Protein AF-A0A365ZDY6-F1 (afdb_monomer_lite)

Radius of gyration: 22.85 Å; chains: 1; bounding box: 59×58×74 Å

pLDDT: mean 79.87, std 20.82, range [24.5, 98.69]

Foldseek 3Di:
DDDDDDDDDDPDDDPPPLVPLVVVVVCLLVQLVVCLVVVVVVSLLVSCLQQPLNCLQVPLVSLLVSLVSDDPVVCVVRVSSVVSNLSSVLNVCVVVVHACLVSVVVLLVLLVVLLVVDDLVPDQDLSCLLVNLLSVLVNCLLQVVLVVNLVSLVSSVVSQCVNDPDNPDDPRRLWLSSLLSNLLSCLLLVVLVSSLVSLVRSLVRLVVDSNSNLSNLLSLLQQLLSVLLLVVVVSNVVSLVSNVVHDDDDPRSCLVRNLSNLLSQLSVCVVVVNLVSNVVSCVVNPCLLGPDSCSLSSVLSNLSSCVSPHDNVVSVVSVVSSCCSSPCVNSVGHDPVSSVVSSVCSNCSVLPDPPVDDPPSVPVCPPDPPPPDPDPDDDD

Structure (mmCIF, N/CA/C/O backbone):
data_AF-A0A365ZDY6-F1
#
_entry.id   AF-A0A365ZDY6-F1
#
loop_
_atom_site.group_PDB
_atom_site.id
_atom_site.type_symbol
_atom_site.label_at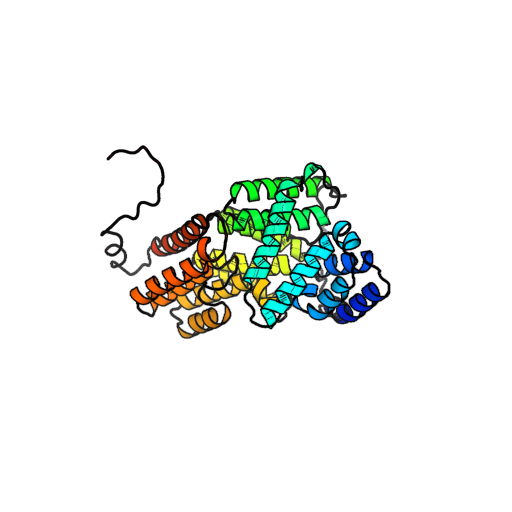om_id
_atom_site.label_alt_id
_atom_site.label_comp_id
_atom_site.label_asym_id
_atom_site.label_entity_id
_atom_site.label_seq_id
_atom_site.pdbx_PDB_ins_code
_atom_site.Cartn_x
_atom_site.Cartn_y
_atom_site.Cartn_z
_atom_site.occupancy
_atom_site.B_iso_or_equiv
_atom_site.auth_seq_id
_atom_site.auth_comp_id
_atom_site.auth_asym_id
_atom_site.auth_atom_id
_atom_site.pdbx_PDB_model_num
ATOM 1 N N . MET A 1 1 ? -33.102 38.491 -34.997 1.00 35.25 1 MET A N 1
ATOM 2 C CA . MET A 1 1 ? -33.186 37.491 -36.083 1.00 35.25 1 MET A CA 1
ATOM 3 C C . MET A 1 1 ? -31.856 36.760 -36.158 1.00 35.25 1 MET A C 1
ATOM 5 O O . MET A 1 1 ? -30.837 37.428 -36.110 1.00 35.25 1 MET A O 1
ATOM 9 N N . ALA A 1 2 ? -31.931 35.430 -36.258 1.00 33.62 2 ALA A N 1
ATOM 10 C CA . ALA A 1 2 ? -30.866 34.439 -36.465 1.00 33.62 2 ALA A CA 1
ATOM 11 C C . ALA A 1 2 ? -29.863 34.194 -35.314 1.00 33.62 2 ALA A C 1
ATOM 13 O O . ALA A 1 2 ? -28.888 34.909 -35.119 1.00 33.62 2 ALA A O 1
ATOM 14 N N . SER A 1 3 ? -30.158 33.108 -34.594 1.00 28.98 3 SER A N 1
ATOM 15 C CA . SER A 1 3 ? -29.319 32.344 -33.669 1.00 28.98 3 SER A CA 1
ATOM 16 C C . SER A 1 3 ? -28.293 31.507 -34.448 1.00 28.98 3 SER A C 1
ATOM 18 O O . SER A 1 3 ? -28.656 30.925 -35.470 1.00 28.98 3 SER A O 1
ATOM 20 N N . ALA A 1 4 ? -27.052 31.413 -33.965 1.00 32.75 4 ALA A N 1
ATOM 21 C CA . ALA A 1 4 ? -26.054 30.457 -34.449 1.00 32.75 4 ALA A CA 1
ATOM 22 C C . ALA A 1 4 ? -25.724 29.477 -33.317 1.00 32.75 4 ALA A C 1
ATOM 24 O O . ALA A 1 4 ? -25.318 29.879 -32.226 1.00 32.75 4 ALA A O 1
ATOM 25 N N . GLY A 1 5 ? -26.009 28.202 -33.580 1.00 27.75 5 GLY A N 1
ATOM 26 C CA . GLY A 1 5 ? -25.990 27.108 -32.621 1.00 27.75 5 GLY A CA 1
ATOM 27 C C . GLY A 1 5 ? -24.589 26.672 -32.203 1.00 27.75 5 GLY A C 1
ATOM 28 O O . GLY A 1 5 ? -23.643 26.678 -32.985 1.00 27.75 5 GLY A O 1
ATOM 29 N N . ILE A 1 6 ? -24.509 26.268 -30.940 1.00 31.08 6 ILE A N 1
ATOM 30 C CA . ILE A 1 6 ? -23.377 25.594 -30.313 1.00 31.08 6 ILE A CA 1
ATOM 31 C C . ILE A 1 6 ? -23.493 24.107 -30.656 1.00 31.08 6 ILE A C 1
ATOM 33 O O . ILE A 1 6 ? -24.451 23.448 -30.247 1.00 31.08 6 ILE A O 1
ATOM 37 N N . GLU A 1 7 ? -22.532 23.583 -31.411 1.00 27.55 7 GLU A N 1
ATOM 38 C CA . GLU A 1 7 ? -22.412 22.152 -31.687 1.00 27.55 7 GLU A CA 1
ATOM 39 C C . GLU A 1 7 ? -21.914 21.428 -30.426 1.00 27.55 7 GLU A C 1
ATOM 41 O O . GLU A 1 7 ? -20.790 21.620 -29.958 1.00 27.55 7 GLU A O 1
ATOM 46 N N . GLN A 1 8 ? -22.793 20.613 -29.843 1.00 27.64 8 GLN A N 1
ATOM 47 C CA . GLN A 1 8 ? -22.473 19.679 -28.771 1.00 27.64 8 GLN A CA 1
ATOM 48 C C . GLN A 1 8 ? -21.569 18.568 -29.316 1.00 27.64 8 GLN A C 1
ATOM 50 O O . GLN A 1 8 ? -22.021 17.700 -30.062 1.00 27.64 8 GLN A O 1
ATOM 55 N N . VAL A 1 9 ? -20.304 18.542 -28.895 1.00 28.34 9 VAL A N 1
ATOM 56 C CA . VAL A 1 9 ? -19.441 17.372 -29.093 1.00 28.34 9 VAL A CA 1
ATOM 57 C C . VAL A 1 9 ? -19.863 16.293 -28.096 1.00 28.34 9 VAL A C 1
ATOM 59 O O . VAL A 1 9 ? -19.659 16.401 -26.888 1.00 28.34 9 VAL A O 1
ATOM 62 N N . SER A 1 10 ? -20.509 15.265 -28.638 1.00 24.50 10 SER A N 1
ATOM 63 C CA . SER A 1 10 ? -20.957 14.059 -27.950 1.00 24.50 10 SER A CA 1
ATOM 64 C C . SER A 1 10 ? -19.777 13.303 -27.327 1.00 24.50 10 SER A C 1
ATOM 66 O O . SER A 1 10 ? -18.900 12.794 -28.024 1.00 24.50 10 SER A O 1
ATOM 68 N N . ILE A 1 11 ? -19.782 13.200 -25.997 1.00 30.19 11 ILE A N 1
ATOM 69 C CA . ILE A 1 11 ? -18.964 12.256 -25.230 1.00 30.19 11 ILE A CA 1
ATOM 70 C C . ILE A 1 11 ? -19.607 10.876 -25.415 1.00 30.19 11 ILE A C 1
ATOM 72 O O . ILE A 1 11 ? -20.481 10.479 -24.648 1.00 30.19 11 ILE A O 1
ATOM 76 N N . SER A 1 12 ? -19.213 10.155 -26.467 1.00 26.22 12 SER A N 1
ATOM 77 C CA . SER A 1 12 ? -19.643 8.774 -26.684 1.00 26.22 12 SER A CA 1
ATOM 78 C C . SER A 1 12 ? -18.520 7.790 -26.361 1.00 26.22 12 SER A C 1
ATOM 80 O O . SER A 1 12 ? -17.511 7.704 -27.054 1.00 26.22 12 SER A O 1
ATOM 82 N N . SER A 1 13 ? -18.742 7.072 -25.259 1.00 30.06 13 SER A N 1
ATOM 83 C CA . SER A 1 13 ? -18.389 5.674 -24.992 1.00 30.06 13 SER A CA 1
ATOM 84 C C . SER A 1 13 ? -17.142 5.083 -25.676 1.00 30.06 13 SER A C 1
ATOM 86 O O . SER A 1 13 ? -17.188 4.538 -26.775 1.00 30.06 13 SER A O 1
ATOM 88 N N . ARG A 1 14 ? -16.033 5.018 -24.930 1.00 29.69 14 ARG A N 1
ATOM 89 C CA . ARG A 1 14 ? -15.087 3.899 -25.052 1.00 29.69 14 ARG A CA 1
ATOM 90 C C . ARG A 1 14 ? -15.337 2.941 -23.898 1.00 29.69 14 ARG A C 1
ATOM 92 O O . ARG A 1 14 ? -14.746 3.062 -22.833 1.00 29.69 14 ARG A O 1
ATOM 99 N N . VAL A 1 15 ? -16.235 1.987 -24.124 1.00 31.36 15 VAL A N 1
ATOM 100 C CA . VAL A 1 15 ? -16.182 0.710 -23.411 1.00 31.36 15 VAL A CA 1
ATOM 101 C C . VAL A 1 15 ? -14.951 0.001 -23.969 1.00 31.36 15 VAL A C 1
ATOM 103 O O . VAL A 1 15 ? -15.012 -0.626 -25.025 1.00 31.36 15 VAL A O 1
ATOM 106 N N . ALA A 1 16 ? -13.801 0.194 -23.321 1.00 32.91 16 ALA A N 1
ATOM 107 C CA . ALA A 1 16 ? -12.650 -0.662 -23.547 1.00 32.91 16 ALA A CA 1
ATOM 108 C C . ALA A 1 16 ? -13.105 -2.102 -23.284 1.00 32.91 16 ALA A C 1
ATOM 110 O O . ALA A 1 16 ? -13.739 -2.399 -22.269 1.00 32.91 16 ALA A O 1
ATOM 111 N N . VAL A 1 17 ? -12.862 -2.980 -24.252 1.00 34.91 17 VAL A N 1
ATOM 112 C CA . VAL A 1 17 ? -13.192 -4.400 -24.170 1.00 34.91 17 VAL A CA 1
ATOM 113 C C . VAL A 1 17 ? -12.423 -4.972 -22.981 1.00 34.91 17 VAL A C 1
ATOM 115 O O . VAL A 1 17 ? -11.234 -5.259 -23.097 1.00 34.91 17 VAL A O 1
ATOM 118 N N . ALA A 1 18 ? -13.101 -5.151 -21.846 1.00 37.97 18 ALA A N 1
ATOM 119 C CA . ALA A 1 18 ? -12.533 -5.622 -20.578 1.00 37.97 18 ALA A CA 1
ATOM 120 C C . ALA A 1 18 ? -11.827 -7.002 -20.658 1.00 37.97 18 ALA A C 1
ATOM 122 O O . ALA A 1 18 ? -11.281 -7.472 -19.665 1.00 37.97 18 ALA A O 1
ATOM 123 N N . GLY A 1 19 ? -11.813 -7.656 -21.828 1.00 34.72 19 GLY A N 1
ATOM 124 C CA . GLY A 1 19 ? -11.143 -8.934 -22.079 1.00 34.72 19 GLY A CA 1
ATOM 125 C C . GLY A 1 19 ? -9.745 -8.857 -22.715 1.00 34.72 19 GLY A C 1
ATOM 126 O O . GLY A 1 19 ? -8.936 -9.747 -22.472 1.00 34.72 19 GLY A O 1
ATOM 127 N N . ALA A 1 20 ? -9.411 -7.824 -23.498 1.00 38.62 20 ALA A N 1
ATOM 128 C CA . ALA A 1 20 ? -8.124 -7.776 -24.217 1.00 38.62 20 ALA A CA 1
ATOM 129 C C . ALA A 1 20 ? -6.885 -7.570 -23.308 1.00 38.62 20 ALA A C 1
ATOM 131 O O . ALA A 1 20 ? -5.880 -8.255 -23.513 1.00 38.62 20 ALA A O 1
ATOM 132 N N . PRO A 1 21 ? -6.926 -6.702 -22.276 1.00 54.78 21 PRO A N 1
ATOM 133 C CA . PRO A 1 21 ? -5.787 -6.507 -21.379 1.00 54.78 21 PRO A CA 1
ATOM 134 C C . PRO A 1 21 ? -5.533 -7.725 -20.474 1.00 54.78 21 PRO A C 1
ATOM 136 O O . PRO A 1 21 ? -4.386 -8.075 -20.208 1.00 54.78 21 PRO A O 1
ATOM 139 N N . MET A 1 22 ? -6.600 -8.421 -20.064 1.00 60.75 22 MET A N 1
ATOM 140 C CA . MET A 1 22 ? -6.519 -9.667 -19.292 1.00 60.75 22 MET A CA 1
ATOM 141 C C . MET A 1 22 ? -5.976 -10.836 -20.123 1.00 60.75 22 MET A C 1
ATOM 143 O O . MET A 1 22 ? -5.184 -11.621 -19.610 1.00 60.75 22 MET A O 1
ATOM 147 N N . ALA A 1 23 ? -6.335 -10.928 -21.409 1.00 60.66 23 ALA A N 1
ATOM 148 C CA . ALA A 1 23 ? -5.770 -11.929 -22.316 1.00 60.66 23 ALA A CA 1
ATOM 149 C C . ALA A 1 23 ? -4.257 -11.732 -22.524 1.00 60.66 23 ALA A C 1
ATOM 151 O O . ALA A 1 23 ? -3.501 -12.697 -22.492 1.00 60.66 23 ALA A O 1
ATOM 152 N N . ALA A 1 24 ? -3.791 -10.484 -22.658 1.00 66.62 24 ALA A N 1
ATOM 153 C CA . ALA A 1 24 ? -2.359 -10.186 -22.744 1.00 66.62 24 ALA A CA 1
ATOM 154 C C . ALA A 1 24 ? -1.601 -10.499 -21.438 1.00 66.62 24 ALA A C 1
ATOM 156 O O . ALA A 1 24 ? -0.438 -10.897 -21.486 1.00 66.62 24 ALA A O 1
ATOM 157 N N . PHE A 1 25 ? -2.251 -10.343 -20.279 1.00 81.12 25 PHE A N 1
ATOM 158 C CA . PHE A 1 25 ? -1.681 -10.746 -18.993 1.00 81.12 25 PHE A CA 1
ATOM 159 C C . PHE A 1 25 ? -1.616 -12.272 -18.832 1.00 81.12 25 PHE A C 1
ATOM 161 O O . PHE A 1 25 ? -0.653 -12.776 -18.261 1.00 81.12 25 PHE A O 1
ATOM 168 N N . ALA A 1 26 ? -2.577 -13.017 -19.387 1.00 83.12 26 ALA A N 1
ATOM 169 C CA . ALA A 1 26 ? -2.578 -14.481 -19.337 1.00 83.12 26 ALA A CA 1
ATOM 170 C C . ALA A 1 26 ? -1.352 -15.111 -20.029 1.00 83.12 26 ALA A C 1
ATOM 172 O O . ALA A 1 26 ? -0.879 -16.163 -19.604 1.00 83.12 26 ALA A O 1
ATOM 173 N N . GLU A 1 27 ? -0.792 -14.444 -21.043 1.00 88.25 27 GLU A N 1
ATOM 174 C CA . GLU A 1 27 ? 0.435 -14.868 -21.734 1.00 88.25 27 GLU A CA 1
ATOM 175 C C . GLU A 1 27 ? 1.728 -14.481 -20.985 1.00 88.25 27 GLU A C 1
ATOM 177 O O . GLU A 1 27 ? 2.825 -14.892 -21.379 1.00 88.25 27 GLU A O 1
ATOM 182 N N . ALA A 1 28 ? 1.644 -13.708 -19.893 1.00 88.69 28 ALA A N 1
ATOM 183 C CA . ALA A 1 28 ? 2.817 -13.213 -19.168 1.00 88.69 28 ALA A CA 1
ATOM 184 C C . ALA A 1 28 ? 3.793 -14.321 -18.713 1.00 88.69 28 ALA A C 1
ATOM 186 O O . ALA A 1 28 ? 4.998 -14.117 -18.875 1.00 88.69 28 ALA A O 1
ATOM 187 N N . PRO A 1 29 ? 3.352 -15.507 -18.239 1.00 90.88 29 PRO A N 1
ATOM 188 C CA . PRO A 1 29 ? 4.258 -16.608 -17.896 1.00 90.88 29 PRO A CA 1
ATOM 189 C C . PRO A 1 29 ? 5.088 -17.119 -19.080 1.00 90.88 29 PRO A C 1
ATOM 191 O O . PRO A 1 29 ? 6.261 -17.461 -18.924 1.00 90.88 29 PRO A O 1
ATOM 194 N N . VAL A 1 30 ? 4.495 -17.179 -20.277 1.00 92.69 30 VAL A N 1
ATOM 195 C CA . VAL A 1 30 ? 5.186 -17.618 -21.501 1.00 92.69 30 VAL A CA 1
ATOM 196 C C . VAL A 1 30 ? 6.233 -16.583 -21.900 1.00 92.69 30 VAL A C 1
ATOM 198 O O . VAL A 1 30 ? 7.378 -16.937 -22.184 1.00 92.69 30 VAL A O 1
ATOM 201 N N . VAL A 1 31 ? 5.861 -15.303 -21.859 1.00 93.06 31 VAL A N 1
ATOM 202 C CA . VAL A 1 31 ? 6.759 -14.189 -22.184 1.00 93.06 31 VAL A CA 1
ATOM 203 C C . VAL A 1 31 ? 7.917 -14.088 -21.182 1.00 93.06 31 VAL A C 1
ATOM 205 O O . VAL A 1 31 ? 9.057 -13.918 -21.609 1.00 93.06 31 VAL A O 1
ATOM 208 N N . LEU A 1 32 ? 7.657 -14.265 -19.880 1.00 92.25 32 LEU A N 1
ATOM 209 C CA . LEU A 1 32 ? 8.684 -14.306 -18.830 1.00 92.25 32 LEU A CA 1
ATOM 210 C C . LEU A 1 32 ? 9.736 -15.381 -19.108 1.00 92.25 32 LEU A C 1
ATOM 212 O O . LEU A 1 32 ? 10.930 -15.085 -19.123 1.00 92.25 32 LEU A O 1
ATOM 216 N N . ARG A 1 33 ? 9.293 -16.619 -19.367 1.00 91.06 33 ARG A N 1
ATOM 217 C CA . ARG A 1 33 ? 10.197 -17.740 -19.663 1.00 91.06 33 ARG A CA 1
ATOM 218 C C . ARG A 1 33 ? 11.026 -17.491 -20.917 1.00 91.06 33 ARG A C 1
ATOM 220 O O . ARG A 1 33 ? 12.214 -17.797 -20.922 1.00 91.06 33 ARG A O 1
ATOM 227 N N . ARG A 1 34 ? 10.418 -16.918 -21.959 1.00 94.00 34 ARG A N 1
ATOM 228 C CA . ARG A 1 34 ? 11.129 -16.563 -23.191 1.00 94.00 34 ARG A CA 1
ATOM 229 C C . ARG A 1 34 ? 12.229 -15.534 -22.921 1.00 94.00 34 ARG A C 1
ATOM 231 O O . ARG A 1 34 ? 13.374 -15.789 -23.273 1.00 94.00 34 ARG A O 1
ATOM 238 N N . PHE A 1 35 ? 11.905 -14.419 -22.262 1.00 94.62 35 PHE A N 1
ATOM 239 C CA . PHE A 1 35 ? 12.896 -13.382 -21.954 1.00 94.62 35 PHE A CA 1
ATOM 240 C C . PHE A 1 35 ? 14.028 -13.898 -21.062 1.00 94.62 35 PHE A C 1
ATOM 242 O O . PHE A 1 35 ? 15.182 -13.559 -21.305 1.00 94.62 35 PHE A O 1
ATOM 249 N N . ALA A 1 36 ? 13.732 -14.757 -20.081 1.00 91.38 36 ALA A N 1
ATOM 250 C CA . ALA A 1 36 ? 14.765 -15.395 -19.265 1.00 91.38 36 ALA A CA 1
ATOM 251 C C . ALA A 1 36 ? 15.700 -16.286 -20.105 1.00 91.38 36 ALA A C 1
ATOM 253 O O . ALA A 1 36 ? 16.918 -16.108 -20.065 1.00 91.38 36 ALA A O 1
ATOM 254 N N . ALA A 1 37 ? 15.137 -17.169 -20.939 1.00 92.19 37 ALA A N 1
ATOM 255 C CA . ALA A 1 37 ? 15.906 -18.074 -21.796 1.00 92.19 37 ALA A CA 1
ATOM 256 C C . ALA A 1 37 ? 16.784 -17.328 -22.818 1.00 92.19 37 ALA A C 1
ATOM 258 O O . ALA A 1 37 ? 17.921 -17.723 -23.079 1.00 92.19 37 ALA A O 1
ATOM 259 N N . GLU A 1 38 ? 16.273 -16.229 -23.373 1.00 94.69 38 GLU A N 1
ATOM 260 C CA . GLU A 1 38 ? 16.986 -15.361 -24.319 1.00 94.69 38 GLU A CA 1
ATOM 261 C C . GLU A 1 38 ? 17.950 -14.383 -23.626 1.00 94.69 38 GLU A C 1
ATOM 263 O O . GLU A 1 38 ? 18.716 -13.695 -24.301 1.00 94.69 38 GLU A O 1
ATOM 268 N N . ARG A 1 39 ? 17.946 -14.328 -22.284 1.00 93.69 39 ARG A N 1
ATOM 269 C CA . ARG A 1 39 ? 18.661 -13.331 -21.469 1.00 93.69 39 ARG A CA 1
ATOM 270 C C . ARG A 1 39 ? 18.304 -11.886 -21.839 1.00 93.69 39 ARG A C 1
ATOM 272 O O . ARG A 1 39 ? 19.126 -10.976 -21.706 1.00 93.69 39 ARG A O 1
ATOM 279 N N . ASP A 1 40 ? 17.067 -11.664 -22.277 1.00 94.44 40 ASP A N 1
ATOM 280 C CA . ASP A 1 40 ? 16.512 -10.340 -22.550 1.00 94.44 40 ASP A CA 1
ATOM 281 C C . ASP A 1 40 ? 16.043 -9.673 -21.248 1.00 94.44 40 ASP A C 1
ATOM 283 O O . ASP A 1 40 ? 14.858 -9.600 -20.910 1.00 94.44 40 ASP A O 1
ATOM 287 N N . TRP A 1 41 ? 17.012 -9.171 -20.483 1.00 93.38 41 TRP A N 1
ATOM 288 C CA . TRP A 1 41 ? 16.752 -8.495 -19.211 1.00 93.38 41 TRP A CA 1
ATOM 289 C C . TRP A 1 41 ? 15.997 -7.174 -19.380 1.00 93.38 41 TRP A C 1
ATOM 291 O O . TRP A 1 41 ? 15.279 -6.764 -18.471 1.00 93.38 41 TRP A O 1
ATOM 301 N N . ALA A 1 42 ? 16.137 -6.517 -20.535 1.00 91.94 42 ALA A N 1
ATOM 302 C CA . ALA A 1 42 ? 15.397 -5.299 -20.845 1.00 91.94 42 ALA A CA 1
ATOM 303 C C . ALA A 1 42 ? 13.913 -5.599 -21.074 1.00 91.94 42 ALA A C 1
ATOM 305 O O . ALA A 1 42 ? 13.060 -4.912 -20.511 1.00 91.94 42 ALA A O 1
ATOM 306 N N . GLY A 1 43 ? 13.608 -6.649 -21.840 1.00 92.38 43 GLY A N 1
ATOM 307 C CA . GLY A 1 43 ? 12.249 -7.138 -22.038 1.00 92.38 43 GLY A CA 1
ATOM 308 C C . GLY A 1 43 ? 11.590 -7.560 -20.727 1.00 92.38 43 GLY A C 1
ATOM 309 O O . GLY A 1 43 ? 10.441 -7.198 -20.473 1.00 92.38 43 GLY A O 1
ATOM 310 N N . LEU A 1 44 ? 12.326 -8.255 -19.852 1.00 92.38 44 LEU A N 1
ATOM 311 C CA . LEU A 1 44 ? 11.825 -8.656 -18.534 1.00 92.38 44 LEU A CA 1
ATOM 312 C C . LEU A 1 44 ? 11.528 -7.443 -17.640 1.00 92.38 44 LEU A C 1
ATOM 314 O O . LEU A 1 44 ? 10.468 -7.389 -17.016 1.00 92.38 44 LEU A O 1
ATOM 318 N N . GLU A 1 45 ? 12.418 -6.449 -17.612 1.00 90.88 45 GLU A N 1
ATOM 319 C CA . GLU A 1 45 ? 12.213 -5.212 -16.850 1.00 90.88 45 GLU A CA 1
ATOM 320 C C . GLU A 1 45 ? 11.000 -4.430 -17.359 1.00 90.88 45 GLU A C 1
ATOM 322 O O . GLU A 1 45 ? 10.140 -4.066 -16.563 1.00 90.88 45 GLU A O 1
ATOM 327 N N . ALA A 1 46 ? 10.852 -4.276 -18.678 1.00 89.69 46 ALA A N 1
ATOM 328 C CA . ALA A 1 46 ? 9.689 -3.627 -19.279 1.00 89.69 46 ALA A CA 1
ATOM 329 C C . ALA A 1 46 ? 8.377 -4.386 -19.001 1.00 89.69 46 ALA A C 1
ATOM 331 O O . ALA A 1 46 ? 7.331 -3.774 -18.768 1.00 89.69 46 ALA A O 1
ATOM 332 N N . LEU A 1 47 ? 8.416 -5.723 -18.998 1.00 90.00 47 LEU A N 1
ATOM 333 C CA . LEU A 1 47 ? 7.265 -6.555 -18.652 1.00 90.00 47 LEU A CA 1
ATOM 334 C C . LEU A 1 47 ? 6.862 -6.362 -17.185 1.00 90.00 47 LEU A C 1
ATOM 336 O O . LEU A 1 47 ? 5.675 -6.209 -16.884 1.00 90.00 47 LEU A O 1
ATOM 340 N N . TYR A 1 48 ? 7.844 -6.341 -16.283 1.00 88.94 48 TYR A N 1
ATOM 341 C CA . TYR A 1 48 ? 7.610 -6.055 -14.874 1.00 88.94 48 TYR A CA 1
ATOM 342 C C . TYR A 1 48 ? 7.114 -4.626 -14.657 1.00 88.94 48 TYR A C 1
ATOM 344 O O . TYR A 1 48 ? 6.197 -4.429 -13.873 1.00 88.94 48 TYR A O 1
ATOM 352 N N . ASP A 1 49 ? 7.641 -3.629 -15.362 1.00 86.69 49 ASP A N 1
ATOM 353 C CA . ASP A 1 49 ? 7.178 -2.246 -15.229 1.00 86.69 49 ASP A CA 1
ATOM 354 C C . ASP A 1 49 ? 5.716 -2.096 -15.675 1.00 86.69 49 ASP A C 1
ATOM 356 O O . ASP A 1 49 ? 4.943 -1.400 -15.012 1.00 86.69 49 ASP A O 1
ATOM 360 N N . ARG A 1 50 ? 5.310 -2.829 -16.721 1.00 85.38 50 ARG A N 1
ATOM 361 C CA . ARG A 1 50 ? 3.934 -2.844 -17.235 1.00 85.38 50 ARG A CA 1
ATOM 362 C C . ARG A 1 50 ? 2.930 -3.513 -16.296 1.00 85.38 50 ARG A C 1
ATOM 364 O O . ARG A 1 50 ? 1.820 -3.011 -16.142 1.00 85.38 50 ARG A O 1
ATOM 371 N N . TYR A 1 51 ? 3.275 -4.668 -15.727 1.00 85.62 51 TYR A N 1
ATOM 372 C CA . TYR A 1 51 ? 2.329 -5.485 -14.950 1.00 85.62 51 TYR A CA 1
ATOM 373 C C . TYR A 1 51 ? 2.548 -5.409 -13.430 1.00 85.62 51 TYR A C 1
ATOM 375 O O . TYR A 1 51 ? 1.648 -5.751 -12.666 1.00 85.62 51 TYR A O 1
ATOM 383 N N . TRP A 1 52 ? 3.715 -4.943 -12.984 1.00 83.88 52 TRP A N 1
ATOM 384 C CA . TRP A 1 52 ? 4.113 -4.616 -11.609 1.00 83.88 52 TRP A CA 1
ATOM 385 C C . TRP A 1 52 ? 3.518 -5.563 -10.551 1.00 83.88 52 TRP A C 1
ATOM 387 O O . TRP A 1 52 ? 3.936 -6.717 -10.437 1.00 83.88 52 TRP A O 1
ATOM 397 N N . ILE A 1 53 ? 2.522 -5.090 -9.791 1.00 84.06 53 ILE A N 1
ATOM 398 C CA . ILE A 1 53 ? 1.859 -5.812 -8.698 1.00 84.06 53 ILE A CA 1
ATOM 399 C C . ILE A 1 53 ? 1.223 -7.099 -9.209 1.00 84.06 53 ILE A C 1
ATOM 401 O O . ILE A 1 53 ? 1.328 -8.114 -8.529 1.00 84.06 53 ILE A O 1
ATOM 405 N N . ALA A 1 54 ? 0.592 -7.077 -10.385 1.00 86.94 54 ALA A N 1
ATOM 406 C CA . ALA A 1 54 ? -0.069 -8.251 -10.939 1.00 86.94 54 ALA A CA 1
ATOM 407 C C . ALA A 1 54 ? 0.933 -9.372 -11.193 1.00 86.94 54 ALA A C 1
ATOM 409 O O . ALA A 1 54 ? 0.700 -10.507 -10.790 1.00 86.94 54 ALA A O 1
ATOM 410 N N . LEU A 1 55 ? 2.067 -9.046 -11.823 1.00 89.12 55 LEU A N 1
ATOM 411 C CA . LEU A 1 55 ? 3.052 -10.047 -12.223 1.00 89.12 55 LEU A CA 1
ATOM 412 C C . LEU A 1 55 ? 3.615 -10.782 -11.006 1.00 89.12 55 LEU A C 1
ATOM 414 O O . LEU A 1 55 ? 3.618 -12.007 -10.974 1.00 89.12 55 LEU A O 1
ATOM 418 N N . ALA A 1 56 ? 4.021 -10.030 -9.980 1.00 88.44 56 ALA A N 1
ATOM 419 C CA . ALA A 1 56 ? 4.553 -10.613 -8.755 1.00 88.44 56 ALA A CA 1
ATOM 420 C C . ALA A 1 56 ? 3.489 -11.327 -7.911 1.00 88.44 56 ALA A C 1
ATOM 422 O O . ALA A 1 56 ? 3.809 -12.289 -7.227 1.00 88.44 56 ALA A O 1
ATOM 423 N N . ALA A 1 57 ? 2.239 -10.869 -7.919 1.00 85.75 57 ALA A N 1
ATOM 424 C CA . ALA A 1 57 ? 1.193 -11.449 -7.084 1.00 85.75 57 ALA A CA 1
ATOM 425 C C . ALA A 1 57 ? 0.561 -12.713 -7.688 1.00 85.75 57 ALA A C 1
ATOM 427 O O . ALA A 1 57 ? 0.254 -13.663 -6.961 1.00 85.75 57 ALA A O 1
ATOM 428 N N . GLU A 1 58 ? 0.350 -12.726 -9.005 1.00 8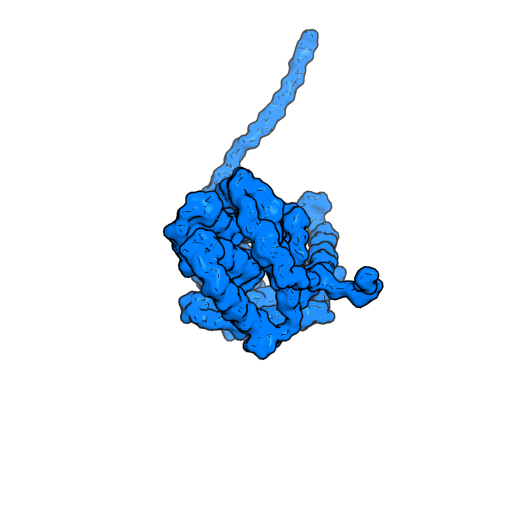7.56 58 GLU A N 1
ATOM 429 C CA . GLU A 1 58 ? -0.354 -13.807 -9.701 1.00 87.56 58 GLU A CA 1
ATOM 430 C C . GLU A 1 58 ? 0.618 -14.866 -10.250 1.00 87.56 58 GLU A C 1
ATOM 432 O O . GLU A 1 58 ? 0.304 -16.053 -10.159 1.00 87.56 58 GLU A O 1
ATOM 437 N N . TYR A 1 59 ? 1.827 -14.472 -10.682 1.00 90.75 59 TYR A N 1
ATOM 438 C CA . TYR A 1 59 ? 2.869 -15.370 -11.219 1.00 90.75 59 TYR A CA 1
ATOM 439 C C . TYR A 1 59 ? 4.219 -15.280 -10.466 1.00 90.75 59 TYR A C 1
ATOM 441 O O . TYR A 1 59 ? 5.270 -15.052 -11.081 1.00 90.75 59 TYR A O 1
ATOM 449 N N . PRO A 1 60 ? 4.232 -15.398 -9.122 1.00 91.75 60 PRO A N 1
ATOM 450 C CA . PRO A 1 60 ? 5.456 -15.264 -8.346 1.00 91.75 60 PRO A CA 1
ATOM 451 C C . PRO A 1 60 ? 6.473 -16.371 -8.616 1.00 91.75 60 PRO A C 1
ATOM 453 O O . PRO A 1 60 ? 7.669 -16.099 -8.551 1.00 91.75 60 PRO A O 1
ATOM 456 N N . GLU A 1 61 ? 6.038 -17.598 -8.910 1.00 92.31 61 GLU A N 1
ATOM 457 C CA . GLU A 1 61 ? 6.928 -18.720 -9.202 1.00 92.31 61 GLU A CA 1
ATOM 458 C C . GLU A 1 61 ? 7.707 -18.471 -10.500 1.00 92.31 61 GLU A C 1
ATOM 460 O O . GLU A 1 61 ? 8.934 -18.579 -10.519 1.00 92.31 61 GLU A O 1
ATOM 465 N N . GLU A 1 62 ? 7.018 -18.075 -11.573 1.00 92.94 62 GLU A N 1
ATOM 466 C CA . GLU A 1 62 ? 7.648 -17.783 -12.860 1.00 92.94 62 GLU A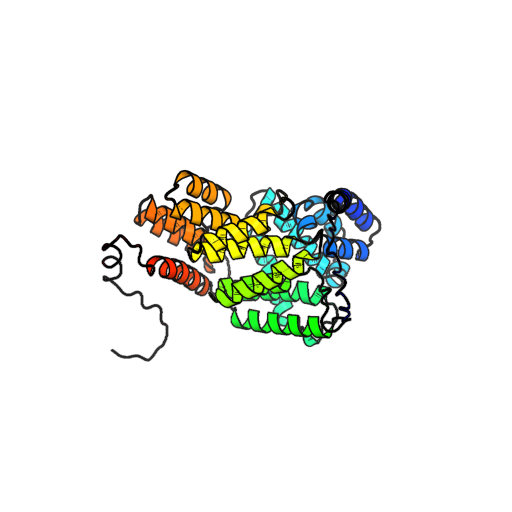 CA 1
ATOM 467 C C . GLU A 1 62 ? 8.542 -16.550 -12.800 1.00 92.94 62 GLU A C 1
ATOM 469 O O . GLU A 1 62 ? 9.634 -16.563 -13.371 1.00 92.94 62 GLU A O 1
ATOM 474 N N . LEU A 1 63 ? 8.117 -15.498 -12.094 1.00 92.50 63 LEU A N 1
ATOM 475 C CA . LEU A 1 63 ? 8.946 -14.311 -11.910 1.00 92.50 63 LEU A CA 1
ATOM 476 C C . LEU A 1 63 ? 10.192 -14.628 -11.070 1.00 92.50 63 LEU A C 1
ATOM 478 O O . LEU A 1 63 ? 11.290 -14.200 -11.423 1.00 92.50 63 LEU A O 1
ATOM 482 N N . ALA A 1 64 ? 10.055 -15.407 -9.991 1.00 91.38 64 ALA A N 1
ATOM 483 C CA . ALA A 1 64 ? 11.191 -15.830 -9.175 1.00 91.38 64 ALA A CA 1
ATOM 484 C C . ALA A 1 64 ? 12.169 -16.701 -9.974 1.00 91.38 64 ALA A C 1
ATOM 486 O O . ALA A 1 64 ? 13.375 -16.470 -9.900 1.00 91.38 64 ALA A O 1
ATOM 487 N N . ALA A 1 65 ? 11.666 -17.648 -10.773 1.00 91.12 65 ALA A N 1
ATOM 488 C CA . ALA A 1 65 ? 12.491 -18.472 -11.651 1.00 91.12 65 ALA A CA 1
ATOM 489 C C . ALA A 1 65 ? 13.261 -17.608 -12.663 1.00 91.12 65 ALA A C 1
ATOM 491 O O . ALA A 1 65 ? 14.487 -17.691 -12.725 1.00 91.12 65 ALA A O 1
ATOM 492 N N . ALA A 1 66 ? 12.569 -16.706 -13.366 1.00 90.56 66 ALA A N 1
ATOM 493 C CA . ALA A 1 66 ? 13.170 -15.830 -14.370 1.00 90.56 66 ALA A CA 1
ATOM 494 C C . ALA A 1 66 ? 14.259 -14.905 -13.792 1.00 90.56 66 ALA A C 1
ATOM 496 O O . ALA A 1 66 ? 15.262 -14.637 -14.451 1.00 90.56 66 ALA A O 1
ATOM 497 N N . VAL A 1 67 ? 14.091 -14.433 -12.552 1.00 88.00 67 VAL A N 1
ATOM 498 C CA . VAL A 1 67 ? 15.087 -13.579 -11.886 1.00 88.00 67 VAL A CA 1
ATOM 499 C C . VAL A 1 67 ? 16.221 -14.392 -11.242 1.00 88.00 67 VAL A C 1
ATOM 501 O O . VAL A 1 67 ? 17.338 -13.891 -11.124 1.00 88.00 67 VAL A O 1
ATOM 504 N N . SER A 1 68 ? 15.988 -15.653 -10.861 1.00 85.69 68 SER A N 1
ATOM 505 C CA . SER A 1 68 ? 17.014 -16.510 -10.239 1.00 85.69 68 SER A CA 1
ATOM 506 C C . SER A 1 68 ? 18.182 -16.856 -11.169 1.00 85.69 68 SER A C 1
ATOM 508 O O . SER A 1 68 ? 19.283 -17.131 -10.697 1.00 85.69 68 SER A O 1
ATOM 510 N N . GLU A 1 69 ? 17.963 -16.788 -12.483 1.00 81.62 69 GLU A N 1
ATOM 511 C CA . GLU A 1 69 ? 18.980 -17.046 -13.507 1.00 81.62 69 GLU A CA 1
ATOM 512 C C . GLU A 1 69 ? 19.877 -15.825 -13.790 1.00 81.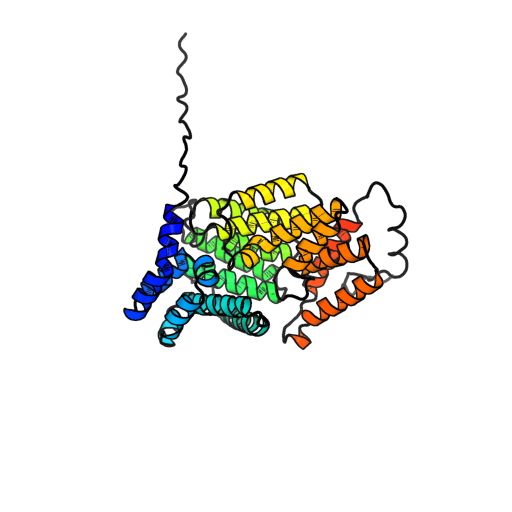62 69 GLU A C 1
ATOM 514 O O . GLU A 1 69 ? 20.842 -15.920 -14.555 1.00 81.62 69 GLU A O 1
ATOM 519 N N . MET A 1 70 ? 19.587 -14.667 -13.181 1.00 87.88 70 MET A N 1
ATOM 520 C CA . MET A 1 70 ? 20.307 -13.425 -13.456 1.00 87.88 70 MET A CA 1
ATOM 521 C C . MET A 1 70 ? 21.672 -13.374 -12.757 1.00 87.88 70 MET A C 1
ATOM 523 O O . MET A 1 70 ? 21.765 -13.577 -11.542 1.00 87.88 70 MET A O 1
ATOM 527 N N . PRO A 1 71 ? 22.744 -12.993 -13.476 1.00 89.06 71 PRO A N 1
ATOM 528 C CA . PRO A 1 71 ? 24.005 -12.631 -12.845 1.00 89.06 71 PRO A CA 1
ATOM 529 C C . PRO A 1 71 ? 23.826 -11.456 -11.875 1.00 89.06 71 PRO A C 1
ATOM 531 O O . PRO A 1 71 ? 23.104 -10.501 -12.163 1.00 89.06 71 PRO A O 1
ATOM 534 N N . VAL A 1 72 ? 24.557 -11.468 -10.758 1.00 86.06 72 VAL A N 1
ATOM 535 C CA . VAL A 1 72 ? 24.517 -10.388 -9.752 1.00 86.06 72 VAL A CA 1
ATOM 536 C C . VAL A 1 72 ? 24.849 -9.020 -10.363 1.00 86.06 72 VAL A C 1
ATOM 538 O O . VAL A 1 72 ? 24.237 -8.023 -9.990 1.00 86.06 72 VAL A O 1
ATOM 541 N N . SER A 1 73 ? 25.751 -8.963 -11.350 1.00 88.62 73 SER A N 1
ATOM 542 C CA . SER A 1 73 ? 26.067 -7.726 -12.081 1.00 88.62 73 SER A CA 1
ATOM 543 C C . SER A 1 73 ? 24.847 -7.126 -12.788 1.00 88.62 73 SER A C 1
ATOM 545 O O . SER A 1 73 ? 24.651 -5.917 -12.735 1.00 88.62 73 SER A O 1
ATOM 547 N N . VAL A 1 74 ? 23.974 -7.961 -13.362 1.00 89.62 74 VAL A N 1
ATOM 548 C CA . VAL A 1 74 ? 22.734 -7.506 -14.010 1.00 89.62 74 VAL A CA 1
ATOM 549 C C . VAL A 1 74 ? 21.776 -6.919 -12.980 1.00 89.62 74 VAL A C 1
ATOM 551 O O . VAL A 1 74 ? 21.178 -5.881 -13.235 1.00 89.62 74 VAL A O 1
ATOM 554 N N . LEU A 1 75 ? 21.657 -7.527 -11.795 1.00 84.19 75 LEU A N 1
ATOM 555 C CA . LEU A 1 75 ? 20.823 -6.985 -10.715 1.00 84.19 75 LEU A CA 1
ATOM 556 C C . LEU A 1 75 ? 21.341 -5.637 -10.191 1.00 84.19 75 LEU A C 1
ATOM 558 O O . LEU A 1 75 ? 20.537 -4.798 -9.788 1.00 84.19 75 LEU A O 1
ATOM 562 N N . HIS A 1 76 ? 22.660 -5.414 -10.213 1.00 82.62 76 HIS A N 1
ATOM 563 C CA . HIS A 1 76 ? 23.252 -4.115 -9.883 1.00 82.62 76 HIS A CA 1
ATOM 564 C C . HIS A 1 76 ? 22.943 -3.047 -10.938 1.00 82.62 76 HIS A C 1
ATOM 566 O O . HIS A 1 76 ? 22.632 -1.916 -10.579 1.00 82.62 76 HIS A O 1
ATOM 572 N N . GLU A 1 77 ? 23.000 -3.403 -12.221 1.00 86.62 77 GLU A N 1
ATOM 573 C CA . GLU A 1 77 ? 22.701 -2.491 -13.334 1.00 86.62 77 GLU A CA 1
ATOM 574 C C . GLU A 1 77 ? 21.192 -2.250 -13.519 1.00 86.62 77 GLU A C 1
ATOM 576 O O . GLU A 1 77 ? 20.789 -1.215 -14.048 1.00 86.62 77 GLU A O 1
ATOM 581 N N . ARG A 1 78 ? 20.351 -3.192 -13.071 1.00 88.62 78 ARG A N 1
ATOM 582 C CA . ARG A 1 78 ? 18.885 -3.179 -13.213 1.00 88.62 78 ARG A CA 1
ATOM 583 C C . ARG A 1 78 ? 18.182 -3.333 -11.864 1.00 88.62 78 ARG A C 1
ATOM 585 O O . ARG A 1 78 ? 17.509 -4.336 -11.602 1.00 88.62 78 ARG A O 1
ATOM 592 N N . PRO A 1 79 ? 18.283 -2.330 -10.983 1.00 84.00 79 PRO A N 1
ATOM 593 C CA . PRO A 1 79 ? 17.691 -2.377 -9.648 1.00 84.00 79 PRO A CA 1
ATOM 594 C C . PRO A 1 79 ? 16.162 -2.562 -9.641 1.00 84.00 79 PRO A C 1
ATOM 596 O O . PRO A 1 79 ? 15.626 -3.035 -8.640 1.00 84.00 79 PRO A O 1
ATOM 599 N N . ARG A 1 80 ? 15.421 -2.264 -10.723 1.00 88.00 80 ARG A N 1
ATOM 600 C CA . ARG A 1 80 ? 13.973 -2.560 -10.773 1.00 88.00 80 ARG A CA 1
ATOM 601 C C . ARG A 1 80 ? 13.693 -4.065 -10.810 1.00 88.00 80 ARG A C 1
ATOM 603 O O . ARG A 1 80 ? 12.725 -4.512 -10.195 1.00 88.00 80 ARG A O 1
ATOM 610 N N . LEU A 1 81 ? 14.583 -4.856 -11.412 1.00 90.06 81 LEU A N 1
ATOM 611 C CA . LEU A 1 81 ? 14.517 -6.320 -11.379 1.00 90.06 81 LEU A CA 1
ATOM 612 C C . LEU A 1 81 ? 14.816 -6.889 -9.991 1.00 90.06 81 LEU A C 1
ATOM 614 O O . LEU A 1 81 ? 14.211 -7.883 -9.594 1.00 90.06 81 LEU A O 1
ATOM 618 N N . LEU A 1 82 ? 15.662 -6.219 -9.200 1.00 87.75 82 LEU A N 1
ATOM 619 C CA . LEU A 1 82 ? 15.834 -6.558 -7.786 1.00 87.75 82 LEU A CA 1
ATOM 620 C C . LEU A 1 82 ? 14.512 -6.394 -7.016 1.00 87.75 82 LEU A C 1
ATOM 622 O O . LEU A 1 82 ? 14.140 -7.275 -6.241 1.00 87.75 82 LEU A O 1
ATOM 626 N N . PHE A 1 83 ? 13.766 -5.309 -7.255 1.00 87.69 83 PHE A N 1
ATOM 627 C CA . PHE A 1 83 ? 12.434 -5.130 -6.663 1.00 87.69 83 PHE A CA 1
ATOM 628 C C . PHE A 1 83 ? 11.426 -6.183 -7.135 1.00 87.69 83 PHE A C 1
ATOM 630 O O . PHE A 1 83 ? 10.638 -6.660 -6.317 1.00 87.69 83 PHE A O 1
ATOM 637 N N . ALA A 1 84 ? 11.486 -6.594 -8.404 1.00 89.12 84 ALA A N 1
ATOM 638 C CA . ALA A 1 84 ? 10.672 -7.689 -8.926 1.00 89.12 84 ALA A CA 1
ATOM 639 C C . ALA A 1 84 ? 10.949 -9.011 -8.189 1.00 89.12 84 ALA A C 1
ATOM 641 O O . ALA A 1 84 ? 10.015 -9.676 -7.737 1.00 89.12 84 ALA A O 1
ATOM 642 N N . ALA A 1 85 ? 12.228 -9.345 -7.976 1.00 87.38 85 ALA A N 1
ATOM 643 C CA . ALA A 1 85 ? 12.653 -10.530 -7.226 1.00 87.38 85 ALA A CA 1
ATOM 644 C C . ALA A 1 85 ? 12.096 -10.536 -5.795 1.00 87.38 85 ALA A C 1
ATOM 646 O O . ALA A 1 85 ? 11.596 -11.546 -5.294 1.00 87.38 85 ALA A O 1
ATOM 647 N N . LEU A 1 86 ? 12.178 -9.383 -5.125 1.00 86.94 86 LEU A N 1
ATOM 648 C CA . LEU A 1 86 ? 11.671 -9.207 -3.769 1.00 86.94 86 LEU A CA 1
ATOM 649 C C . LEU A 1 86 ? 10.159 -9.399 -3.711 1.00 86.94 86 LEU A C 1
ATOM 651 O O . LEU A 1 86 ? 9.683 -10.132 -2.845 1.00 86.94 86 LEU A O 1
ATOM 655 N N . ALA A 1 87 ? 9.424 -8.766 -4.626 1.00 87.06 87 ALA A N 1
ATOM 656 C CA . ALA A 1 87 ? 7.972 -8.860 -4.689 1.00 87.06 87 ALA A CA 1
ATOM 657 C C . ALA A 1 87 ? 7.509 -10.302 -4.959 1.00 87.06 87 ALA A C 1
ATOM 659 O O . ALA A 1 87 ? 6.616 -10.789 -4.267 1.00 87.06 87 ALA A O 1
ATOM 660 N N . ALA A 1 88 ? 8.161 -11.013 -5.886 1.00 88.81 88 ALA A N 1
ATOM 661 C CA . ALA A 1 88 ? 7.883 -12.424 -6.157 1.00 88.81 88 ALA A CA 1
ATOM 662 C C . ALA A 1 88 ? 8.078 -13.281 -4.899 1.00 88.81 88 ALA A C 1
ATOM 664 O O . ALA A 1 88 ? 7.189 -14.025 -4.486 1.00 88.81 88 ALA A O 1
ATOM 665 N N . ARG A 1 89 ? 9.214 -13.113 -4.214 1.00 85.12 89 ARG A N 1
ATOM 666 C CA . ARG A 1 89 ? 9.509 -13.863 -2.990 1.00 85.12 89 ARG A CA 1
ATOM 667 C C . ARG A 1 89 ? 8.554 -13.520 -1.840 1.00 85.12 89 ARG A C 1
ATOM 669 O O . ARG A 1 89 ? 8.214 -14.405 -1.062 1.00 85.12 89 ARG A O 1
ATOM 676 N N . GLN A 1 90 ? 8.098 -12.267 -1.730 1.00 83.94 90 GLN A N 1
ATOM 677 C CA . GLN A 1 90 ? 7.040 -11.891 -0.784 1.00 83.94 90 GLN A CA 1
ATOM 678 C C . GLN A 1 90 ? 5.760 -12.676 -1.055 1.00 83.94 90 GLN A C 1
ATOM 680 O O . GLN A 1 90 ? 5.162 -13.215 -0.128 1.00 83.94 90 GLN A O 1
ATOM 685 N N . ALA A 1 91 ? 5.329 -12.710 -2.314 1.00 84.19 91 ALA A N 1
ATOM 686 C CA . ALA A 1 91 ? 4.100 -13.378 -2.701 1.00 84.19 91 ALA A CA 1
ATOM 687 C C . ALA A 1 91 ? 4.172 -14.894 -2.451 1.00 84.19 91 ALA A C 1
ATOM 689 O O . ALA A 1 91 ? 3.208 -15.449 -1.926 1.00 84.19 91 ALA A O 1
ATOM 690 N N . LEU A 1 92 ? 5.318 -15.541 -2.705 1.00 85.56 92 LEU A N 1
ATOM 691 C CA . LEU A 1 92 ? 5.540 -16.948 -2.330 1.00 85.56 92 LEU A CA 1
ATOM 692 C C . LEU A 1 92 ? 5.421 -17.163 -0.815 1.00 85.56 92 LEU A C 1
ATOM 694 O O . LEU A 1 92 ? 4.682 -18.043 -0.380 1.00 85.56 92 LEU A O 1
ATOM 698 N N . ALA A 1 93 ? 6.070 -16.318 -0.009 1.00 81.38 93 ALA A N 1
ATOM 699 C CA . ALA A 1 93 ? 5.982 -16.404 1.449 1.00 81.38 93 ALA A CA 1
ATOM 700 C C . ALA A 1 93 ? 4.531 -16.246 1.944 1.00 81.38 93 ALA A C 1
ATOM 702 O O . ALA A 1 93 ? 4.072 -17.027 2.776 1.00 81.38 93 ALA A O 1
ATOM 703 N N . CYS A 1 94 ? 3.773 -15.288 1.389 1.00 76.31 94 CYS A N 1
ATOM 704 C CA . CYS A 1 94 ? 2.344 -15.131 1.681 1.00 76.31 94 CYS A CA 1
ATOM 705 C C . CYS A 1 94 ? 1.544 -16.404 1.359 1.00 76.31 94 CYS A C 1
ATOM 707 O O . CYS A 1 94 ? 0.742 -16.838 2.185 1.00 76.31 94 CYS A O 1
ATOM 709 N N . ARG A 1 95 ? 1.745 -16.995 0.170 1.00 79.44 95 ARG A N 1
ATOM 710 C CA . ARG A 1 95 ? 1.028 -18.207 -0.275 1.00 79.44 95 ARG A CA 1
ATOM 711 C C . ARG A 1 95 ? 1.309 -19.404 0.630 1.00 79.44 95 ARG A C 1
ATOM 713 O O . ARG A 1 95 ? 0.395 -20.163 0.934 1.00 79.44 95 ARG A O 1
ATOM 720 N N . ASN A 1 96 ? 2.544 -19.526 1.103 1.00 77.31 96 ASN A N 1
ATOM 721 C CA . ASN A 1 96 ? 2.975 -20.614 1.978 1.00 77.31 96 ASN A CA 1
ATOM 722 C C . ASN A 1 96 ? 2.595 -20.402 3.454 1.00 77.31 96 ASN A C 1
ATOM 724 O O . ASN A 1 96 ? 2.918 -21.240 4.294 1.00 77.31 96 ASN A O 1
ATOM 728 N N . GLY A 1 97 ? 1.944 -19.282 3.798 1.00 68.25 97 GLY A N 1
ATOM 729 C CA . GLY A 1 97 ? 1.654 -18.924 5.190 1.00 68.25 97 GLY A CA 1
ATOM 730 C C . GLY A 1 97 ? 2.915 -18.644 6.016 1.00 68.25 97 GLY A C 1
ATOM 731 O O . GLY A 1 97 ? 2.886 -18.726 7.245 1.00 68.25 97 GLY A O 1
ATOM 732 N N . GLU A 1 98 ? 4.032 -18.335 5.358 1.00 72.81 98 GLU A N 1
ATOM 733 C CA . GLU A 1 98 ? 5.295 -18.025 6.014 1.00 72.81 98 GLU A CA 1
ATOM 734 C C . GLU A 1 98 ? 5.243 -16.652 6.695 1.00 72.81 98 GLU A C 1
ATOM 736 O O . GLU A 1 98 ? 4.479 -15.748 6.341 1.00 72.81 98 GLU A O 1
ATOM 741 N N . GLN A 1 99 ? 6.112 -16.463 7.688 1.00 68.81 99 GLN A N 1
ATOM 742 C CA . GLN A 1 99 ? 6.235 -15.169 8.346 1.00 68.81 99 GLN A CA 1
ATOM 743 C C . GLN A 1 99 ? 6.782 -14.123 7.367 1.00 68.81 99 GLN A C 1
ATOM 745 O O . GLN A 1 99 ? 7.870 -14.272 6.822 1.00 68.81 99 GLN A O 1
ATOM 750 N N . LEU A 1 100 ? 6.091 -12.989 7.232 1.00 70.69 100 LEU A N 1
ATOM 751 C CA . LEU A 1 100 ? 6.521 -11.878 6.366 1.00 70.69 100 LEU A CA 1
ATOM 752 C C . LEU A 1 100 ? 7.713 -11.081 6.913 1.00 70.69 100 LEU A C 1
ATOM 754 O O . LEU A 1 100 ? 8.224 -10.173 6.254 1.00 70.69 100 LEU A O 1
ATOM 758 N N . TYR A 1 101 ? 8.161 -11.393 8.128 1.00 68.81 101 TYR A N 1
ATOM 759 C CA . TYR A 1 101 ? 9.207 -10.645 8.809 1.00 68.81 101 TYR A CA 1
ATOM 760 C C . TYR A 1 101 ? 10.550 -10.604 8.047 1.00 68.81 101 TYR A C 1
ATOM 762 O O . TYR A 1 101 ? 11.054 -9.496 7.832 1.00 68.81 101 TYR A O 1
ATOM 770 N N . PRO A 1 102 ? 11.123 -11.736 7.582 1.00 71.00 102 PRO A N 1
ATOM 771 C CA . PRO A 1 102 ? 12.391 -11.726 6.849 1.00 71.00 102 PRO A CA 1
ATOM 772 C C . PRO A 1 102 ? 12.313 -10.914 5.551 1.00 71.00 102 PRO A C 1
ATOM 774 O O . PRO A 1 102 ? 13.251 -10.197 5.206 1.00 71.00 102 PRO A O 1
ATOM 777 N N . TYR A 1 103 ? 11.167 -10.964 4.865 1.00 74.88 103 TYR A N 1
ATOM 778 C CA . TYR A 1 103 ? 10.923 -10.165 3.669 1.00 74.88 103 TYR A CA 1
ATOM 779 C C . TYR A 1 103 ? 10.934 -8.662 3.973 1.00 74.88 103 TYR A C 1
ATOM 781 O O . TYR A 1 103 ? 11.668 -7.904 3.337 1.00 74.88 103 TYR A O 1
ATOM 789 N N . LEU A 1 104 ? 10.154 -8.234 4.971 1.00 75.00 104 LEU A N 1
ATOM 790 C CA . LEU A 1 104 ? 10.075 -6.826 5.352 1.00 75.00 104 LEU A CA 1
ATOM 791 C C . LEU A 1 104 ? 11.435 -6.282 5.788 1.00 75.00 104 LEU A C 1
ATOM 793 O O . LEU A 1 104 ? 11.735 -5.130 5.491 1.00 75.00 104 LEU A O 1
ATOM 797 N N . ARG A 1 105 ? 12.263 -7.096 6.456 1.00 78.12 105 ARG A N 1
ATOM 798 C CA . ARG A 1 105 ? 13.639 -6.718 6.799 1.00 78.12 105 ARG A CA 1
ATOM 799 C C . ARG A 1 105 ? 14.462 -6.437 5.538 1.00 78.12 105 ARG A C 1
ATOM 801 O O . ARG A 1 105 ? 15.038 -5.365 5.432 1.00 78.12 105 ARG A O 1
ATOM 808 N N . GLN A 1 106 ? 14.447 -7.331 4.550 1.00 80.62 106 GLN A N 1
ATOM 809 C CA . GLN A 1 106 ? 15.218 -7.115 3.320 1.00 80.62 106 GLN A CA 1
ATOM 810 C C . GLN A 1 106 ? 14.736 -5.896 2.518 1.00 80.62 106 GLN A C 1
ATOM 812 O O . GLN A 1 106 ? 15.553 -5.142 1.992 1.00 80.62 106 GLN A O 1
ATOM 817 N N . TYR A 1 107 ? 13.422 -5.666 2.454 1.00 80.88 107 TYR A N 1
ATOM 818 C CA . TYR A 1 107 ? 12.878 -4.454 1.839 1.00 80.88 107 TYR A CA 1
ATOM 819 C C . TYR A 1 107 ? 13.325 -3.190 2.597 1.00 80.88 107 TYR A C 1
ATOM 821 O O . TYR A 1 107 ? 13.670 -2.179 1.985 1.00 80.88 107 TYR A O 1
ATOM 829 N N . GLN A 1 108 ? 13.373 -3.248 3.933 1.00 82.56 108 GLN A N 1
ATOM 830 C CA . GLN A 1 108 ? 13.881 -2.158 4.768 1.00 82.56 108 GLN A CA 1
ATOM 831 C C . GLN A 1 108 ? 15.375 -1.901 4.562 1.00 82.56 108 GLN A C 1
ATOM 833 O O . GLN A 1 108 ? 15.759 -0.738 4.489 1.00 82.56 108 GLN A O 1
ATOM 838 N N . ASP A 1 109 ? 16.199 -2.941 4.437 1.00 85.75 109 ASP A N 1
ATOM 839 C CA . ASP A 1 109 ? 17.640 -2.800 4.202 1.00 85.75 109 ASP A CA 1
ATOM 840 C C . ASP A 1 109 ? 17.917 -2.098 2.868 1.00 85.75 109 ASP A C 1
ATOM 842 O O . ASP A 1 109 ? 18.766 -1.210 2.785 1.00 85.75 109 ASP A O 1
ATOM 846 N N . ILE A 1 110 ? 17.156 -2.443 1.828 1.00 86.19 110 ILE A N 1
ATOM 847 C CA . ILE A 1 110 ? 17.257 -1.796 0.515 1.00 86.19 110 ILE A CA 1
ATOM 848 C C . ILE A 1 110 ? 16.769 -0.352 0.583 1.00 86.19 110 ILE A C 1
ATOM 850 O O . ILE A 1 110 ? 17.456 0.544 0.101 1.00 86.19 110 ILE A O 1
ATOM 854 N N . GLY A 1 111 ? 15.630 -0.104 1.234 1.00 87.75 111 GLY A N 1
ATOM 855 C CA . GLY A 1 111 ? 15.136 1.253 1.452 1.00 87.75 111 GLY A CA 1
ATOM 856 C C . GLY A 1 111 ? 16.118 2.126 2.241 1.00 87.75 111 GLY A C 1
ATOM 857 O O . GLY A 1 111 ? 16.269 3.298 1.918 1.00 87.75 111 GLY A O 1
ATOM 858 N N . ALA A 1 112 ? 16.830 1.560 3.221 1.00 89.44 112 ALA A N 1
ATOM 859 C CA . ALA A 1 112 ? 17.861 2.259 3.987 1.00 89.44 112 ALA A CA 1
ATOM 860 C C . ALA A 1 112 ? 19.085 2.616 3.135 1.00 89.44 112 ALA A C 1
ATOM 862 O O . ALA A 1 112 ? 19.587 3.733 3.236 1.00 89.44 112 ALA A O 1
ATOM 863 N N . ARG A 1 113 ? 19.559 1.690 2.289 1.00 88.94 113 ARG A N 1
ATOM 864 C CA . ARG A 1 113 ? 20.662 1.955 1.348 1.00 88.94 113 ARG A CA 1
ATOM 865 C C . ARG A 1 113 ? 20.275 3.041 0.351 1.00 88.94 113 ARG A C 1
ATOM 867 O O . ARG A 1 113 ? 20.964 4.050 0.255 1.00 88.94 113 ARG A O 1
ATOM 874 N N . LEU A 1 114 ? 19.111 2.891 -0.284 1.00 90.44 114 LEU A N 1
ATOM 875 C CA . LEU A 1 114 ? 18.583 3.891 -1.207 1.00 90.44 114 LEU A CA 1
ATOM 876 C C . LEU A 1 114 ? 18.388 5.245 -0.529 1.00 90.44 114 LEU A C 1
ATOM 878 O O . LEU A 1 114 ? 18.674 6.256 -1.143 1.00 90.44 114 LEU A O 1
ATOM 882 N N . ALA A 1 115 ? 17.974 5.306 0.737 1.00 89.38 115 ALA A N 1
ATOM 883 C CA . ALA A 1 115 ? 17.835 6.583 1.437 1.00 89.38 115 ALA A CA 1
ATOM 884 C C . ALA A 1 115 ? 19.152 7.377 1.548 1.00 89.38 115 ALA A C 1
ATOM 886 O O . ALA A 1 115 ? 19.098 8.595 1.702 1.00 89.38 115 ALA A O 1
ATOM 887 N N . ASN A 1 116 ? 20.308 6.706 1.488 1.00 89.44 116 ASN A N 1
ATOM 888 C CA . ASN A 1 116 ? 21.624 7.346 1.530 1.00 89.44 116 ASN A CA 1
ATOM 889 C C . ASN A 1 116 ? 22.161 7.705 0.135 1.00 89.44 116 ASN A C 1
ATOM 891 O O . ASN A 1 116 ? 22.961 8.628 0.019 1.00 89.44 116 ASN A O 1
ATOM 895 N N . GLU A 1 117 ? 21.755 6.967 -0.898 1.00 90.00 117 GLU A N 1
ATOM 896 C CA . GLU A 1 117 ? 22.329 7.052 -2.250 1.00 90.00 117 GLU A CA 1
ATOM 897 C C . GLU A 1 117 ? 21.411 7.768 -3.251 1.00 90.00 117 GLU A C 1
ATOM 899 O O . GLU A 1 117 ? 21.883 8.382 -4.204 1.00 90.00 117 GLU A O 1
ATOM 904 N N . PHE A 1 118 ? 20.095 7.695 -3.051 1.00 92.75 118 PHE A N 1
ATOM 905 C CA . PHE A 1 118 ? 19.100 8.224 -3.975 1.00 92.75 118 PHE A CA 1
ATOM 906 C C . PHE A 1 118 ? 18.921 9.732 -3.793 1.00 92.75 118 PHE A C 1
ATOM 908 O O . PHE A 1 118 ? 18.349 10.196 -2.802 1.00 92.75 118 PHE A O 1
ATOM 915 N N . ASP A 1 119 ? 19.333 10.491 -4.806 1.00 94.81 119 ASP A N 1
ATOM 916 C CA . ASP A 1 119 ? 19.001 11.904 -4.939 1.00 94.81 119 ASP A CA 1
ATOM 917 C C . ASP A 1 119 ? 18.020 12.123 -6.103 1.00 94.81 119 ASP A C 1
ATOM 919 O O . ASP A 1 119 ? 18.431 12.043 -7.264 1.00 94.81 119 ASP A O 1
ATOM 923 N N . PRO A 1 120 ? 16.744 12.467 -5.823 1.00 94.38 120 PRO A N 1
ATOM 924 C CA . PRO A 1 120 ? 15.757 12.744 -6.862 1.00 94.38 120 PRO A CA 1
ATOM 925 C C . PRO A 1 120 ? 16.221 13.762 -7.908 1.00 94.38 120 PRO A C 1
ATOM 927 O O . PRO A 1 120 ? 15.853 13.634 -9.067 1.00 94.38 120 PRO A O 1
ATOM 930 N N . ALA A 1 121 ? 17.030 14.760 -7.535 1.00 94.38 121 ALA A N 1
ATOM 931 C CA . ALA A 1 121 ? 17.435 15.818 -8.463 1.00 94.38 121 ALA A CA 1
ATOM 932 C C . ALA A 1 121 ? 18.385 15.324 -9.571 1.00 94.38 121 ALA A C 1
ATOM 934 O O . ALA A 1 121 ? 18.383 15.875 -10.672 1.00 94.38 121 ALA A O 1
ATOM 935 N N . SER A 1 122 ? 19.176 14.283 -9.293 1.00 92.81 122 SER A N 1
ATOM 936 C CA . SER A 1 122 ? 20.131 13.699 -10.246 1.00 92.81 122 SER A CA 1
ATOM 937 C C . SER A 1 122 ? 19.555 12.543 -11.066 1.00 92.81 122 SER A C 1
ATOM 939 O O . SER A 1 122 ? 20.111 12.192 -12.106 1.00 92.81 122 SER A O 1
ATOM 941 N N . GLU A 1 123 ? 18.426 11.972 -10.643 1.00 93.38 123 GLU A N 1
ATOM 942 C CA . GLU A 1 123 ? 17.768 10.896 -11.377 1.00 93.38 123 GLU A CA 1
ATOM 943 C C . GLU A 1 123 ? 17.113 11.430 -12.666 1.00 93.38 123 GLU A C 1
ATOM 945 O O . GLU A 1 123 ? 16.515 12.515 -12.714 1.00 93.38 123 GLU A O 1
ATOM 950 N N . SER A 1 124 ? 17.266 10.653 -13.737 1.00 90.19 124 SER A N 1
ATOM 951 C CA . SER A 1 124 ? 16.815 10.974 -15.096 1.00 90.19 124 SER A CA 1
ATOM 952 C C . SER A 1 124 ? 15.737 10.015 -15.603 1.00 90.19 124 SER A C 1
ATOM 954 O O . SER A 1 124 ? 15.013 10.343 -16.540 1.00 90.19 124 SER A O 1
ATOM 956 N N . SER A 1 125 ? 15.595 8.849 -14.970 1.00 89.19 125 SER A N 1
ATOM 957 C CA . SER A 1 125 ? 14.557 7.871 -15.265 1.00 89.19 125 SER A CA 1
ATOM 958 C C . SER A 1 125 ? 13.326 8.094 -14.385 1.00 89.19 125 SER A C 1
ATOM 960 O O . SER A 1 125 ? 13.381 7.981 -13.157 1.00 89.19 125 SER A O 1
ATOM 962 N N . ALA A 1 126 ? 12.183 8.357 -15.024 1.00 89.12 126 ALA A N 1
ATOM 963 C CA . ALA A 1 126 ? 10.897 8.481 -14.341 1.00 89.12 126 ALA A CA 1
ATOM 964 C C . ALA A 1 126 ? 10.497 7.181 -13.613 1.00 89.12 126 ALA A C 1
ATOM 966 O O . ALA A 1 126 ? 9.986 7.234 -12.494 1.00 89.12 126 ALA A O 1
ATOM 967 N N . ASP A 1 127 ? 10.795 6.012 -14.190 1.00 87.62 127 ASP A N 1
ATOM 968 C CA . ASP A 1 127 ? 10.549 4.711 -13.556 1.00 87.62 127 ASP A CA 1
ATOM 969 C C . ASP A 1 127 ? 11.352 4.554 -12.265 1.00 87.62 127 ASP A C 1
ATOM 971 O O . ASP A 1 127 ? 10.818 4.140 -11.233 1.00 87.62 127 ASP A O 1
ATOM 975 N N . ASN A 1 128 ? 12.634 4.926 -12.297 1.00 90.25 128 ASN A N 1
ATOM 976 C CA . ASN A 1 128 ? 13.498 4.866 -11.121 1.00 90.25 128 ASN A CA 1
ATOM 977 C C . ASN A 1 128 ? 13.038 5.840 -10.034 1.00 90.25 128 ASN A C 1
ATOM 979 O O . ASN A 1 128 ? 12.981 5.454 -8.867 1.00 90.25 128 ASN A O 1
ATOM 983 N N . LEU A 1 129 ? 12.640 7.064 -10.402 1.00 92.56 129 LEU A N 1
ATOM 984 C CA . LEU A 1 129 ? 12.066 8.031 -9.462 1.00 92.56 129 LEU A CA 1
ATOM 985 C C . LEU A 1 129 ? 10.868 7.445 -8.714 1.00 92.56 129 LEU A C 1
ATOM 987 O O . LEU A 1 129 ? 10.799 7.529 -7.486 1.00 92.56 129 LEU A O 1
ATOM 991 N N . VAL A 1 130 ? 9.941 6.817 -9.442 1.00 91.50 130 VAL A N 1
ATOM 992 C CA . VAL A 1 130 ? 8.747 6.208 -8.850 1.00 91.50 130 VAL A CA 1
ATOM 993 C C . VAL A 1 130 ? 9.121 5.004 -7.984 1.00 91.50 130 VAL A C 1
ATOM 995 O O . VAL A 1 130 ? 8.650 4.911 -6.849 1.00 91.50 130 VAL A O 1
ATOM 998 N N . VAL A 1 131 ? 9.973 4.095 -8.466 1.00 90.19 131 VAL A N 1
ATOM 999 C CA . VAL A 1 131 ? 10.375 2.877 -7.736 1.00 90.19 131 VAL A CA 1
ATOM 1000 C C . VAL A 1 131 ? 11.166 3.218 -6.476 1.00 90.19 131 VAL A C 1
ATOM 1002 O O . VAL A 1 131 ? 10.765 2.834 -5.375 1.00 90.19 131 VAL A O 1
ATOM 1005 N N . PHE A 1 132 ? 12.280 3.937 -6.619 1.00 92.62 132 PHE A N 1
ATOM 1006 C CA . PHE A 1 132 ? 13.190 4.234 -5.514 1.00 92.62 132 PHE A CA 1
ATOM 1007 C C . PHE A 1 132 ? 12.553 5.213 -4.543 1.00 92.62 132 PHE A C 1
ATOM 1009 O O . PHE A 1 132 ? 12.576 4.969 -3.337 1.00 92.62 132 PHE A O 1
ATOM 1016 N N . GLY A 1 133 ? 11.885 6.253 -5.054 1.00 94.38 133 GLY A N 1
ATOM 1017 C CA . GLY A 1 133 ? 11.114 7.178 -4.232 1.00 94.38 133 GLY A CA 1
ATOM 1018 C C . GLY A 1 133 ? 10.088 6.442 -3.372 1.00 94.38 133 GLY A C 1
ATOM 1019 O O . GLY A 1 133 ? 10.028 6.664 -2.165 1.00 94.38 133 GLY A O 1
ATOM 1020 N N . SER A 1 134 ? 9.346 5.489 -3.945 1.00 92.88 134 SER A N 1
ATOM 1021 C CA . SER A 1 134 ? 8.380 4.667 -3.199 1.00 92.88 134 SER A CA 1
ATOM 1022 C C . SER A 1 134 ? 9.032 3.753 -2.159 1.00 92.88 134 SER A C 1
ATOM 1024 O O . SER A 1 134 ? 8.496 3.598 -1.055 1.00 92.88 134 SER A O 1
ATOM 1026 N N . ALA A 1 135 ? 10.179 3.151 -2.480 1.00 91.81 135 ALA A N 1
ATOM 1027 C CA . ALA A 1 135 ? 10.920 2.298 -1.555 1.00 91.81 135 ALA A CA 1
ATOM 1028 C C . ALA A 1 135 ? 11.441 3.090 -0.348 1.00 91.81 135 ALA A C 1
ATOM 1030 O O . ALA A 1 135 ? 11.211 2.696 0.799 1.00 91.81 135 ALA A O 1
ATOM 1031 N N . VAL A 1 136 ? 12.055 4.250 -0.595 1.00 94.75 136 VAL A N 1
ATOM 1032 C CA . VAL A 1 136 ? 12.559 5.142 0.456 1.00 94.75 136 VAL A CA 1
ATOM 1033 C C . VAL A 1 136 ? 11.404 5.739 1.268 1.00 94.75 136 VAL A C 1
ATOM 1035 O O . VAL A 1 136 ? 11.477 5.753 2.496 1.00 94.75 136 VAL A O 1
ATOM 1038 N N . LEU A 1 137 ? 10.298 6.147 0.631 1.00 94.44 137 LEU A N 1
ATOM 1039 C CA . LEU A 1 137 ? 9.073 6.588 1.318 1.00 94.44 137 LEU A CA 1
ATOM 1040 C C . LEU A 1 137 ? 8.551 5.527 2.288 1.00 94.44 137 LEU A C 1
ATOM 1042 O O . LEU A 1 137 ? 8.256 5.828 3.445 1.00 94.44 137 LEU A O 1
ATOM 1046 N N . THR A 1 138 ? 8.456 4.284 1.820 1.00 90.94 138 THR A N 1
ATOM 1047 C CA . THR A 1 138 ? 8.005 3.153 2.636 1.00 90.94 138 THR A CA 1
ATOM 1048 C C . THR A 1 138 ? 8.957 2.929 3.808 1.00 90.94 138 THR A C 1
ATOM 1050 O O . THR A 1 138 ? 8.513 2.795 4.947 1.00 90.94 138 THR A O 1
ATOM 1053 N N . TRP A 1 139 ? 10.270 2.958 3.575 1.00 91.25 139 TRP A N 1
ATOM 1054 C CA . TRP A 1 139 ? 11.252 2.836 4.650 1.00 91.25 139 TRP A CA 1
ATOM 1055 C C . TRP A 1 139 ? 11.119 3.961 5.688 1.00 91.25 139 TRP A C 1
ATOM 1057 O O . TRP A 1 139 ? 10.966 3.668 6.874 1.00 91.25 139 TRP A O 1
ATOM 1067 N N . LEU A 1 140 ? 11.078 5.230 5.264 1.00 91.69 140 LEU A N 1
ATOM 1068 C CA . LEU A 1 140 ? 10.886 6.388 6.148 1.00 91.69 140 LEU A CA 1
ATOM 1069 C C . LEU A 1 140 ? 9.592 6.266 6.964 1.00 91.69 140 LEU A C 1
ATOM 1071 O O . LEU A 1 140 ? 9.592 6.515 8.174 1.00 91.69 140 LEU A O 1
ATOM 1075 N N . ARG A 1 141 ? 8.500 5.826 6.328 1.00 90.31 141 ARG A N 1
ATOM 1076 C CA . ARG A 1 141 ? 7.208 5.566 6.975 1.00 90.31 141 ARG A CA 1
ATOM 1077 C C . ARG A 1 141 ? 7.322 4.488 8.051 1.00 90.31 141 ARG A C 1
ATOM 1079 O O . ARG A 1 141 ? 6.842 4.698 9.164 1.00 90.31 141 ARG A O 1
ATOM 1086 N N . LEU A 1 142 ? 8.016 3.385 7.773 1.00 84.12 142 LEU A N 1
ATOM 1087 C CA . LEU A 1 142 ? 8.243 2.308 8.744 1.00 84.12 142 LEU A CA 1
ATOM 1088 C C . LEU A 1 142 ? 9.126 2.740 9.931 1.00 84.12 142 LEU A C 1
ATOM 1090 O O . LEU A 1 142 ? 8.982 2.170 11.012 1.00 84.12 142 LEU A O 1
ATOM 1094 N N . GLN A 1 143 ? 9.977 3.759 9.759 1.00 84.69 143 GLN A N 1
ATOM 1095 C CA . GLN A 1 143 ? 10.751 4.400 10.838 1.00 84.69 143 GLN A CA 1
ATOM 1096 C C . GLN A 1 143 ? 9.983 5.530 11.559 1.00 84.69 143 GLN A C 1
ATOM 1098 O O . GLN A 1 143 ? 10.510 6.171 12.469 1.00 84.69 143 GLN A O 1
ATOM 1103 N N . GLY A 1 144 ? 8.751 5.845 11.141 1.00 84.88 144 GLY A N 1
ATOM 1104 C CA . GLY A 1 144 ? 7.973 6.967 11.680 1.00 84.88 144 GLY A CA 1
ATOM 1105 C C . GLY A 1 144 ? 8.490 8.360 11.283 1.00 84.88 144 GLY A C 1
ATOM 1106 O O . GLY A 1 144 ? 8.059 9.369 11.861 1.00 84.88 144 GLY A O 1
ATOM 1107 N N . ARG A 1 145 ? 9.394 8.443 10.298 1.00 91.12 145 ARG A N 1
ATOM 1108 C CA . ARG A 1 145 ? 9.994 9.675 9.748 1.00 91.12 145 ARG A CA 1
ATOM 1109 C C . ARG A 1 145 ? 9.081 10.305 8.688 1.00 91.12 145 ARG A C 1
ATOM 1111 O O . ARG A 1 145 ? 9.482 10.574 7.562 1.00 91.12 145 ARG A O 1
ATOM 1118 N N . PHE A 1 146 ? 7.816 10.530 9.046 1.00 92.12 146 PHE A N 1
ATOM 1119 C CA . PHE A 1 146 ? 6.774 10.918 8.086 1.00 92.12 146 PHE A CA 1
ATOM 1120 C C . PHE A 1 146 ? 7.008 12.275 7.413 1.00 92.12 146 PHE A C 1
ATOM 1122 O O . PHE A 1 146 ? 6.726 12.409 6.230 1.00 92.12 146 PHE A O 1
ATOM 1129 N N . ALA A 1 147 ? 7.529 13.268 8.143 1.00 93.81 147 ALA A N 1
ATOM 1130 C CA . ALA A 1 147 ? 7.803 14.596 7.584 1.00 93.81 147 ALA A CA 1
ATOM 1131 C C . ALA A 1 147 ? 8.905 14.549 6.513 1.00 93.81 147 ALA A C 1
ATOM 1133 O O . ALA A 1 147 ? 8.795 15.185 5.470 1.00 93.81 147 ALA A O 1
ATOM 1134 N N . GLU A 1 148 ? 9.942 13.746 6.752 1.00 95.62 148 GLU A N 1
ATOM 1135 C CA . GLU A 1 148 ? 11.012 13.510 5.782 1.00 95.62 148 GLU A CA 1
ATOM 1136 C C . GLU A 1 148 ? 10.495 12.722 4.580 1.00 95.62 148 GLU A C 1
ATOM 1138 O O . GLU A 1 148 ? 10.830 13.048 3.446 1.00 95.62 148 GLU A O 1
ATOM 1143 N N . GLY A 1 149 ? 9.615 11.743 4.825 1.00 95.50 149 GLY A N 1
ATOM 1144 C CA . GLY A 1 149 ? 8.892 11.044 3.770 1.00 95.50 149 GLY A CA 1
ATOM 1145 C C . GLY A 1 149 ? 8.112 12.014 2.886 1.00 95.50 149 GLY A C 1
ATOM 1146 O O . GLY A 1 149 ? 8.284 12.012 1.676 1.00 95.50 149 GLY A O 1
ATOM 1147 N N . GLU A 1 150 ? 7.302 12.896 3.466 1.00 95.44 150 GLU A N 1
ATOM 1148 C CA . GLU A 1 150 ? 6.532 13.862 2.678 1.00 95.44 150 GLU A CA 1
ATOM 1149 C C . GLU A 1 150 ? 7.429 14.816 1.873 1.00 95.44 150 GLU A C 1
ATOM 1151 O O . GLU A 1 150 ? 7.167 15.043 0.693 1.00 95.44 150 GLU A O 1
ATOM 1156 N N . SER A 1 151 ? 8.513 15.315 2.475 1.00 96.69 151 SER A N 1
ATOM 1157 C CA . SER A 1 151 ? 9.499 16.153 1.780 1.00 96.69 151 SER A CA 1
ATOM 1158 C C . SER A 1 151 ? 10.119 15.430 0.578 1.00 96.69 151 SER A C 1
ATOM 1160 O O . SER A 1 151 ? 10.151 15.974 -0.528 1.00 96.69 151 SER A O 1
ATOM 1162 N N . LEU A 1 152 ? 10.532 14.169 0.753 1.00 97.31 152 LEU A N 1
ATOM 1163 C CA . LEU A 1 152 ? 11.026 13.335 -0.343 1.00 97.31 152 LEU A CA 1
ATOM 1164 C C . LEU A 1 152 ? 9.960 13.141 -1.428 1.00 97.31 152 LEU A C 1
ATOM 1166 O O . LEU A 1 152 ? 10.249 13.322 -2.606 1.00 97.31 152 LEU A O 1
ATOM 1170 N N . GLY A 1 153 ? 8.731 12.796 -1.040 1.00 96.25 153 GLY A N 1
ATOM 1171 C CA . GLY A 1 153 ? 7.624 12.588 -1.972 1.00 96.25 153 GLY A CA 1
ATOM 1172 C C . GLY A 1 153 ? 7.315 13.831 -2.809 1.00 96.25 153 GLY A C 1
ATOM 1173 O O . GLY A 1 153 ? 7.034 13.699 -4.000 1.00 96.25 153 GLY A O 1
ATOM 1174 N N . SER A 1 154 ? 7.416 15.026 -2.216 1.00 95.75 154 SER A N 1
ATOM 1175 C CA . SER A 1 154 ? 7.312 16.293 -2.947 1.00 95.75 154 SER A CA 1
ATOM 1176 C C . SER A 1 154 ? 8.438 16.437 -3.964 1.00 95.75 154 SER A C 1
ATOM 1178 O O . SER A 1 154 ? 8.146 16.567 -5.144 1.00 95.75 154 SER A O 1
ATOM 1180 N N . ARG A 1 155 ? 9.703 16.289 -3.546 1.00 96.88 155 ARG A N 1
ATOM 1181 C CA . ARG A 1 155 ? 10.868 16.401 -4.444 1.00 96.88 155 ARG A CA 1
ATOM 1182 C C . ARG A 1 155 ? 10.811 15.426 -5.622 1.00 96.88 155 ARG A C 1
ATOM 1184 O O . ARG A 1 155 ? 11.163 15.794 -6.735 1.00 96.88 155 ARG A O 1
ATOM 1191 N N . VAL A 1 156 ? 10.363 14.189 -5.388 1.00 95.75 156 VAL A N 1
ATOM 1192 C CA . VAL A 1 156 ? 10.166 13.196 -6.459 1.00 95.75 156 VAL A CA 1
ATOM 1193 C C . VAL A 1 156 ? 9.046 13.634 -7.407 1.00 95.75 156 VAL A C 1
ATOM 1195 O O . VAL A 1 156 ? 9.192 13.491 -8.615 1.00 95.75 156 VAL A O 1
ATOM 1198 N N . SER A 1 157 ? 7.950 14.190 -6.882 1.00 92.94 157 SER A N 1
ATOM 1199 C CA . SER A 1 157 ? 6.842 14.691 -7.712 1.00 92.94 157 SER A CA 1
ATOM 1200 C C . SER A 1 157 ? 7.271 15.894 -8.556 1.00 92.94 157 SER A C 1
ATOM 1202 O O . SER A 1 157 ? 6.992 15.927 -9.750 1.00 92.94 157 SER A O 1
ATOM 1204 N N . ASP A 1 158 ? 8.002 16.837 -7.958 1.00 92.31 158 ASP A N 1
ATOM 1205 C CA . ASP A 1 158 ? 8.537 18.014 -8.646 1.00 92.31 158 ASP A CA 1
ATOM 1206 C C . ASP A 1 158 ? 9.481 17.583 -9.776 1.00 92.31 158 ASP A C 1
ATOM 1208 O O . ASP A 1 158 ? 9.342 18.024 -10.916 1.00 92.31 158 ASP A O 1
ATOM 1212 N N . ARG A 1 159 ? 10.371 16.620 -9.500 1.00 93.31 159 ARG A N 1
ATOM 1213 C CA . ARG A 1 159 ? 11.270 16.069 -10.515 1.00 93.31 159 ARG A CA 1
ATOM 1214 C C . ARG A 1 159 ? 10.532 15.344 -11.642 1.00 93.31 159 ARG A C 1
ATOM 1216 O O . ARG A 1 159 ? 10.893 15.499 -12.805 1.00 93.31 159 ARG A O 1
ATOM 1223 N N . LEU A 1 160 ? 9.511 14.548 -11.328 1.00 90.75 160 LEU A N 1
ATOM 1224 C CA . LEU A 1 160 ? 8.698 13.884 -12.353 1.00 90.75 160 LEU A CA 1
ATOM 1225 C C . LEU A 1 160 ? 8.006 14.903 -13.265 1.00 90.75 160 LEU A C 1
ATOM 1227 O O . LEU A 1 160 ? 7.960 14.700 -14.477 1.00 90.75 160 LEU A O 1
ATOM 1231 N N . ALA A 1 161 ? 7.529 16.015 -12.703 1.00 87.75 161 ALA A N 1
ATOM 1232 C CA . ALA A 1 161 ? 6.946 17.100 -13.480 1.00 87.75 161 ALA A CA 1
ATOM 1233 C C . ALA A 1 161 ? 7.978 17.783 -14.398 1.00 87.75 161 ALA A C 1
ATOM 1235 O O . ALA A 1 161 ? 7.634 18.144 -15.523 1.00 87.75 161 ALA A O 1
ATOM 1236 N N . GLU A 1 162 ? 9.234 17.925 -13.959 1.00 88.88 162 GLU A N 1
ATOM 1237 C CA . GLU A 1 162 ? 10.338 18.438 -14.790 1.00 88.88 162 GLU A CA 1
ATOM 1238 C C . GLU A 1 162 ? 10.713 17.497 -15.942 1.00 88.88 162 GLU A C 1
ATOM 1240 O O . GLU A 1 162 ? 11.043 17.966 -17.030 1.00 88.88 162 GLU A O 1
ATOM 1245 N N . LEU A 1 163 ? 10.682 16.181 -15.708 1.00 87.31 163 LEU A N 1
ATOM 1246 C CA . LEU A 1 163 ? 11.007 15.172 -16.721 1.00 87.31 163 LEU A CA 1
ATOM 1247 C C . LEU A 1 163 ? 9.861 14.910 -17.705 1.00 87.31 163 LEU A C 1
ATOM 1249 O O . LEU A 1 163 ? 10.083 14.260 -18.729 1.00 87.31 163 LEU A O 1
ATOM 1253 N N . SER A 1 164 ? 8.644 15.378 -17.413 1.00 80.62 164 SER A N 1
ATOM 1254 C CA . SER A 1 164 ? 7.510 15.120 -18.292 1.00 80.62 164 SER A CA 1
ATOM 1255 C C . SER A 1 164 ? 7.709 15.791 -19.661 1.00 80.62 164 SER A C 1
ATOM 1257 O O . SER A 1 164 ? 7.933 17.004 -19.728 1.00 80.62 164 SER A O 1
ATOM 1259 N N . PRO A 1 165 ? 7.575 15.045 -20.777 1.00 68.44 165 PRO A N 1
ATOM 1260 C CA . PRO A 1 165 ? 7.800 15.574 -22.123 1.00 68.44 165 PRO A CA 1
ATOM 1261 C C . PRO A 1 165 ? 6.761 16.625 -22.540 1.00 68.44 165 PRO A C 1
ATOM 1263 O O . PRO A 1 165 ? 6.993 17.384 -23.480 1.00 68.44 165 PRO A O 1
ATOM 1266 N N . VAL A 1 166 ? 5.611 16.679 -21.861 1.00 68.69 166 VAL A N 1
ATOM 1267 C CA . VAL A 1 166 ? 4.545 17.644 -22.129 1.00 68.69 166 VAL A CA 1
ATOM 1268 C C . VAL A 1 166 ? 4.144 18.309 -20.819 1.00 68.69 166 VAL A C 1
ATOM 1270 O O . VAL A 1 166 ? 3.625 17.673 -19.902 1.00 68.69 166 VAL A O 1
ATOM 1273 N N . ARG A 1 167 ? 4.345 19.627 -20.741 1.00 57.94 167 ARG A N 1
ATOM 1274 C CA . ARG A 1 167 ? 3.967 20.423 -19.570 1.00 57.94 167 ARG A CA 1
ATOM 1275 C C . ARG A 1 167 ? 2.464 20.278 -19.310 1.00 57.94 167 ARG A C 1
ATOM 1277 O O . ARG A 1 167 ? 1.653 20.677 -20.140 1.00 57.94 167 ARG A O 1
ATOM 1284 N N . GLY A 1 168 ? 2.104 19.730 -18.152 1.00 54.25 168 GLY A N 1
ATOM 1285 C CA . GLY A 1 168 ? 0.708 19.524 -17.752 1.00 54.25 168 GLY A CA 1
ATOM 1286 C C . GLY A 1 168 ? 0.077 18.205 -18.212 1.00 54.25 168 GLY A C 1
ATOM 1287 O O . GLY A 1 168 ? -1.105 18.001 -17.952 1.00 54.25 168 GLY A O 1
ATOM 1288 N N . VAL A 1 169 ? 0.832 17.304 -18.851 1.00 59.03 169 VAL A N 1
ATOM 1289 C CA . VAL A 1 169 ? 0.397 15.925 -19.119 1.00 59.03 169 VAL A CA 1
ATOM 1290 C C . VAL A 1 169 ? 1.366 14.987 -18.413 1.00 59.03 169 VAL A C 1
ATOM 1292 O O . VAL A 1 169 ? 2.565 15.048 -18.646 1.00 59.03 169 VAL A O 1
ATOM 1295 N N . GLU A 1 170 ? 0.863 14.126 -17.540 1.00 53.09 170 GLU A N 1
ATOM 1296 C CA . GLU A 1 170 ? 1.667 13.135 -16.826 1.00 53.09 170 GLU A CA 1
ATOM 1297 C C . GLU A 1 170 ? 1.450 11.743 -17.436 1.00 53.09 170 GLU A C 1
ATOM 1299 O O . GLU A 1 170 ? 0.511 11.057 -17.038 1.00 53.09 170 GLU A O 1
ATOM 1304 N N . PRO A 1 171 ? 2.304 11.243 -18.345 1.00 57.97 171 PRO A N 1
ATOM 1305 C CA . PRO A 1 171 ? 2.524 9.812 -18.426 1.00 57.97 171 PRO A CA 1
ATOM 1306 C C . PRO A 1 171 ? 3.666 9.485 -17.460 1.00 57.97 171 PRO A C 1
ATOM 1308 O O . PRO A 1 171 ? 4.822 9.334 -17.849 1.00 57.97 171 PRO A O 1
ATOM 1311 N N . VAL A 1 172 ? 3.339 9.464 -16.168 1.00 66.62 172 VAL A N 1
ATOM 1312 C CA . VAL A 1 172 ? 4.252 8.998 -15.120 1.00 66.62 172 VAL A CA 1
ATOM 1313 C C . VAL A 1 172 ? 4.174 7.475 -15.108 1.00 66.62 172 VAL A C 1
ATOM 1315 O O . VAL A 1 172 ? 3.062 6.946 -15.037 1.00 66.62 172 VAL A O 1
ATOM 1318 N N . PRO A 1 173 ? 5.302 6.748 -15.153 1.00 76.06 173 PRO A N 1
ATOM 1319 C CA . PRO A 1 173 ? 5.263 5.302 -15.053 1.00 76.06 173 PRO A CA 1
ATOM 1320 C C . PRO A 1 173 ? 4.523 4.863 -13.793 1.00 76.06 173 PRO A C 1
ATOM 1322 O O . PRO A 1 173 ? 4.785 5.369 -12.699 1.00 76.06 173 PRO A O 1
ATOM 1325 N N . ARG A 1 174 ? 3.591 3.919 -13.953 1.00 82.44 174 ARG A N 1
ATOM 1326 C CA . ARG A 1 174 ? 2.678 3.451 -12.896 1.00 82.44 174 ARG A CA 1
ATOM 1327 C C . ARG A 1 174 ? 1.843 4.606 -12.319 1.00 82.44 174 ARG A C 1
ATOM 1329 O O . ARG A 1 174 ? 2.053 5.016 -11.167 1.00 82.44 174 ARG A O 1
ATOM 1336 N N . PRO A 1 175 ? 0.884 5.129 -13.100 1.00 86.62 175 PRO A N 1
ATOM 1337 C CA . PRO A 1 175 ? 0.078 6.273 -12.703 1.00 86.62 175 PRO A CA 1
ATOM 1338 C C . PRO A 1 175 ? -0.576 6.086 -11.332 1.00 86.62 175 PRO A C 1
ATOM 1340 O O . PRO A 1 175 ? -1.054 5.009 -10.974 1.00 86.62 175 PRO A O 1
ATOM 1343 N N . GLY A 1 176 ? -0.557 7.144 -10.522 1.00 89.75 176 GLY A N 1
ATOM 1344 C CA . GLY A 1 176 ? -1.127 7.132 -9.178 1.00 89.75 176 GLY A CA 1
ATOM 1345 C C . GLY A 1 176 ? -0.265 6.470 -8.106 1.00 89.75 176 GLY A C 1
ATOM 1346 O O . GLY A 1 176 ? -0.538 6.663 -6.920 1.00 89.75 176 GLY A O 1
ATOM 1347 N N . TRP A 1 177 ? 0.794 5.731 -8.456 1.00 92.25 177 TRP A N 1
ATOM 1348 C CA . TRP A 1 177 ? 1.571 4.982 -7.465 1.00 92.25 177 TRP A CA 1
ATOM 1349 C C . TRP A 1 177 ? 2.301 5.885 -6.465 1.00 92.25 177 TRP A C 1
ATOM 1351 O O . TRP A 1 177 ? 2.220 5.664 -5.255 1.00 92.25 177 TRP A O 1
ATOM 1361 N N . LEU A 1 178 ? 2.969 6.940 -6.938 1.00 94.06 178 LEU A N 1
ATOM 1362 C CA . LEU A 1 178 ? 3.643 7.884 -6.044 1.00 94.06 178 LEU A CA 1
ATOM 1363 C C . LEU A 1 178 ? 2.639 8.617 -5.140 1.00 94.06 178 LEU A C 1
ATOM 1365 O O . LEU A 1 178 ? 2.850 8.699 -3.928 1.00 94.06 178 LEU A O 1
ATOM 1369 N N . ALA A 1 179 ? 1.530 9.099 -5.708 1.00 95.06 179 ALA A N 1
ATOM 1370 C CA . ALA A 1 179 ? 0.460 9.752 -4.955 1.00 95.06 179 ALA A CA 1
ATOM 1371 C C . ALA A 1 179 ? -0.117 8.814 -3.880 1.00 95.06 179 ALA A C 1
ATOM 1373 O O . ALA A 1 179 ? -0.272 9.212 -2.725 1.00 95.06 179 ALA A O 1
ATOM 1374 N N . LEU A 1 180 ? -0.323 7.535 -4.204 1.00 96.06 180 LEU A N 1
ATOM 1375 C CA . LEU A 1 180 ? -0.746 6.511 -3.250 1.00 96.06 180 LEU A CA 1
ATOM 1376 C C . LEU A 1 180 ? 0.264 6.353 -2.100 1.00 96.06 180 LEU A C 1
ATOM 1378 O O . LEU A 1 180 ? -0.131 6.292 -0.934 1.00 96.06 180 LEU A O 1
ATOM 1382 N N . GLN A 1 181 ? 1.565 6.298 -2.397 1.00 95.94 181 GLN A N 1
ATOM 1383 C CA . GLN A 1 181 ? 2.600 6.166 -1.366 1.00 95.94 181 GLN A CA 1
ATOM 1384 C C . GLN A 1 181 ? 2.675 7.394 -0.455 1.00 95.94 181 GLN A C 1
ATOM 1386 O O . GLN A 1 181 ? 2.828 7.250 0.762 1.00 95.94 181 GLN A O 1
ATOM 1391 N N . ARG A 1 182 ? 2.505 8.599 -1.008 1.00 97.31 182 ARG A N 1
ATOM 1392 C CA . ARG A 1 182 ? 2.379 9.838 -0.224 1.00 97.31 182 ARG A CA 1
ATOM 1393 C C . ARG A 1 182 ? 1.122 9.815 0.649 1.00 97.31 182 ARG A C 1
ATOM 1395 O O . ARG A 1 182 ? 1.200 10.107 1.842 1.00 97.31 182 ARG A O 1
ATOM 1402 N N . ALA A 1 183 ? -0.013 9.378 0.104 1.00 97.69 183 ALA A N 1
ATOM 1403 C CA . ALA A 1 183 ? -1.270 9.244 0.838 1.00 97.69 183 ALA A CA 1
ATOM 1404 C C . ALA A 1 183 ? -1.162 8.278 2.029 1.00 97.69 183 ALA A C 1
ATOM 1406 O O . ALA A 1 183 ? -1.632 8.589 3.127 1.00 97.69 183 ALA A O 1
ATOM 1407 N N . LEU A 1 184 ? -0.487 7.138 1.856 1.00 95.62 184 LEU A N 1
ATOM 1408 C CA . LEU A 1 184 ? -0.181 6.199 2.940 1.00 95.62 184 LEU A CA 1
ATOM 1409 C C . LEU A 1 184 ? 0.705 6.845 4.014 1.00 95.62 184 LEU A C 1
ATOM 1411 O O . LEU A 1 184 ? 0.434 6.709 5.205 1.00 95.62 184 LEU A O 1
ATOM 1415 N N . THR A 1 185 ? 1.730 7.605 3.624 1.00 95.25 185 THR A N 1
ATOM 1416 C CA . THR A 1 185 ? 2.586 8.342 4.571 1.00 95.25 185 THR A CA 1
ATOM 1417 C C . THR A 1 185 ? 1.795 9.356 5.396 1.00 95.25 185 THR A C 1
ATOM 1419 O O . THR A 1 185 ? 1.966 9.409 6.615 1.00 95.25 185 THR A O 1
ATOM 1422 N N . ARG A 1 186 ? 0.868 10.093 4.775 1.00 95.19 186 ARG A N 1
ATOM 1423 C CA . ARG A 1 186 ? -0.028 11.034 5.471 1.00 95.19 186 ARG A CA 1
ATOM 1424 C C . ARG A 1 186 ? -1.064 10.331 6.345 1.00 95.19 186 ARG A C 1
ATOM 1426 O O . ARG A 1 186 ? -1.326 10.757 7.466 1.00 95.19 186 ARG A O 1
ATOM 1433 N N . THR A 1 187 ? -1.580 9.192 5.888 1.00 94.12 187 THR A N 1
ATOM 1434 C CA . THR A 1 187 ? -2.463 8.326 6.685 1.00 94.12 187 THR A CA 1
ATOM 1435 C C . THR A 1 187 ? -1.766 7.914 7.984 1.00 94.12 187 THR A C 1
ATOM 1437 O O . THR A 1 187 ? -2.329 8.059 9.068 1.00 94.12 187 THR A O 1
ATOM 1440 N N . MET A 1 188 ? -0.502 7.490 7.889 1.00 90.12 188 MET A N 1
ATOM 1441 C CA . MET A 1 188 ? 0.301 7.044 9.032 1.00 90.12 188 MET A CA 1
ATOM 1442 C C . MET A 1 188 ? 0.848 8.187 9.899 1.00 90.12 188 MET A C 1
ATOM 1444 O O . MET A 1 188 ? 1.219 7.953 11.048 1.00 90.12 188 MET A O 1
ATOM 1448 N N . SER A 1 189 ? 0.879 9.428 9.407 1.00 90.50 189 SER A N 1
ATOM 1449 C CA . SER A 1 189 ? 1.160 10.611 10.235 1.00 90.50 189 SER A CA 1
ATOM 1450 C C . SER A 1 189 ? -0.094 11.167 10.928 1.00 90.50 189 SER A C 1
ATOM 1452 O O . SER A 1 189 ? 0.006 12.007 11.829 1.00 90.50 189 SER A O 1
ATOM 1454 N N . GLY A 1 190 ? -1.275 10.675 10.539 1.00 89.38 190 GLY A N 1
ATOM 1455 C CA . GLY A 1 190 ? -2.575 11.155 10.997 1.00 89.38 190 GLY A CA 1
ATOM 1456 C C . GLY A 1 190 ? -3.051 12.435 10.302 1.00 89.38 190 GLY A C 1
ATOM 1457 O O . GLY A 1 190 ? -3.986 13.061 10.796 1.00 89.38 190 GLY A O 1
ATOM 1458 N N . ASP A 1 191 ? -2.432 12.835 9.190 1.00 93.12 191 ASP A N 1
ATOM 1459 C CA . ASP A 1 191 ? -2.937 13.883 8.296 1.00 93.12 191 ASP A CA 1
ATOM 1460 C C . ASP A 1 191 ? -3.994 13.293 7.348 1.00 93.12 191 ASP A C 1
ATOM 1462 O O . ASP A 1 191 ? -3.751 13.026 6.171 1.00 93.12 191 ASP A O 1
ATOM 1466 N N . PHE A 1 192 ? -5.186 13.021 7.885 1.00 93.56 192 PHE A N 1
ATOM 1467 C CA . PHE A 1 192 ? -6.273 12.418 7.108 1.00 93.56 192 PHE A CA 1
ATOM 1468 C C . PHE A 1 192 ? -6.798 13.306 5.966 1.00 93.56 192 PHE A C 1
ATOM 1470 O O . PHE A 1 192 ? -7.056 12.752 4.896 1.00 93.56 192 PHE A O 1
ATOM 1477 N N . PRO A 1 193 ? -6.935 14.643 6.113 1.00 95.38 193 PRO A N 1
ATOM 1478 C CA . PRO A 1 193 ? -7.309 15.505 4.992 1.00 95.38 193 PRO A CA 1
ATOM 1479 C C . PRO A 1 193 ? -6.287 15.455 3.852 1.00 95.38 193 PRO A C 1
ATOM 1481 O O . PRO A 1 193 ? -6.667 15.224 2.702 1.00 95.38 193 PRO A O 1
ATOM 1484 N N . GLY A 1 194 ? -4.992 15.590 4.163 1.00 96.56 194 GLY A N 1
ATOM 1485 C CA . GLY A 1 194 ? -3.933 15.520 3.159 1.00 96.56 194 GLY A CA 1
ATOM 1486 C C . GLY A 1 194 ? -3.775 14.126 2.549 1.00 96.56 194 GLY A C 1
ATOM 1487 O O . GLY A 1 194 ? -3.416 14.016 1.373 1.00 96.56 194 GLY A O 1
ATOM 1488 N N . ALA A 1 195 ? -4.059 13.064 3.308 1.00 97.31 195 ALA A N 1
ATOM 1489 C CA . ALA A 1 195 ? -4.109 11.696 2.797 1.00 97.31 195 ALA A CA 1
ATOM 1490 C C . ALA A 1 195 ? -5.266 11.495 1.813 1.00 97.31 195 ALA A C 1
ATOM 1492 O O . ALA A 1 195 ? -5.051 10.960 0.728 1.00 97.31 195 ALA A O 1
ATOM 1493 N N . ALA A 1 196 ? -6.474 11.948 2.165 1.00 98.25 196 ALA A N 1
ATOM 1494 C CA . ALA A 1 196 ? -7.646 11.841 1.300 1.00 98.25 196 ALA A CA 1
ATOM 1495 C C . ALA A 1 196 ? -7.418 12.544 -0.044 1.00 98.25 196 ALA A C 1
ATOM 1497 O O . ALA A 1 196 ? -7.788 12.006 -1.083 1.00 98.25 196 ALA A O 1
ATOM 1498 N N . GLU A 1 197 ? -6.758 13.703 -0.034 1.00 97.75 197 GLU A N 1
ATOM 1499 C CA . GLU A 1 197 ? -6.416 14.411 -1.265 1.00 97.75 197 GLU A CA 1
ATOM 1500 C C . GLU A 1 197 ? -5.485 13.598 -2.169 1.00 97.75 197 GLU A C 1
ATOM 1502 O O . GLU A 1 197 ? -5.766 13.404 -3.348 1.00 97.75 197 GLU A O 1
ATOM 1507 N N . GLN A 1 198 ? -4.412 13.035 -1.615 1.00 97.44 198 GLN A N 1
ATOM 1508 C CA . GLN A 1 198 ? -3.470 12.238 -2.405 1.00 97.44 198 GLN A CA 1
ATOM 1509 C C . GLN A 1 198 ? -4.058 10.908 -2.873 1.00 97.44 198 GLN A C 1
ATOM 1511 O O . GLN A 1 198 ? -3.725 10.457 -3.963 1.00 97.44 198 GLN A O 1
ATOM 1516 N N . TYR A 1 199 ? -4.964 10.292 -2.108 1.00 98.19 199 TYR A N 1
ATOM 1517 C CA . TYR A 1 199 ? -5.687 9.123 -2.605 1.00 98.19 199 TYR A CA 1
ATOM 1518 C C . TYR A 1 199 ? -6.611 9.475 -3.775 1.00 98.19 199 TYR A C 1
ATOM 1520 O O . TYR A 1 199 ? -6.717 8.681 -4.701 1.00 98.19 199 TYR A O 1
ATOM 1528 N N . ARG A 1 200 ? -7.254 10.652 -3.785 1.00 97.56 200 ARG A N 1
ATOM 1529 C CA . ARG A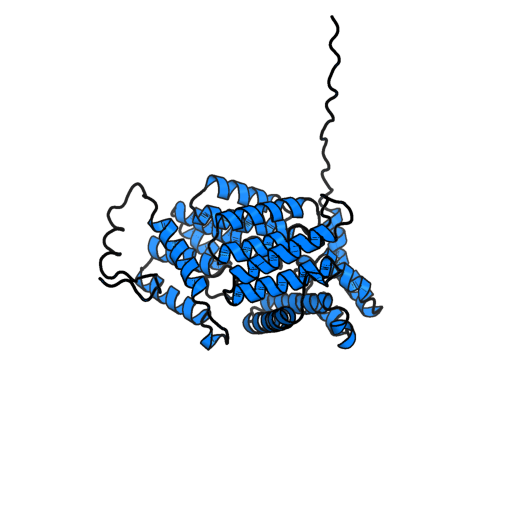 1 200 ? -8.033 11.082 -4.959 1.00 97.56 200 ARG A CA 1
ATOM 1530 C C . ARG A 1 200 ? -7.137 11.267 -6.175 1.00 97.56 200 ARG A C 1
ATOM 1532 O O . ARG A 1 200 ? -7.466 10.741 -7.227 1.00 97.56 200 ARG A O 1
ATOM 1539 N N . VAL A 1 201 ? -5.988 11.928 -6.013 1.00 94.56 201 VAL A N 1
ATOM 1540 C CA . VAL A 1 201 ? -4.989 12.059 -7.088 1.00 94.56 201 VAL A CA 1
ATOM 1541 C C . VAL A 1 201 ? -4.560 10.682 -7.599 1.00 94.56 201 VAL A C 1
ATOM 1543 O O . VAL A 1 201 ? -4.578 10.446 -8.802 1.00 94.56 201 VAL A O 1
ATOM 1546 N N . ALA A 1 202 ? -4.250 9.749 -6.695 1.00 94.62 202 ALA A N 1
ATOM 1547 C CA . ALA A 1 202 ? -3.873 8.387 -7.058 1.00 94.62 202 ALA A CA 1
ATOM 1548 C C . ALA A 1 202 ? -4.980 7.640 -7.813 1.00 94.62 202 ALA A C 1
ATOM 1550 O O . ALA A 1 202 ? -4.698 6.949 -8.788 1.00 94.62 202 ALA A O 1
ATOM 1551 N N . HIS A 1 203 ? -6.232 7.788 -7.367 1.00 94.69 203 HIS A N 1
ATOM 1552 C CA . HIS A 1 203 ? -7.403 7.230 -8.039 1.00 94.69 203 HIS A CA 1
ATOM 1553 C C . HIS A 1 203 ? -7.543 7.797 -9.445 1.00 94.69 203 HIS A C 1
ATOM 1555 O O . HIS A 1 203 ? -7.555 7.019 -10.387 1.00 94.69 203 HIS A O 1
ATOM 1561 N N . GLU A 1 204 ? -7.569 9.119 -9.604 1.00 91.81 204 GLU A N 1
ATOM 1562 C CA . GLU A 1 204 ? -7.745 9.757 -10.913 1.00 91.81 204 GLU A CA 1
ATOM 1563 C C . GLU A 1 204 ? -6.604 9.441 -11.887 1.00 91.81 204 GLU A C 1
ATOM 1565 O O . GLU A 1 204 ? -6.868 9.082 -13.033 1.00 91.81 204 GLU A O 1
ATOM 1570 N N . GLN A 1 205 ? -5.346 9.491 -11.436 1.00 88.56 205 GLN A N 1
ATOM 1571 C CA . GLN A 1 205 ? -4.192 9.158 -12.278 1.00 88.56 205 GLN A CA 1
ATOM 1572 C C . GLN A 1 205 ? -4.239 7.703 -12.764 1.00 88.56 205 GLN A C 1
ATOM 1574 O O . GLN A 1 205 ? -3.914 7.442 -13.915 1.00 88.56 205 GLN A O 1
ATOM 1579 N N . ALA A 1 206 ? -4.666 6.756 -11.924 1.00 88.31 206 ALA A N 1
ATOM 1580 C CA . ALA A 1 206 ? -4.699 5.335 -12.277 1.00 88.31 206 ALA A CA 1
ATOM 1581 C C . ALA A 1 206 ? -5.885 4.933 -13.176 1.00 88.31 206 ALA A C 1
ATOM 1583 O O . ALA A 1 206 ? -5.879 3.833 -13.725 1.00 88.31 206 ALA A O 1
ATOM 1584 N N . ARG A 1 207 ? -6.904 5.792 -13.347 1.00 81.81 207 ARG A N 1
ATOM 1585 C CA . ARG A 1 207 ? -8.074 5.510 -14.209 1.00 81.81 207 ARG A CA 1
ATOM 1586 C C . ARG A 1 207 ? -7.749 5.487 -15.698 1.00 81.81 207 ARG A C 1
ATOM 1588 O O . ARG A 1 207 ? -8.570 5.023 -16.484 1.00 81.81 207 ARG A O 1
ATOM 1595 N N . THR A 1 208 ? -6.608 6.038 -16.093 1.00 71.56 208 THR A N 1
ATOM 1596 C CA . THR A 1 208 ? -6.196 6.132 -17.495 1.00 71.56 208 THR A CA 1
ATOM 1597 C C . THR A 1 208 ? -5.584 4.833 -18.024 1.00 71.56 208 THR A C 1
ATOM 1599 O O . THR A 1 208 ? -5.345 4.740 -19.227 1.00 71.56 208 THR A O 1
ATOM 1602 N N . GLU A 1 209 ? -5.376 3.821 -17.169 1.00 68.69 209 GLU A N 1
ATOM 1603 C CA . GLU A 1 209 ? -4.740 2.557 -17.544 1.00 68.69 209 GLU A CA 1
ATOM 1604 C C . GLU A 1 209 ? -5.601 1.319 -17.273 1.00 68.69 209 GLU A C 1
ATOM 1606 O O . GLU A 1 209 ? -6.069 1.078 -16.161 1.00 68.69 209 GLU A O 1
ATOM 1611 N N . ASP A 1 210 ? -5.702 0.455 -18.286 1.00 65.44 210 ASP A N 1
ATOM 1612 C CA . ASP A 1 210 ? -6.472 -0.791 -18.214 1.00 65.44 210 ASP A CA 1
ATOM 1613 C C . ASP A 1 210 ? -5.791 -1.888 -17.368 1.00 65.44 210 ASP A C 1
ATOM 1615 O O . ASP A 1 210 ? -6.442 -2.847 -16.954 1.00 65.44 210 ASP A O 1
ATOM 1619 N N . VAL A 1 211 ? -4.477 -1.783 -17.122 1.00 67.94 211 VAL A N 1
ATOM 1620 C CA . VAL A 1 211 ? -3.648 -2.880 -16.575 1.00 67.94 211 VAL A CA 1
ATOM 1621 C C . VAL A 1 211 ? -2.974 -2.529 -15.242 1.00 67.94 211 VAL A C 1
ATOM 1623 O O . VAL A 1 211 ? -2.747 -3.414 -14.419 1.00 67.94 211 VAL A O 1
ATOM 1626 N N . ALA A 1 212 ? -2.710 -1.245 -14.977 1.00 69.00 212 ALA A N 1
ATOM 1627 C CA . ALA A 1 212 ? -2.070 -0.768 -13.744 1.00 69.00 212 ALA A CA 1
ATOM 1628 C C . ALA A 1 212 ? -3.056 -0.145 -12.736 1.00 69.00 212 ALA A C 1
ATOM 1630 O O . ALA A 1 212 ? -2.663 0.600 -11.835 1.00 69.00 212 ALA A O 1
ATOM 1631 N N . PHE A 1 213 ? -4.341 -0.490 -12.837 1.00 84.69 213 PHE A N 1
ATOM 1632 C CA . PHE A 1 213 ? -5.423 0.079 -12.026 1.00 84.69 213 PHE A CA 1
ATOM 1633 C C . PHE A 1 213 ? -5.277 -0.139 -10.504 1.00 84.69 213 PHE A C 1
ATOM 1635 O O . PHE A 1 213 ? -6.008 0.463 -9.716 1.00 84.69 213 PHE A O 1
ATOM 1642 N N . TYR A 1 214 ? -4.340 -0.984 -10.054 1.00 89.56 214 TYR A N 1
ATOM 1643 C CA . TYR A 1 214 ? -4.127 -1.325 -8.643 1.00 89.56 214 TYR A CA 1
ATOM 1644 C C . TYR A 1 214 ? -3.851 -0.120 -7.746 1.00 89.56 214 TYR A C 1
ATOM 1646 O O . TYR A 1 214 ? -4.266 -0.131 -6.586 1.00 89.56 214 TYR A O 1
ATOM 1654 N N . ALA A 1 215 ? -3.173 0.915 -8.254 1.00 92.06 215 ALA A N 1
ATOM 1655 C CA . ALA A 1 215 ? -2.960 2.135 -7.482 1.00 92.06 215 ALA A CA 1
ATOM 1656 C C . ALA A 1 215 ? -4.297 2.827 -7.171 1.00 92.06 215 ALA A C 1
ATOM 1658 O O . ALA A 1 215 ? -4.554 3.180 -6.019 1.00 92.06 215 ALA A O 1
ATOM 1659 N N . GLY A 1 216 ? -5.178 2.927 -8.170 1.00 94.06 216 GLY A N 1
ATOM 1660 C CA . GLY A 1 216 ? -6.502 3.521 -8.023 1.00 94.06 216 GLY A CA 1
ATOM 1661 C C . GLY A 1 216 ? -7.458 2.666 -7.198 1.00 94.06 216 GLY A C 1
ATOM 1662 O O . GLY A 1 216 ? -8.118 3.181 -6.297 1.00 94.06 216 GLY A O 1
ATOM 1663 N N . ALA A 1 217 ? -7.466 1.347 -7.408 1.00 94.62 217 ALA A N 1
ATOM 1664 C CA . ALA A 1 217 ? -8.240 0.423 -6.583 1.00 94.62 217 ALA A CA 1
ATOM 1665 C C . ALA A 1 217 ? -7.818 0.505 -5.106 1.00 94.62 217 ALA A C 1
ATOM 1667 O O . ALA A 1 217 ? -8.666 0.667 -4.225 1.00 94.62 217 ALA A O 1
ATOM 1668 N N . ARG A 1 218 ? -6.508 0.493 -4.820 1.00 95.81 218 ARG A N 1
ATOM 1669 C CA . ARG A 1 218 ? -5.994 0.627 -3.448 1.00 95.81 218 ARG A CA 1
ATOM 1670 C C . ARG A 1 218 ? -6.301 2.000 -2.852 1.00 95.81 218 ARG A C 1
ATOM 1672 O O . ARG A 1 218 ? -6.606 2.098 -1.665 1.00 95.81 218 ARG A O 1
ATOM 1679 N N . ALA A 1 219 ? -6.263 3.058 -3.659 1.00 97.62 219 ALA A N 1
ATOM 1680 C CA . ALA A 1 219 ? -6.639 4.394 -3.218 1.00 97.62 219 ALA A CA 1
ATOM 1681 C C . ALA A 1 219 ? -8.129 4.485 -2.850 1.00 97.62 219 ALA A C 1
ATOM 1683 O O . ALA A 1 219 ? -8.456 4.995 -1.779 1.00 97.62 219 ALA A O 1
ATOM 1684 N N . ALA A 1 220 ? -9.026 3.929 -3.670 1.00 98.12 220 ALA A N 1
ATOM 1685 C CA . ALA A 1 220 ? -10.456 3.849 -3.369 1.00 98.12 220 ALA A CA 1
ATOM 1686 C C . ALA A 1 220 ? -10.728 3.031 -2.093 1.00 98.12 220 ALA A C 1
ATOM 1688 O O . ALA A 1 220 ? -11.487 3.468 -1.225 1.00 98.12 220 ALA A O 1
ATOM 1689 N N . ALA A 1 221 ? -10.055 1.886 -1.933 1.00 98.12 221 ALA A N 1
ATOM 1690 C CA . ALA A 1 221 ? -10.122 1.065 -0.726 1.00 98.12 221 ALA A CA 1
ATOM 1691 C C . ALA A 1 221 ? -9.701 1.853 0.531 1.00 98.12 221 ALA A C 1
ATOM 1693 O O . ALA A 1 221 ? -10.408 1.859 1.541 1.00 98.12 221 ALA A O 1
ATOM 1694 N N . ASN A 1 222 ? -8.588 2.584 0.464 1.00 98.31 222 ASN A N 1
ATOM 1695 C CA . ASN A 1 222 ? -8.086 3.358 1.600 1.00 98.31 222 ASN A CA 1
ATOM 1696 C C . ASN A 1 222 ? -8.892 4.639 1.867 1.00 98.31 222 ASN A C 1
ATOM 1698 O O . ASN A 1 222 ? -9.009 5.053 3.020 1.00 98.31 222 ASN A O 1
ATOM 1702 N N . LEU A 1 223 ? -9.505 5.249 0.849 1.00 98.62 223 LEU A N 1
ATOM 1703 C CA . LEU A 1 223 ? -10.481 6.325 1.040 1.00 98.62 223 LEU A CA 1
ATOM 1704 C C . LEU A 1 223 ? -11.709 5.817 1.792 1.00 98.62 223 LEU A C 1
ATOM 1706 O O . LEU A 1 223 ? -12.132 6.452 2.760 1.00 98.62 223 LEU A O 1
ATOM 1710 N N . ALA A 1 224 ? -12.245 4.655 1.404 1.00 98.69 224 ALA A N 1
ATOM 1711 C CA . ALA A 1 224 ? -13.337 4.021 2.133 1.00 98.69 224 ALA A CA 1
ATOM 1712 C C . ALA A 1 224 ? -12.955 3.780 3.601 1.00 98.69 224 ALA A C 1
ATOM 1714 O O . ALA A 1 224 ? -13.729 4.134 4.488 1.00 98.69 224 ALA A O 1
ATOM 1715 N N . MET A 1 225 ? -11.744 3.274 3.866 1.00 98.12 225 MET A N 1
ATOM 1716 C CA . MET A 1 225 ? -11.219 3.080 5.223 1.00 98.12 225 MET A CA 1
ATOM 1717 C C . MET A 1 225 ? -11.197 4.385 6.029 1.00 98.12 225 MET A C 1
ATOM 1719 O O . MET A 1 225 ? -11.743 4.436 7.134 1.00 98.12 225 MET A O 1
ATOM 1723 N N . LEU A 1 226 ? -10.597 5.449 5.477 1.00 96.75 226 LEU A N 1
ATOM 1724 C CA . LEU A 1 226 ? -10.503 6.751 6.145 1.00 96.75 226 LEU A CA 1
ATOM 1725 C C . LEU A 1 226 ? -11.891 7.298 6.491 1.00 96.75 226 LEU A C 1
ATOM 1727 O O . LEU A 1 226 ? -12.138 7.709 7.626 1.00 96.75 226 LEU A O 1
ATOM 1731 N N . PHE A 1 227 ? -12.821 7.273 5.535 1.00 96.88 227 PHE A N 1
ATOM 1732 C CA . PHE A 1 227 ? -14.177 7.761 5.764 1.00 96.88 227 PHE A CA 1
ATOM 1733 C C . PHE A 1 227 ? -14.975 6.877 6.723 1.00 96.88 227 PHE A C 1
ATOM 1735 O O . PHE A 1 227 ? -15.784 7.410 7.481 1.00 96.88 227 PHE A O 1
ATOM 1742 N N . ALA A 1 228 ? -14.743 5.564 6.742 1.00 96.31 228 ALA A N 1
ATOM 1743 C CA . ALA A 1 228 ? -15.425 4.647 7.651 1.00 96.31 228 ALA A CA 1
ATOM 1744 C C . ALA A 1 228 ? -14.985 4.872 9.092 1.00 96.31 228 ALA A C 1
ATOM 1746 O O . ALA A 1 228 ? -15.814 4.965 9.998 1.00 96.31 228 ALA A O 1
ATOM 1747 N N . GLN A 1 229 ? -13.690 5.077 9.306 1.00 89.62 229 GLN A N 1
ATOM 1748 C CA . GLN A 1 229 ? -13.182 5.441 10.618 1.00 89.62 229 GLN A CA 1
ATOM 1749 C C . GLN A 1 229 ? -13.780 6.768 11.106 1.00 89.62 229 GLN A C 1
ATOM 1751 O O . GLN A 1 229 ? -14.179 6.892 12.264 1.00 89.62 229 GLN A O 1
ATOM 1756 N N . LEU A 1 230 ? -13.921 7.728 10.193 1.00 89.06 230 LEU A N 1
ATOM 1757 C CA . LEU A 1 230 ? -14.608 8.995 10.410 1.00 89.06 230 LEU A CA 1
ATOM 1758 C C . LEU A 1 230 ? -16.143 8.874 10.276 1.00 89.06 230 LEU A C 1
ATOM 1760 O O . LEU A 1 230 ? -16.807 9.883 10.072 1.00 89.06 230 LEU A O 1
ATOM 1764 N N . GLY A 1 231 ? -16.747 7.685 10.348 1.00 90.25 231 GLY A N 1
ATOM 1765 C CA . GLY A 1 231 ? -18.206 7.477 10.355 1.00 90.25 231 GLY A CA 1
ATOM 1766 C C . GLY A 1 231 ? -18.992 8.181 9.235 1.00 90.25 231 GLY A C 1
ATOM 1767 O O . GLY A 1 231 ? -20.140 8.569 9.434 1.00 90.25 231 GLY A O 1
ATOM 1768 N N . HIS A 1 232 ? -18.379 8.428 8.076 1.00 95.19 232 HIS A N 1
ATOM 1769 C CA . HIS A 1 232 ? -19.006 9.098 6.936 1.00 95.19 232 HIS A CA 1
ATOM 1770 C C . HIS A 1 232 ? -19.597 8.062 5.973 1.00 95.19 232 HIS A C 1
ATOM 1772 O O . HIS A 1 232 ? -19.083 7.856 4.875 1.00 95.19 232 HIS A O 1
ATOM 1778 N N . HIS A 1 233 ? -20.689 7.403 6.372 1.00 95.12 233 HIS A N 1
ATOM 1779 C CA . HIS A 1 233 ? -21.266 6.255 5.652 1.00 95.12 233 HIS A CA 1
ATOM 1780 C C . HIS A 1 233 ? -21.512 6.492 4.156 1.00 95.12 233 HIS A C 1
ATOM 1782 O O . HIS A 1 233 ? -21.187 5.626 3.346 1.00 95.12 233 HIS A O 1
ATOM 1788 N N . GLY A 1 234 ? -22.031 7.665 3.772 1.00 96.69 234 GLY A N 1
ATOM 1789 C CA . GLY A 1 234 ? -22.254 8.002 2.361 1.00 96.69 234 GLY A CA 1
ATOM 1790 C C . GLY A 1 234 ? -20.959 8.000 1.541 1.00 96.69 234 GLY A C 1
ATOM 1791 O O . GLY A 1 234 ? -20.911 7.420 0.457 1.00 96.69 234 GLY A O 1
ATOM 1792 N N . ALA A 1 235 ? -19.881 8.565 2.092 1.00 97.94 235 ALA A N 1
ATOM 1793 C CA . ALA A 1 235 ? -18.568 8.550 1.453 1.00 97.94 235 ALA A CA 1
ATOM 1794 C C . ALA A 1 235 ? -17.982 7.131 1.399 1.00 97.94 235 ALA A C 1
ATOM 1796 O O . ALA A 1 235 ? -17.412 6.747 0.381 1.00 97.94 235 ALA A O 1
ATOM 1797 N N . VAL A 1 236 ? -18.180 6.320 2.444 1.00 98.38 236 VAL A N 1
ATOM 1798 C CA . VAL A 1 236 ? -17.768 4.905 2.437 1.00 98.38 236 VAL A CA 1
ATOM 1799 C C . VAL A 1 236 ? -18.449 4.143 1.305 1.00 98.38 236 VAL A C 1
ATOM 1801 O O . VAL A 1 236 ? -17.772 3.483 0.522 1.00 98.38 236 VAL A O 1
ATOM 1804 N N . HIS A 1 237 ? -19.772 4.266 1.168 1.00 98.19 237 HIS A N 1
ATOM 1805 C CA . HIS A 1 237 ? -20.509 3.598 0.095 1.00 98.19 237 HIS A CA 1
ATOM 1806 C C . HIS A 1 237 ? -20.045 4.038 -1.291 1.00 98.19 237 HIS A C 1
ATOM 1808 O O . HIS A 1 237 ? -19.884 3.189 -2.169 1.00 98.19 237 HIS A O 1
ATOM 1814 N N . HIS A 1 238 ? -19.786 5.336 -1.473 1.00 98.38 238 HIS A N 1
ATOM 1815 C CA . HIS A 1 238 ? -19.243 5.864 -2.718 1.00 98.38 238 HIS A CA 1
ATOM 1816 C C . HIS A 1 238 ? -17.895 5.217 -3.069 1.00 98.38 238 HIS A C 1
ATOM 1818 O O . HIS A 1 238 ? -17.751 4.666 -4.159 1.00 98.38 238 HIS A O 1
ATOM 1824 N N . TRP A 1 239 ? -16.931 5.217 -2.144 1.00 98.44 239 TRP A N 1
ATOM 1825 C CA . TRP A 1 239 ? -15.582 4.710 -2.413 1.00 98.44 239 TRP A CA 1
ATOM 1826 C C . TRP A 1 239 ? -15.505 3.185 -2.507 1.00 98.44 239 TRP A C 1
ATOM 1828 O O . TRP A 1 239 ? -14.782 2.673 -3.357 1.00 98.44 239 TRP A O 1
ATOM 1838 N N . LEU A 1 240 ? -16.312 2.444 -1.740 1.00 98.12 240 LEU A N 1
ATOM 1839 C CA . LEU A 1 240 ? -16.483 1.004 -1.968 1.00 98.12 240 LEU A CA 1
ATOM 1840 C C . LEU A 1 240 ? -17.131 0.725 -3.335 1.00 98.12 240 LEU A C 1
ATOM 1842 O O . LEU A 1 240 ? -16.807 -0.266 -3.983 1.00 98.12 240 LEU A O 1
ATOM 1846 N N . GLY A 1 241 ? -18.026 1.604 -3.799 1.00 97.81 241 GLY A N 1
ATOM 1847 C CA . GLY A 1 241 ? -18.561 1.571 -5.161 1.00 97.81 241 GLY A CA 1
ATOM 1848 C C . GLY A 1 241 ? -17.479 1.785 -6.220 1.00 97.81 241 GLY A C 1
ATOM 1849 O O . GLY A 1 241 ? -17.417 1.018 -7.176 1.00 97.81 241 GLY A O 1
ATOM 1850 N N . GLN A 1 242 ? -16.593 2.767 -6.021 1.00 97.00 242 GLN A N 1
ATOM 1851 C CA . GLN A 1 242 ? -15.439 2.991 -6.899 1.00 97.00 242 GLN A CA 1
ATOM 1852 C C . GLN A 1 242 ? -14.496 1.781 -6.912 1.00 97.00 242 GLN A C 1
ATOM 1854 O O . GLN A 1 242 ? -14.110 1.341 -7.990 1.00 97.00 242 GLN A O 1
ATOM 1859 N N . LEU A 1 243 ? -14.195 1.184 -5.753 1.00 95.44 243 LEU A N 1
ATOM 1860 C CA . LEU A 1 243 ? -13.391 -0.041 -5.669 1.00 95.44 243 LEU A CA 1
ATOM 1861 C C . LEU A 1 243 ? -14.005 -1.173 -6.510 1.00 95.44 243 LEU A C 1
ATOM 1863 O O . LEU A 1 243 ? -13.297 -1.816 -7.276 1.00 95.44 243 LEU A O 1
ATOM 1867 N N . ARG A 1 244 ? -15.327 -1.376 -6.423 1.00 94.75 244 ARG A N 1
ATOM 1868 C CA . ARG A 1 244 ? -16.046 -2.391 -7.215 1.00 94.75 244 ARG A CA 1
ATOM 1869 C C . ARG A 1 244 ? -16.136 -2.089 -8.714 1.00 94.75 244 ARG A C 1
ATOM 1871 O O . ARG A 1 244 ? -16.483 -2.991 -9.466 1.00 94.75 244 ARG A O 1
ATOM 1878 N N . SER A 1 245 ? -15.874 -0.854 -9.149 1.00 92.44 245 SER A N 1
ATOM 1879 C CA . SER A 1 245 ? -15.862 -0.511 -10.580 1.00 92.44 245 SER A CA 1
ATOM 1880 C C . SER A 1 245 ? -14.586 -0.944 -11.305 1.00 92.44 245 SER A C 1
ATOM 1882 O O . SER A 1 245 ? -14.580 -0.994 -12.532 1.00 92.44 245 SER A O 1
ATOM 1884 N N . TYR A 1 246 ? -13.525 -1.270 -10.563 1.00 90.50 246 TYR A N 1
ATOM 1885 C CA . TYR A 1 246 ? -12.311 -1.850 -11.127 1.00 90.50 246 TYR A CA 1
ATOM 1886 C C . TYR A 1 246 ? -12.505 -3.335 -11.465 1.00 90.50 246 TYR A C 1
ATOM 1888 O O . TYR A 1 246 ? -13.382 -3.986 -10.885 1.00 90.50 246 TYR A O 1
ATOM 1896 N N . PRO A 1 247 ? -11.676 -3.901 -12.364 1.00 87.94 247 PRO A N 1
ATOM 1897 C CA . PRO A 1 247 ? -11.644 -5.340 -12.576 1.00 87.94 247 PRO A CA 1
ATOM 1898 C C . PRO A 1 247 ? -11.469 -6.104 -11.250 1.00 87.94 247 PRO A C 1
ATOM 1900 O O . PRO A 1 247 ? -10.763 -5.623 -10.354 1.00 87.94 247 PRO A O 1
ATOM 1903 N N . PRO A 1 248 ? -12.089 -7.290 -11.097 1.00 86.44 248 PRO A N 1
ATOM 1904 C CA . PRO A 1 248 ? -11.965 -8.082 -9.880 1.00 86.44 248 PRO A CA 1
ATOM 1905 C C . PRO A 1 248 ? -10.504 -8.360 -9.509 1.00 86.44 248 PRO A C 1
ATOM 1907 O O . PRO A 1 248 ? -9.700 -8.760 -10.349 1.00 86.44 248 PRO A O 1
ATOM 1910 N N . LEU A 1 249 ? -10.172 -8.184 -8.228 1.00 86.19 249 LEU A N 1
ATOM 1911 C CA . LEU A 1 249 ? -8.836 -8.480 -7.713 1.00 86.19 249 LEU A CA 1
ATOM 1912 C C . LEU A 1 249 ? -8.605 -9.994 -7.671 1.00 86.19 249 LEU A C 1
ATOM 1914 O O . LEU A 1 249 ? -9.412 -10.740 -7.099 1.00 86.19 249 LEU A O 1
ATOM 1918 N N . GLY A 1 250 ? -7.477 -10.423 -8.234 1.00 83.19 250 GLY A N 1
ATOM 1919 C CA . GLY A 1 250 ? -7.020 -11.805 -8.160 1.00 83.19 250 GLY A CA 1
ATOM 1920 C C . GLY A 1 250 ? -6.634 -12.213 -6.730 1.00 83.19 250 GLY A C 1
ATOM 1921 O O . GLY A 1 250 ? -6.482 -11.356 -5.848 1.00 83.19 250 GLY A O 1
ATOM 1922 N N . PRO A 1 251 ? -6.499 -13.523 -6.456 1.00 78.94 251 PRO A N 1
ATOM 1923 C CA . PRO A 1 251 ? -6.159 -14.024 -5.126 1.00 78.94 251 PRO A CA 1
ATOM 1924 C C . PRO A 1 251 ? -4.866 -13.420 -4.565 1.00 78.94 251 PRO A C 1
ATOM 1926 O O . PRO A 1 251 ? -4.822 -13.083 -3.382 1.00 78.94 251 PRO A O 1
ATOM 1929 N N . GLY A 1 252 ? -3.843 -13.224 -5.405 1.00 74.12 252 GLY A N 1
ATOM 1930 C CA . GLY A 1 252 ? -2.558 -12.670 -4.974 1.00 74.12 252 GLY A CA 1
ATOM 1931 C C . GLY A 1 252 ? -2.612 -11.173 -4.658 1.00 74.12 252 GLY A C 1
ATOM 1932 O O . GLY A 1 252 ? -1.891 -10.685 -3.787 1.00 74.12 252 GLY A O 1
ATOM 1933 N N . THR A 1 253 ? -3.475 -10.425 -5.348 1.00 82.50 253 THR A N 1
ATOM 1934 C CA . THR A 1 253 ? -3.560 -8.958 -5.230 1.00 82.50 253 THR A CA 1
ATOM 1935 C C . THR A 1 253 ? -4.600 -8.478 -4.218 1.00 82.50 253 THR A C 1
ATOM 1937 O O . THR A 1 253 ? -4.477 -7.366 -3.695 1.00 82.50 253 THR A O 1
ATOM 1940 N N . ARG A 1 254 ? -5.595 -9.313 -3.884 1.00 84.19 254 ARG A N 1
ATOM 1941 C CA . ARG A 1 254 ? -6.710 -8.964 -2.987 1.00 84.19 254 ARG A CA 1
ATOM 1942 C C . ARG A 1 254 ? -6.249 -8.417 -1.641 1.00 84.19 254 ARG A C 1
ATOM 1944 O O . ARG A 1 254 ? -6.767 -7.394 -1.203 1.00 84.19 254 ARG A O 1
ATOM 1951 N N . PHE A 1 255 ? -5.271 -9.062 -1.008 1.00 79.69 255 PHE A N 1
ATOM 1952 C CA . PHE A 1 255 ? -4.774 -8.634 0.299 1.00 79.69 255 PHE A CA 1
ATOM 1953 C C . PHE A 1 255 ? -4.058 -7.278 0.226 1.00 79.69 255 PHE A C 1
ATOM 1955 O O . PHE A 1 255 ? -4.307 -6.399 1.038 1.00 79.69 255 PHE A O 1
ATOM 1962 N N . ILE A 1 256 ? -3.212 -7.064 -0.784 1.00 81.38 256 ILE A N 1
ATOM 1963 C CA . ILE A 1 256 ? -2.394 -5.845 -0.894 1.00 81.38 256 ILE A CA 1
ATOM 1964 C C . ILE A 1 256 ? -3.244 -4.628 -1.285 1.00 81.38 256 ILE A C 1
ATOM 1966 O O . ILE A 1 256 ? -2.969 -3.506 -0.857 1.00 81.38 256 ILE A O 1
ATOM 1970 N N . VAL A 1 257 ? -4.261 -4.840 -2.120 1.00 89.81 257 VAL A N 1
ATOM 1971 C CA . VAL A 1 257 ? -5.040 -3.766 -2.751 1.00 89.81 257 VAL A CA 1
ATOM 1972 C C . VAL A 1 257 ? -6.365 -3.523 -2.027 1.00 89.81 257 VAL A C 1
ATOM 1974 O O . VAL A 1 257 ? -6.789 -2.377 -1.907 1.00 89.81 257 VAL A O 1
ATOM 1977 N N . GLY A 1 258 ? -7.008 -4.575 -1.516 1.00 91.81 258 GLY A N 1
ATOM 1978 C CA . GLY A 1 258 ? -8.360 -4.523 -0.953 1.00 91.81 258 GLY A CA 1
ATOM 1979 C C . GLY A 1 258 ? -8.453 -4.339 0.566 1.00 91.81 258 GLY A C 1
ATOM 1980 O O . GLY A 1 258 ? -9.555 -4.086 1.053 1.00 91.81 258 GLY A O 1
ATOM 1981 N N . GLU A 1 259 ? -7.348 -4.432 1.319 1.00 93.06 259 GLU A N 1
ATOM 1982 C CA . GLU A 1 259 ? -7.350 -4.416 2.799 1.00 93.06 259 GLU A CA 1
ATOM 1983 C C . GLU A 1 259 ? -8.115 -3.216 3.388 1.00 93.06 259 GLU A C 1
ATOM 1985 O O . GLU A 1 259 ? -8.977 -3.395 4.247 1.00 93.06 259 GLU A O 1
ATOM 1990 N N . GLY A 1 260 ? -7.892 -1.999 2.873 1.00 96.94 260 GLY A N 1
ATOM 1991 C CA . GLY A 1 260 ? -8.621 -0.804 3.320 1.00 96.94 260 GLY A CA 1
ATOM 1992 C C . GLY A 1 260 ? -10.141 -0.902 3.120 1.00 96.94 260 GLY A C 1
ATOM 1993 O O . GLY A 1 260 ? -10.916 -0.483 3.980 1.00 96.94 260 GLY A O 1
ATOM 1994 N N . GLY A 1 261 ? -10.581 -1.523 2.024 1.00 97.62 261 GLY A N 1
ATOM 1995 C CA . GLY A 1 261 ? -11.996 -1.748 1.734 1.00 97.62 261 GLY A CA 1
ATOM 1996 C C . GLY A 1 261 ? -12.629 -2.708 2.739 1.00 97.62 261 GLY A C 1
ATOM 1997 O O . GLY A 1 261 ? -13.700 -2.417 3.264 1.00 97.62 261 GLY A O 1
ATOM 1998 N N . ARG A 1 262 ? -11.923 -3.789 3.094 1.00 97.19 262 ARG A N 1
ATOM 1999 C CA . ARG A 1 262 ? -12.363 -4.730 4.137 1.00 97.19 262 ARG A CA 1
ATOM 2000 C C . ARG A 1 262 ? -12.457 -4.070 5.506 1.00 97.19 262 ARG A C 1
ATOM 2002 O O . ARG A 1 262 ? -13.461 -4.234 6.192 1.00 97.19 262 ARG A O 1
ATOM 2009 N N . ILE A 1 263 ? -11.470 -3.255 5.880 1.00 97.69 263 ILE A N 1
ATOM 2010 C CA . ILE A 1 263 ? -11.525 -2.476 7.127 1.00 97.69 263 ILE A CA 1
ATOM 2011 C C . ILE A 1 263 ? -12.760 -1.560 7.129 1.00 97.69 263 ILE A C 1
ATOM 2013 O O . ILE A 1 263 ? -13.463 -1.468 8.136 1.00 97.69 263 ILE A O 1
ATOM 2017 N N . ALA A 1 264 ? -13.062 -0.906 6.003 1.00 98.44 264 ALA A N 1
ATOM 2018 C CA . ALA A 1 264 ? -14.242 -0.057 5.870 1.00 98.44 264 ALA A CA 1
ATOM 2019 C C . ALA A 1 264 ? -15.561 -0.837 6.013 1.00 98.44 264 ALA A C 1
ATOM 2021 O O . ALA A 1 264 ? -16.470 -0.375 6.703 1.00 98.44 264 ALA A O 1
ATOM 2022 N N . GLU A 1 265 ? -15.659 -2.018 5.396 1.00 98.31 265 GLU A N 1
ATOM 2023 C CA . GLU A 1 265 ? -16.799 -2.935 5.537 1.00 98.31 265 GLU A CA 1
ATOM 2024 C C . GLU A 1 265 ? -16.994 -3.363 6.997 1.00 98.31 265 GLU A C 1
ATOM 2026 O O . GLU A 1 265 ? -18.116 -3.306 7.504 1.00 98.31 265 GLU A O 1
ATOM 2031 N N . GLY A 1 266 ? -15.906 -3.695 7.697 1.00 98.00 266 GLY A N 1
ATOM 2032 C CA . GLY A 1 266 ? -15.930 -4.033 9.119 1.00 98.00 266 GLY A CA 1
ATOM 2033 C C . GLY A 1 266 ? -16.446 -2.889 9.991 1.00 98.00 266 GLY A C 1
ATOM 2034 O O . GLY A 1 266 ? -17.316 -3.100 10.832 1.00 98.00 266 GLY A O 1
ATOM 2035 N N . TRP A 1 267 ? -16.000 -1.653 9.751 1.00 97.69 267 TRP A N 1
ATOM 2036 C CA . TRP A 1 267 ? -16.549 -0.484 10.449 1.00 97.69 267 TRP A CA 1
ATOM 2037 C C . TRP A 1 267 ? -18.041 -0.280 10.165 1.00 97.69 267 TRP A C 1
ATOM 2039 O O . TRP A 1 267 ? -18.799 -0.007 11.091 1.00 97.69 267 TRP A O 1
ATOM 2049 N N . GLN A 1 268 ? -18.492 -0.456 8.918 1.00 97.69 268 GLN A N 1
ATOM 2050 C CA . GLN A 1 268 ? -19.920 -0.358 8.598 1.00 97.69 268 GLN A CA 1
ATOM 2051 C C . GLN A 1 268 ? -20.757 -1.451 9.274 1.00 97.69 268 GLN A C 1
ATOM 2053 O O . GLN A 1 268 ? -21.884 -1.180 9.684 1.00 97.69 268 GLN A O 1
ATOM 2058 N N . ALA A 1 269 ? -20.240 -2.677 9.365 1.00 97.56 269 ALA A N 1
ATOM 2059 C CA . ALA A 1 269 ? -20.896 -3.765 10.080 1.00 97.56 269 ALA A CA 1
ATOM 2060 C C . ALA A 1 269 ? -20.979 -3.468 11.585 1.00 97.56 269 ALA A C 1
ATOM 2062 O O . ALA A 1 269 ? -22.048 -3.610 12.180 1.00 97.56 269 ALA A O 1
ATOM 2063 N N . LEU A 1 270 ? -19.896 -2.952 12.172 1.00 96.19 270 LEU A N 1
ATOM 2064 C CA . LEU A 1 270 ? -19.854 -2.559 13.578 1.00 96.19 270 LEU A CA 1
ATOM 2065 C C . LEU A 1 270 ? -20.867 -1.447 13.882 1.00 96.19 270 LEU A C 1
ATOM 2067 O O . LEU A 1 270 ? -21.606 -1.546 14.856 1.00 96.19 270 LEU A O 1
ATOM 2071 N N . ASP A 1 271 ? -20.967 -0.442 13.009 1.00 95.19 271 ASP A N 1
ATOM 2072 C CA . ASP A 1 271 ? -21.921 0.669 13.141 1.00 95.19 271 ASP A CA 1
ATOM 2073 C C . ASP A 1 271 ? -23.390 0.224 13.028 1.00 95.19 271 ASP A C 1
ATOM 2075 O O . ASP A 1 271 ? -24.286 0.892 13.543 1.00 95.19 271 ASP A O 1
ATOM 2079 N N . ARG A 1 272 ? -23.649 -0.920 12.381 1.00 95.31 272 ARG A N 1
ATOM 2080 C CA . ARG A 1 272 ? -24.972 -1.567 12.320 1.00 95.31 272 ARG A CA 1
ATOM 2081 C C . ARG A 1 272 ? -25.202 -2.592 13.431 1.00 95.31 272 ARG A C 1
ATOM 2083 O O . ARG A 1 272 ? -26.241 -3.245 13.431 1.00 95.31 272 ARG A O 1
ATOM 2090 N N . TYR A 1 273 ? -24.256 -2.741 14.357 1.00 96.25 273 TYR A N 1
ATOM 2091 C CA . TYR A 1 273 ? -24.254 -3.785 15.381 1.00 96.25 273 TYR A CA 1
ATOM 2092 C C . TYR A 1 273 ? -24.322 -5.221 14.813 1.00 96.25 273 TYR A C 1
ATOM 2094 O O . TYR A 1 273 ? -24.803 -6.140 15.473 1.00 96.25 273 TYR A O 1
ATOM 2102 N N . ASP A 1 274 ? -23.802 -5.438 13.603 1.00 97.69 274 ASP A N 1
ATOM 2103 C CA . ASP A 1 274 ? -23.773 -6.744 12.942 1.00 97.69 274 ASP A CA 1
ATOM 2104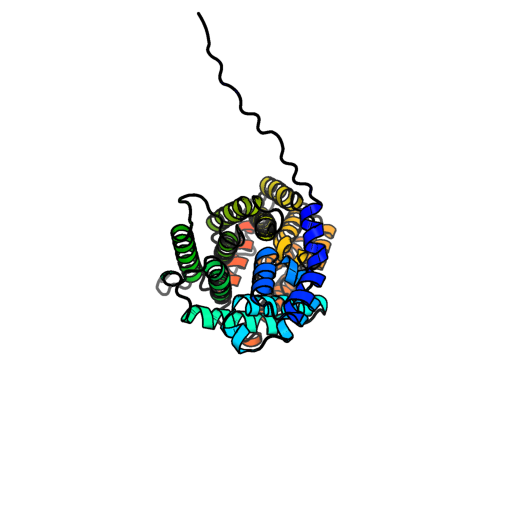 C C . ASP A 1 274 ? -22.507 -7.521 13.331 1.00 97.69 274 ASP A C 1
ATOM 2106 O O . ASP A 1 274 ? -21.475 -7.461 12.659 1.00 97.69 274 ASP A O 1
ATOM 2110 N N . ARG A 1 275 ? -22.579 -8.239 14.458 1.00 96.88 275 ARG A N 1
ATOM 2111 C CA . ARG A 1 275 ? -21.444 -9.004 14.999 1.00 96.88 275 ARG A CA 1
ATOM 2112 C C . ARG A 1 275 ? -20.903 -10.033 14.007 1.00 96.88 275 ARG A C 1
ATOM 2114 O O . ARG A 1 275 ? -19.690 -10.137 13.862 1.00 96.88 275 ARG A O 1
ATOM 2121 N N . ALA A 1 276 ? -21.783 -10.774 13.336 1.00 97.69 276 ALA A N 1
ATOM 2122 C CA . ALA A 1 276 ? -21.377 -11.839 12.424 1.00 97.69 276 ALA A CA 1
ATOM 2123 C C . ALA A 1 276 ? -20.589 -11.282 11.231 1.00 97.69 276 ALA A C 1
ATOM 2125 O O . ALA A 1 276 ? -19.561 -11.842 10.858 1.00 97.69 276 ALA A O 1
ATOM 2126 N N . ALA A 1 277 ? -21.025 -10.149 10.670 1.00 97.69 277 ALA A N 1
ATOM 2127 C CA . ALA A 1 277 ? -20.310 -9.517 9.569 1.00 97.69 277 ALA A CA 1
ATOM 2128 C C . ALA A 1 277 ? -18.957 -8.921 9.997 1.00 97.69 277 ALA A C 1
ATOM 2130 O O . ALA A 1 277 ? -17.991 -9.028 9.244 1.00 97.69 277 ALA A O 1
ATOM 2131 N N . VAL A 1 278 ? -18.852 -8.322 11.193 1.00 97.06 278 VAL A N 1
ATOM 2132 C CA . VAL A 1 278 ? -17.551 -7.842 11.703 1.00 97.06 278 VAL A CA 1
ATOM 2133 C C . VAL A 1 278 ? -16.591 -9.007 11.941 1.00 97.06 278 VAL A C 1
ATOM 2135 O O . VAL A 1 278 ? -15.424 -8.909 11.566 1.00 97.06 278 VAL A O 1
ATOM 2138 N N . ASP A 1 279 ? -17.078 -10.100 12.533 1.00 96.38 279 ASP A N 1
ATOM 2139 C CA . ASP A 1 279 ? -16.273 -11.294 12.805 1.00 96.38 279 ASP A CA 1
ATOM 2140 C C . ASP A 1 279 ? -15.745 -11.898 11.494 1.00 96.38 279 ASP A C 1
ATOM 2142 O O . ASP A 1 279 ? -14.542 -12.095 11.362 1.00 96.38 279 ASP A O 1
ATOM 2146 N N . ALA A 1 280 ? -16.596 -12.036 10.470 1.00 97.00 280 ALA A N 1
ATOM 2147 C CA . ALA A 1 280 ? -16.179 -12.514 9.150 1.00 97.00 280 ALA A CA 1
ATOM 2148 C C . ALA A 1 280 ? -15.110 -11.622 8.486 1.00 97.00 280 ALA A C 1
ATOM 2150 O O . ALA A 1 280 ? -14.202 -12.121 7.822 1.00 97.00 280 ALA A O 1
ATOM 2151 N N . VAL A 1 281 ? -15.193 -10.298 8.666 1.00 96.06 281 VAL A N 1
ATOM 2152 C CA . VAL A 1 281 ? -14.159 -9.372 8.176 1.00 96.06 281 VAL A CA 1
ATOM 2153 C C . VAL A 1 281 ? -12.840 -9.578 8.924 1.00 96.06 281 VAL A C 1
ATOM 2155 O O . VAL A 1 281 ? -11.791 -9.644 8.283 1.00 96.06 281 VAL A O 1
ATOM 2158 N N . LEU A 1 282 ? -12.871 -9.676 10.257 1.00 94.62 282 LEU A N 1
ATOM 2159 C CA . LEU A 1 282 ? -11.671 -9.860 11.084 1.00 94.62 282 LEU A CA 1
ATOM 2160 C C . LEU A 1 282 ? -11.021 -11.234 10.881 1.00 94.62 282 LEU A C 1
ATOM 2162 O O . LEU A 1 282 ? -9.796 -11.319 10.917 1.00 94.62 282 LEU A O 1
ATOM 2166 N N . ASP A 1 283 ? -11.793 -12.278 10.586 1.00 93.75 283 ASP A N 1
ATOM 2167 C CA . ASP A 1 283 ? -11.249 -13.582 10.189 1.00 93.75 283 ASP A CA 1
ATOM 2168 C C . ASP A 1 283 ? -10.402 -13.461 8.906 1.00 93.75 283 ASP A C 1
ATOM 2170 O O . ASP A 1 283 ? -9.327 -14.060 8.786 1.00 93.75 283 ASP A O 1
ATOM 2174 N N . GLU A 1 284 ? -10.836 -12.620 7.959 1.00 90.06 284 GLU A N 1
ATOM 2175 C CA . GLU A 1 284 ? -10.112 -12.374 6.710 1.00 90.06 284 GLU A CA 1
ATOM 2176 C C . GLU A 1 284 ? -8.859 -11.512 6.922 1.00 90.06 284 GLU A C 1
ATOM 2178 O O . GLU A 1 284 ? -7.768 -11.905 6.495 1.00 90.06 284 GLU A O 1
ATOM 2183 N N . ILE A 1 285 ? -8.976 -10.346 7.569 1.00 90.50 285 ILE A N 1
ATOM 2184 C CA . ILE A 1 285 ? -7.872 -9.367 7.666 1.00 90.50 285 ILE A CA 1
ATOM 2185 C C . ILE A 1 285 ? -6.975 -9.550 8.899 1.00 90.50 285 ILE A C 1
ATOM 2187 O O . ILE A 1 285 ? -5.853 -9.038 8.932 1.00 90.50 285 ILE A O 1
ATOM 2191 N N . GLY A 1 286 ? -7.418 -10.337 9.876 1.00 91.25 286 GLY A N 1
ATOM 2192 C CA . GLY A 1 286 ? -6.760 -10.558 11.159 1.00 91.25 286 GLY A CA 1
ATOM 2193 C C . GLY A 1 286 ? -7.149 -9.535 12.231 1.00 91.25 286 GLY A C 1
ATOM 2194 O O . GLY A 1 286 ? -8.007 -8.677 12.048 1.00 91.25 286 GLY A O 1
ATOM 2195 N N . ASP A 1 287 ? -6.462 -9.614 13.367 1.00 89.38 287 ASP A N 1
ATOM 2196 C CA . ASP A 1 287 ? -6.662 -8.780 14.562 1.00 89.38 287 ASP A CA 1
ATOM 2197 C C . ASP A 1 287 ? -5.670 -7.601 14.663 1.00 89.38 287 ASP A C 1
ATOM 2199 O O . ASP A 1 287 ? -5.702 -6.815 15.610 1.00 89.38 287 ASP A O 1
ATOM 2203 N N . GLY A 1 288 ? -4.786 -7.464 13.670 1.00 88.12 288 GLY A N 1
ATOM 2204 C CA . GLY A 1 288 ? -3.713 -6.472 13.630 1.00 88.12 288 GLY A CA 1
ATOM 2205 C C . GLY A 1 288 ? -2.353 -6.983 14.111 1.00 88.12 288 GLY A C 1
ATOM 2206 O O . GLY A 1 288 ? -1.386 -6.228 14.066 1.00 88.12 288 GLY A O 1
ATOM 2207 N N . THR A 1 289 ? -2.217 -8.254 14.503 1.00 87.31 289 THR A N 1
ATOM 2208 C CA . THR A 1 289 ? -0.904 -8.889 14.762 1.00 87.31 289 THR A CA 1
ATOM 2209 C C . THR A 1 289 ? -0.096 -9.129 13.480 1.00 87.31 289 THR A C 1
ATOM 2211 O O . THR A 1 289 ? 1.139 -9.174 13.506 1.00 87.31 289 THR A O 1
ATOM 2214 N N . ARG A 1 290 ? -0.777 -9.244 12.331 1.00 83.50 290 ARG A N 1
ATOM 2215 C CA . ARG A 1 290 ? -0.151 -9.420 11.013 1.00 83.50 290 ARG A CA 1
ATOM 2216 C C . ARG A 1 290 ? 0.739 -8.224 10.655 1.00 83.50 290 ARG A C 1
ATOM 2218 O O . ARG A 1 290 ? 0.442 -7.072 10.969 1.00 83.50 290 ARG A O 1
ATOM 2225 N N . GLN A 1 291 ? 1.841 -8.493 9.954 1.00 77.56 291 GLN A N 1
ATOM 2226 C CA . GLN A 1 291 ? 2.814 -7.473 9.546 1.00 77.56 291 GLN A CA 1
ATOM 2227 C C . GLN A 1 291 ? 2.365 -6.742 8.269 1.00 77.56 291 GLN A C 1
ATOM 2229 O O . GLN A 1 291 ? 2.949 -6.916 7.202 1.00 77.56 291 GLN A O 1
ATOM 2234 N N . THR A 1 292 ? 1.317 -5.929 8.384 1.00 82.44 292 THR A N 1
ATOM 2235 C CA . THR A 1 292 ? 0.774 -5.082 7.305 1.00 82.44 292 THR A CA 1
ATOM 2236 C C . THR A 1 292 ? 1.039 -3.614 7.634 1.00 82.44 292 THR A C 1
ATOM 2238 O O . THR A 1 292 ? 1.290 -3.277 8.788 1.00 82.44 292 THR A O 1
ATOM 2241 N N . GLU A 1 293 ? 1.024 -2.711 6.653 1.00 83.19 293 GLU A N 1
ATOM 2242 C CA . GLU A 1 293 ? 1.160 -1.274 6.950 1.00 83.19 293 GLU A CA 1
ATOM 2243 C C . GLU A 1 293 ? -0.094 -0.692 7.614 1.00 83.19 293 GLU A C 1
ATOM 2245 O O . GLU A 1 293 ? 0.007 0.278 8.366 1.00 83.19 293 GLU A O 1
ATOM 2250 N N . LEU A 1 294 ? -1.260 -1.296 7.363 1.00 90.06 294 LEU A N 1
ATOM 2251 C CA . LEU A 1 294 ? -2.554 -0.858 7.884 1.00 90.06 294 LEU A CA 1
ATOM 2252 C C . LEU A 1 294 ? -2.907 -1.505 9.230 1.00 90.06 294 LEU A C 1
ATOM 2254 O O . LEU A 1 294 ? -4.007 -1.277 9.738 1.00 90.06 294 LEU A O 1
ATOM 2258 N N . TRP A 1 295 ? -1.972 -2.232 9.856 1.00 90.06 295 TRP A N 1
ATOM 2259 C CA . TRP A 1 295 ? -2.178 -2.883 11.152 1.00 90.06 295 TRP A CA 1
ATOM 2260 C C . TRP A 1 295 ? -2.832 -1.982 12.220 1.00 90.06 295 TRP A C 1
ATOM 2262 O O . TRP A 1 295 ? -3.722 -2.487 12.903 1.00 90.06 295 TRP A O 1
ATOM 2272 N N . PRO A 1 296 ? -2.532 -0.663 12.356 1.00 90.75 296 PRO A N 1
ATOM 2273 C CA . PRO A 1 296 ? -3.182 0.154 13.383 1.00 90.75 296 PRO A CA 1
ATOM 2274 C C . PRO A 1 296 ? -4.691 0.303 13.157 1.00 90.75 296 PRO A C 1
ATOM 2276 O O . PRO A 1 296 ? -5.449 0.431 14.114 1.00 90.75 296 PRO A O 1
ATOM 2279 N N . PHE A 1 297 ? -5.138 0.282 11.901 1.00 93.75 297 PHE A N 1
ATOM 2280 C CA . PHE A 1 297 ? -6.548 0.405 11.534 1.00 93.75 297 PHE A CA 1
ATOM 2281 C C . PHE A 1 297 ? -7.300 -0.911 11.758 1.00 93.75 297 PHE A C 1
ATOM 2283 O O . PHE A 1 297 ? -8.435 -0.888 12.236 1.00 93.75 297 PHE A O 1
ATOM 2290 N N . VAL A 1 298 ? -6.647 -2.048 11.495 1.00 94.56 298 VAL A N 1
ATOM 2291 C CA . VAL A 1 298 ? -7.166 -3.383 11.833 1.00 94.56 298 VAL A CA 1
ATOM 2292 C C . VAL A 1 298 ? -7.293 -3.537 13.349 1.00 94.56 298 VAL A C 1
ATOM 2294 O O . VAL A 1 298 ? -8.349 -3.917 13.848 1.00 94.56 298 VAL A O 1
ATOM 2297 N N . THR A 1 299 ? -6.256 -3.153 14.098 1.00 93.44 299 THR A N 1
ATOM 2298 C CA . THR A 1 299 ? -6.275 -3.146 15.565 1.00 93.44 299 THR A CA 1
ATOM 2299 C C . THR A 1 299 ? -7.393 -2.268 16.111 1.00 93.44 299 THR A C 1
ATOM 2301 O O . THR A 1 299 ? -8.110 -2.692 17.012 1.00 93.44 299 THR A O 1
ATOM 2304 N N . ALA A 1 300 ? -7.588 -1.067 15.557 1.00 92.88 300 ALA A N 1
ATOM 2305 C CA . ALA A 1 300 ? -8.675 -0.190 15.976 1.00 92.88 300 ALA A CA 1
ATOM 2306 C C . ALA A 1 300 ? -10.053 -0.848 15.800 1.00 92.88 300 ALA A C 1
ATOM 2308 O O . ALA A 1 300 ? -10.884 -0.764 16.703 1.00 92.88 300 ALA A O 1
ATOM 2309 N N . LEU A 1 301 ? -10.280 -1.525 14.670 1.00 94.94 301 LEU A N 1
ATOM 2310 C CA . LEU A 1 301 ? -11.519 -2.258 14.412 1.00 94.94 301 LEU A CA 1
ATOM 2311 C C . LEU A 1 301 ? -11.683 -3.454 15.365 1.00 94.94 301 LEU A C 1
ATOM 2313 O O . LEU A 1 301 ? -12.746 -3.604 15.960 1.00 94.94 301 LEU A O 1
ATOM 2317 N N . SER A 1 302 ? -10.637 -4.266 15.547 1.00 94.38 302 SER A N 1
ATOM 2318 C CA . SER A 1 302 ? -10.643 -5.435 16.443 1.00 94.38 302 SER A CA 1
ATOM 2319 C C . SER A 1 302 ? -10.962 -5.046 17.892 1.00 94.38 302 SER A C 1
ATOM 2321 O O . SER A 1 302 ? -11.839 -5.626 18.536 1.00 94.38 302 SER A O 1
ATOM 2323 N N . VAL A 1 303 ? -10.331 -3.980 18.385 1.00 92.44 303 VAL A N 1
ATOM 2324 C CA . VAL A 1 303 ? -10.578 -3.445 19.730 1.00 92.44 303 VAL A CA 1
ATOM 2325 C C . VAL A 1 303 ? -11.978 -2.866 19.847 1.00 92.44 303 VAL A C 1
ATOM 2327 O O . VAL A 1 303 ? -12.664 -3.134 20.831 1.00 92.44 303 VAL A O 1
ATOM 2330 N N . ALA A 1 304 ? -12.436 -2.104 18.852 1.00 92.19 304 ALA A N 1
ATOM 2331 C CA . ALA A 1 304 ? -13.790 -1.565 18.859 1.00 92.19 304 ALA A CA 1
ATOM 2332 C C . ALA A 1 304 ? -14.831 -2.695 18.880 1.00 92.19 304 ALA A C 1
ATOM 2334 O O . ALA A 1 304 ? -15.755 -2.656 19.690 1.00 92.19 304 ALA A O 1
ATOM 2335 N N . ARG A 1 305 ? -14.637 -3.750 18.081 1.00 94.00 305 ARG A N 1
ATOM 2336 C CA . ARG A 1 305 ? -15.451 -4.970 18.121 1.00 94.00 305 ARG A CA 1
ATOM 2337 C C . ARG A 1 305 ? -15.464 -5.579 19.522 1.00 94.00 305 ARG A C 1
ATOM 2339 O O . ARG A 1 305 ? -16.539 -5.877 20.038 1.00 94.00 305 ARG A O 1
ATOM 2346 N N . ALA A 1 306 ? -14.296 -5.780 20.135 1.00 92.12 306 ALA A N 1
ATOM 2347 C CA . ALA A 1 306 ? -14.187 -6.396 21.456 1.00 92.12 306 ALA A CA 1
ATOM 2348 C C . ALA A 1 306 ? -14.872 -5.560 22.549 1.00 92.12 306 ALA A C 1
ATOM 2350 O O . ALA A 1 306 ? -15.563 -6.118 23.391 1.00 92.12 306 ALA A O 1
ATOM 2351 N N . LEU A 1 307 ? -14.762 -4.232 22.493 1.00 90.25 307 LEU A N 1
ATOM 2352 C CA . LEU A 1 307 ? -15.449 -3.330 23.421 1.00 90.25 307 LEU A CA 1
ATOM 2353 C C . LEU A 1 307 ? -16.969 -3.285 23.201 1.00 90.25 307 LEU A C 1
ATOM 2355 O O . LEU A 1 307 ? -17.714 -3.109 24.160 1.00 90.25 307 LEU A O 1
ATOM 2359 N N . HIS A 1 308 ? -17.436 -3.427 21.957 1.00 91.06 308 HIS A N 1
ATOM 2360 C CA . HIS A 1 308 ? -18.864 -3.396 21.629 1.00 91.06 308 HIS A CA 1
ATOM 2361 C C . HIS A 1 308 ? -19.595 -4.709 21.936 1.00 91.06 308 HIS A C 1
ATOM 2363 O O . HIS A 1 308 ? -20.753 -4.668 22.347 1.00 91.06 308 HIS A O 1
ATOM 2369 N N . PHE A 1 309 ? -18.953 -5.862 21.717 1.00 92.38 309 PHE A N 1
ATOM 2370 C CA . PHE A 1 309 ? -19.604 -7.180 21.795 1.00 92.38 309 PHE A CA 1
ATOM 2371 C C . PHE A 1 309 ? -18.972 -8.154 22.799 1.00 92.38 309 PHE A C 1
ATOM 2373 O O . PHE A 1 309 ? -19.436 -9.293 22.905 1.00 92.38 309 PHE A O 1
ATOM 2380 N N . GLY A 1 310 ? -17.895 -7.762 23.478 1.00 86.75 310 GLY A N 1
ATOM 2381 C CA . GLY A 1 310 ? -17.084 -8.643 24.316 1.00 86.75 310 GLY A CA 1
ATOM 2382 C C . GLY A 1 310 ? -16.638 -8.000 25.628 1.00 86.75 310 GLY A C 1
ATOM 2383 O O . GLY A 1 310 ? -17.318 -7.137 26.179 1.00 86.75 310 GLY A O 1
ATOM 2384 N N . ASP A 1 311 ? -15.501 -8.474 26.138 1.00 84.56 311 ASP A N 1
ATOM 2385 C CA . ASP A 1 311 ? -14.934 -8.065 27.423 1.00 84.56 311 ASP A CA 1
ATOM 2386 C C . ASP A 1 311 ? -13.815 -7.018 27.226 1.00 84.56 311 ASP A C 1
ATOM 2388 O O . ASP A 1 311 ? -12.831 -7.293 26.526 1.00 84.56 311 ASP A O 1
ATOM 2392 N N . PRO A 1 312 ? -13.915 -5.829 27.852 1.00 88.06 312 PRO A N 1
ATOM 2393 C CA . PRO A 1 312 ? -12.856 -4.821 27.837 1.00 88.06 312 PRO A CA 1
ATOM 2394 C C . PRO A 1 312 ? -11.481 -5.309 28.315 1.00 88.06 312 PRO A C 1
ATOM 2396 O O . PRO A 1 312 ? -10.468 -4.795 27.839 1.00 88.06 312 PRO A O 1
ATOM 2399 N N . VAL A 1 313 ? -11.416 -6.285 29.226 1.00 88.19 313 VAL A N 1
ATOM 2400 C CA . VAL A 1 313 ? -10.148 -6.863 29.703 1.00 88.19 313 VAL A CA 1
ATOM 2401 C C . VAL A 1 313 ? -9.466 -7.636 28.577 1.00 88.19 313 VAL A C 1
ATOM 2403 O O . VAL A 1 313 ? -8.301 -7.385 28.276 1.00 88.19 313 VAL A O 1
ATOM 2406 N N . VAL A 1 314 ? -10.219 -8.483 27.872 1.00 83.44 314 VAL A N 1
ATOM 2407 C CA . VAL A 1 314 ? -9.723 -9.236 26.707 1.00 83.44 314 VAL A CA 1
ATOM 2408 C C . VAL A 1 314 ? -9.289 -8.287 25.584 1.00 83.44 314 VAL A C 1
ATOM 2410 O O . VAL A 1 314 ? -8.284 -8.526 24.910 1.00 83.44 314 VAL A O 1
ATOM 2413 N N . ALA A 1 315 ? -10.004 -7.172 25.397 1.00 87.50 315 ALA A N 1
ATOM 2414 C CA . ALA A 1 315 ? -9.613 -6.139 24.438 1.00 87.50 315 ALA A CA 1
ATOM 2415 C C . ALA A 1 315 ? -8.245 -5.515 24.784 1.00 87.50 315 ALA A C 1
ATOM 2417 O O . ALA A 1 315 ? -7.429 -5.275 23.891 1.00 87.50 315 ALA A O 1
ATOM 2418 N N . LEU A 1 316 ? -7.975 -5.277 26.072 1.00 87.38 316 LEU A N 1
ATOM 2419 C CA . LEU A 1 316 ? -6.698 -4.739 26.545 1.00 87.38 316 LEU A CA 1
ATOM 2420 C C . LEU A 1 316 ? -5.551 -5.754 26.410 1.00 87.38 316 LEU A C 1
ATOM 2422 O O . LEU A 1 316 ? -4.467 -5.391 25.956 1.00 87.38 316 LEU A O 1
ATOM 2426 N N . GLU A 1 317 ? -5.783 -7.023 26.743 1.00 87.38 317 GLU A N 1
ATOM 2427 C CA . GLU A 1 317 ? -4.797 -8.099 26.553 1.00 87.38 317 GLU A CA 1
ATOM 2428 C C . GLU A 1 317 ? -4.429 -8.283 25.072 1.00 87.38 317 GLU A C 1
ATOM 2430 O O . GLU A 1 317 ? -3.256 -8.441 24.714 1.00 87.38 317 GLU A O 1
ATOM 2435 N N . SER A 1 318 ? -5.427 -8.183 24.191 1.00 87.19 318 SER A N 1
ATOM 2436 C CA . SER A 1 318 ? -5.226 -8.230 22.739 1.00 87.19 318 SER A CA 1
ATOM 2437 C C . SER A 1 318 ? -4.363 -7.058 22.257 1.00 87.19 318 SER A C 1
ATOM 2439 O O . SER A 1 318 ? -3.443 -7.250 21.462 1.00 87.19 318 SER A O 1
ATOM 2441 N N . LEU A 1 319 ? -4.591 -5.847 22.782 1.00 87.69 319 LEU A N 1
ATOM 2442 C CA . LEU A 1 319 ? -3.769 -4.670 22.479 1.00 87.69 319 LEU A CA 1
ATOM 2443 C C . LEU A 1 319 ? -2.297 -4.856 22.863 1.00 87.69 319 LEU A C 1
ATOM 2445 O O . LEU A 1 319 ? -1.416 -4.492 22.081 1.00 87.69 319 LEU A O 1
ATOM 2449 N N . GLU A 1 320 ? -2.016 -5.433 24.033 1.00 86.00 320 GLU A N 1
ATOM 2450 C CA . GLU A 1 320 ? -0.641 -5.729 24.453 1.00 86.00 320 GLU A CA 1
ATOM 2451 C C . GLU A 1 320 ? 0.012 -6.790 23.558 1.00 86.00 320 GLU A C 1
ATOM 2453 O O . GLU A 1 320 ? 1.158 -6.625 23.134 1.00 86.00 320 GLU A O 1
ATOM 2458 N N . THR A 1 321 ? -0.729 -7.833 23.180 1.00 87.00 321 THR A N 1
ATOM 2459 C CA . THR A 1 321 ? -0.242 -8.874 22.258 1.00 87.00 321 THR A CA 1
ATOM 2460 C C . THR A 1 321 ? 0.118 -8.292 20.890 1.00 87.00 321 THR A C 1
ATOM 2462 O O . THR A 1 321 ? 1.195 -8.558 20.344 1.00 87.00 321 THR A O 1
ATOM 2465 N N . ILE A 1 322 ? -0.742 -7.428 20.350 1.00 88.12 322 ILE A N 1
ATOM 2466 C CA . ILE A 1 322 ? -0.487 -6.697 19.104 1.00 88.12 322 ILE A CA 1
ATOM 2467 C C . ILE A 1 322 ? 0.747 -5.804 19.261 1.00 88.12 322 ILE A C 1
ATOM 2469 O O . ILE A 1 322 ? 1.610 -5.773 18.381 1.00 88.12 322 ILE A O 1
ATOM 2473 N N . ARG A 1 323 ? 0.888 -5.111 20.398 1.00 83.56 323 ARG A N 1
ATOM 2474 C CA . ARG A 1 323 ? 2.065 -4.282 20.681 1.00 83.56 323 ARG A CA 1
ATOM 2475 C C . ARG A 1 323 ? 3.358 -5.066 20.654 1.00 83.56 323 ARG A C 1
ATOM 2477 O O . ARG A 1 323 ? 4.308 -4.595 20.031 1.00 83.56 323 ARG A O 1
ATOM 2484 N N . LEU A 1 324 ? 3.381 -6.244 21.264 1.00 82.19 324 LEU A N 1
ATOM 2485 C CA . LEU A 1 324 ? 4.547 -7.124 21.271 1.00 82.19 324 LEU A CA 1
ATOM 2486 C C . LEU A 1 324 ? 4.845 -7.702 19.884 1.00 82.19 324 LEU A C 1
ATOM 2488 O O . LEU A 1 324 ? 6.001 -7.719 19.465 1.00 82.19 324 LEU A O 1
ATOM 2492 N N . SER A 1 325 ? 3.808 -8.062 19.125 1.00 81.25 325 SER A N 1
ATOM 2493 C CA . SER A 1 325 ? 3.929 -8.514 17.727 1.00 81.25 325 SER A CA 1
ATOM 2494 C C . SER A 1 325 ? 4.556 -7.449 16.824 1.00 81.25 325 SER A C 1
ATOM 2496 O O . SER A 1 325 ? 5.150 -7.745 15.785 1.00 81.25 325 SER A O 1
ATOM 2498 N N . HIS A 1 326 ? 4.451 -6.186 17.238 1.00 76.69 326 HIS A N 1
ATOM 2499 C CA . HIS A 1 326 ? 5.026 -5.046 16.554 1.00 76.69 326 HIS A CA 1
ATOM 2500 C C . HIS A 1 326 ? 6.221 -4.418 17.277 1.00 76.69 326 HIS A C 1
ATOM 2502 O O . HIS A 1 326 ? 6.702 -3.379 16.816 1.00 76.69 326 HIS A O 1
ATOM 2508 N N . ASP A 1 327 ? 6.721 -5.017 18.360 1.00 63.97 327 ASP A N 1
ATOM 2509 C CA . ASP A 1 327 ? 7.781 -4.430 19.173 1.00 63.97 327 ASP A CA 1
ATOM 2510 C C . ASP A 1 327 ? 9.106 -4.408 18.394 1.00 63.97 327 ASP A C 1
ATOM 2512 O O . ASP A 1 327 ? 9.537 -5.436 17.863 1.00 63.97 327 ASP A O 1
ATOM 2516 N N . PRO A 1 328 ? 9.782 -3.254 18.296 1.00 59.09 328 PRO A N 1
ATOM 2517 C CA . PRO A 1 328 ? 11.074 -3.161 17.639 1.00 59.09 328 PRO A CA 1
ATOM 2518 C C . PRO A 1 328 ? 12.191 -3.995 18.297 1.00 59.09 328 PRO A C 1
ATOM 2520 O O . PRO A 1 328 ? 13.118 -4.371 17.601 1.00 59.09 328 PRO A O 1
ATOM 2523 N N . GLY A 1 329 ? 12.132 -4.320 19.589 1.00 51.78 329 GLY A N 1
ATOM 2524 C CA . GLY A 1 329 ? 13.098 -5.195 20.270 1.00 51.78 329 GLY A CA 1
ATOM 2525 C C . GLY A 1 329 ? 12.904 -6.682 19.954 1.00 51.78 329 GLY A C 1
ATOM 2526 O O . GLY A 1 329 ? 13.876 -7.425 19.875 1.00 51.78 329 GLY A O 1
ATOM 2527 N N . VAL A 1 330 ? 11.664 -7.099 19.685 1.00 49.41 330 VAL A N 1
ATOM 2528 C CA . VAL A 1 330 ? 11.321 -8.459 19.224 1.00 49.41 330 VAL A CA 1
ATOM 2529 C C . VAL A 1 330 ? 11.475 -8.576 17.699 1.00 49.41 330 VAL A C 1
ATOM 2531 O O . VAL A 1 330 ? 11.800 -9.635 17.173 1.00 49.41 330 VAL A O 1
ATOM 2534 N N . THR A 1 331 ? 11.305 -7.462 16.977 1.00 50.03 331 THR A N 1
ATOM 2535 C CA . THR A 1 331 ? 11.366 -7.384 15.506 1.00 50.03 331 THR A CA 1
ATOM 2536 C C . THR A 1 331 ? 12.599 -6.639 14.961 1.00 50.03 331 THR A C 1
ATOM 2538 O O . THR A 1 331 ? 12.662 -6.361 13.767 1.00 50.03 331 THR A O 1
ATOM 2541 N N . GLY A 1 332 ? 13.601 -6.309 15.779 1.00 43.66 332 GLY A N 1
ATOM 2542 C CA . GLY A 1 332 ? 14.844 -5.616 15.385 1.00 43.66 332 GLY A CA 1
ATOM 2543 C C . GLY A 1 332 ? 14.707 -4.242 14.688 1.00 43.66 332 GLY A C 1
ATOM 2544 O O . GLY A 1 332 ? 15.414 -4.011 13.712 1.00 43.66 332 GLY A O 1
ATOM 2545 N N . ARG A 1 333 ? 13.811 -3.333 15.111 1.00 53.00 333 ARG A N 1
ATOM 2546 C CA . ARG A 1 333 ? 13.540 -2.026 14.442 1.00 53.00 333 ARG A CA 1
ATOM 2547 C C . ARG A 1 333 ? 13.767 -0.803 15.357 1.00 53.00 333 ARG A C 1
ATOM 2549 O O . ARG A 1 333 ? 13.977 -0.949 16.556 1.00 53.00 333 ARG A O 1
ATOM 2556 N N . VAL A 1 334 ? 13.655 0.422 14.823 1.00 39.81 334 VAL A N 1
ATOM 2557 C CA . VAL A 1 334 ? 13.672 1.688 15.591 1.00 39.81 334 VAL A CA 1
ATOM 2558 C C . VAL A 1 334 ? 12.283 2.359 15.564 1.00 39.81 334 VAL A C 1
ATOM 2560 O O . VAL A 1 334 ? 11.659 2.509 14.522 1.00 39.81 334 VAL A O 1
ATOM 2563 N N . SER A 1 335 ? 11.792 2.741 16.752 1.00 46.41 335 SER A N 1
ATOM 2564 C CA . SER A 1 335 ? 10.689 3.681 17.057 1.00 46.41 335 SER A CA 1
ATOM 2565 C C . SER A 1 335 ? 9.333 3.552 16.313 1.00 46.41 335 SER A C 1
ATOM 2567 O O . SER A 1 335 ? 8.937 4.411 15.523 1.00 46.41 335 SER A O 1
ATOM 2569 N N . ARG A 1 336 ? 8.490 2.597 16.744 1.00 56.66 336 ARG A N 1
ATOM 2570 C CA . ARG A 1 336 ? 7.043 2.517 16.410 1.00 56.66 336 ARG A CA 1
ATOM 2571 C C . ARG A 1 336 ? 6.109 3.337 17.324 1.00 56.66 336 ARG A C 1
ATOM 2573 O O . ARG A 1 336 ? 4.890 3.270 17.175 1.00 56.66 336 ARG A O 1
ATOM 2580 N N . ARG A 1 337 ? 6.648 4.180 18.224 1.00 55.72 337 ARG A N 1
ATOM 2581 C CA . ARG A 1 337 ? 5.863 5.050 19.139 1.00 55.72 337 ARG A CA 1
ATOM 2582 C C . ARG A 1 337 ? 4.822 5.923 18.419 1.00 55.72 337 ARG A C 1
ATOM 2584 O O . ARG A 1 337 ? 3.798 6.252 19.002 1.00 55.72 337 ARG A O 1
ATOM 2591 N N . ARG A 1 338 ? 5.051 6.287 17.153 1.00 56.62 338 ARG A N 1
ATOM 2592 C CA . ARG A 1 338 ? 4.128 7.138 16.383 1.00 56.62 338 ARG A CA 1
ATOM 2593 C C . ARG A 1 338 ? 2.930 6.390 15.782 1.00 56.62 338 ARG A C 1
ATOM 2595 O O . ARG A 1 338 ? 1.883 7.006 15.638 1.00 56.62 338 ARG A O 1
ATOM 2602 N N . CYS A 1 339 ? 3.027 5.083 15.520 1.00 62.91 339 CYS A N 1
ATOM 2603 C CA . CYS A 1 339 ? 1.872 4.288 15.067 1.00 62.91 339 CYS A CA 1
ATOM 2604 C C . CYS A 1 339 ? 0.833 4.115 16.191 1.00 62.91 339 CYS A C 1
ATOM 2606 O O . CYS A 1 339 ? -0.367 4.146 15.934 1.00 62.91 339 CYS A O 1
ATOM 2608 N N . TRP A 1 340 ? 1.283 4.060 17.450 1.00 70.75 340 TRP A N 1
ATOM 2609 C CA . TRP A 1 340 ? 0.401 4.114 18.623 1.00 70.75 340 TRP A CA 1
ATOM 2610 C C . TRP A 1 340 ? -0.346 5.441 18.743 1.00 70.75 340 TRP A C 1
ATOM 2612 O O . TRP A 1 340 ? -1.512 5.450 19.122 1.00 70.75 340 TRP A O 1
ATOM 2622 N N . ASN A 1 341 ? 0.277 6.557 18.356 1.00 69.94 341 ASN A N 1
ATOM 2623 C CA . ASN A 1 341 ? -0.413 7.848 18.311 1.00 69.94 341 ASN A CA 1
ATOM 2624 C C . ASN A 1 341 ? -1.505 7.879 17.235 1.00 69.94 341 ASN A C 1
ATOM 2626 O O . ASN A 1 341 ? -2.528 8.528 17.445 1.00 69.94 341 ASN A O 1
ATOM 2630 N N . VAL A 1 342 ? -1.309 7.187 16.104 1.00 70.62 342 VAL A N 1
ATOM 2631 C CA . VAL A 1 342 ? -2.372 7.007 15.106 1.00 70.62 342 VAL A CA 1
ATOM 2632 C C . VAL A 1 342 ? -3.510 6.226 15.737 1.00 70.62 342 VAL A C 1
ATOM 2634 O O . VAL A 1 342 ? -4.597 6.778 15.828 1.00 70.62 342 VAL A O 1
ATOM 2637 N N . LEU A 1 343 ? -3.257 5.030 16.277 1.00 75.94 343 LEU A N 1
ATOM 2638 C CA . LEU A 1 343 ? -4.283 4.224 16.949 1.00 75.94 343 LEU A CA 1
ATOM 2639 C C . LEU A 1 343 ? -5.036 5.016 18.034 1.00 75.94 343 LEU A C 1
ATOM 2641 O O . LEU A 1 343 ? -6.263 5.021 18.056 1.00 75.94 343 LEU A O 1
ATOM 2645 N N . ALA A 1 344 ? -4.324 5.759 18.884 1.00 73.00 344 ALA A N 1
ATOM 2646 C CA . ALA A 1 344 ? -4.940 6.601 19.906 1.00 73.00 344 ALA A CA 1
ATOM 2647 C C . ALA A 1 344 ? -5.845 7.684 19.294 1.00 73.00 344 ALA A C 1
ATOM 2649 O O . ALA A 1 344 ? -6.961 7.897 19.763 1.00 73.00 344 ALA A O 1
ATOM 2650 N N . ARG A 1 345 ? -5.412 8.342 18.209 1.00 73.56 345 ARG A N 1
ATOM 2651 C CA . ARG A 1 345 ? -6.244 9.305 17.469 1.00 73.56 345 ARG A CA 1
ATOM 2652 C C . ARG A 1 345 ? -7.459 8.643 16.827 1.00 73.56 345 ARG A C 1
ATOM 2654 O O . ARG A 1 345 ? -8.530 9.246 16.868 1.00 73.56 345 ARG A O 1
ATOM 2661 N N . ILE A 1 346 ? -7.314 7.434 16.276 1.00 74.50 346 ILE A N 1
ATOM 2662 C CA . ILE A 1 346 ? -8.433 6.656 15.731 1.00 74.50 346 ILE A CA 1
ATOM 2663 C C . ILE A 1 346 ? -9.492 6.481 16.827 1.00 74.50 346 ILE A C 1
ATOM 2665 O O . ILE A 1 346 ? -10.626 6.939 16.661 1.00 74.50 346 ILE A O 1
ATOM 2669 N N . CYS A 1 347 ? -9.097 5.932 17.978 1.00 76.12 347 CYS A N 1
ATOM 2670 C CA . CYS A 1 347 ? -9.993 5.688 19.108 1.00 76.12 347 CYS A CA 1
ATOM 2671 C C . CYS A 1 347 ? -10.625 6.985 19.646 1.00 76.12 347 CYS A C 1
ATOM 2673 O O . CYS A 1 347 ? -11.841 7.048 19.833 1.00 76.12 347 CYS A O 1
ATOM 2675 N N . CYS A 1 348 ? -9.841 8.055 19.821 1.00 74.31 348 CYS A N 1
ATOM 2676 C CA . CYS A 1 348 ? -10.342 9.350 20.295 1.00 74.31 348 CYS A CA 1
ATOM 2677 C C . CYS A 1 348 ? -11.333 10.002 19.318 1.00 74.31 348 CYS A C 1
ATOM 2679 O O . CYS A 1 348 ? -12.352 10.535 19.751 1.00 74.31 348 CYS A O 1
ATOM 2681 N N . SER A 1 349 ? -11.068 9.954 18.006 1.00 69.00 349 SER A N 1
ATOM 2682 C CA . SER A 1 349 ? -11.943 10.555 16.984 1.00 69.00 349 SER A CA 1
ATOM 2683 C C . SER A 1 349 ? -13.341 9.926 16.948 1.00 69.00 349 SER A C 1
ATOM 2685 O O . SER A 1 349 ? -14.323 10.606 16.647 1.00 69.00 349 SER A O 1
ATOM 2687 N N . ARG A 1 350 ? -13.430 8.640 17.305 1.00 70.88 350 ARG A N 1
ATOM 2688 C CA . ARG A 1 350 ? -14.679 7.887 17.443 1.00 70.88 350 ARG A CA 1
ATOM 2689 C C . ARG A 1 350 ? -15.365 8.168 18.782 1.00 70.88 350 ARG A C 1
ATOM 2691 O O . ARG A 1 350 ? -16.560 8.445 18.787 1.00 70.88 350 ARG A O 1
ATOM 2698 N N . ALA A 1 351 ? -14.617 8.185 19.887 1.00 64.75 351 ALA A N 1
ATOM 2699 C CA . ALA A 1 351 ? -15.161 8.445 21.225 1.00 64.75 351 ALA A CA 1
ATOM 2700 C C . ALA A 1 351 ? -15.678 9.886 21.418 1.00 64.75 351 ALA A C 1
ATOM 2702 O O . ALA A 1 351 ? -16.592 10.117 22.204 1.00 64.75 351 ALA A O 1
ATOM 2703 N N . ALA A 1 352 ? -15.107 10.864 20.707 1.00 58.47 352 ALA A N 1
ATOM 2704 C CA . ALA A 1 352 ? -15.495 12.272 20.805 1.00 58.47 352 ALA A CA 1
ATOM 2705 C C . ALA A 1 352 ? -16.797 12.618 20.061 1.00 58.47 352 ALA A C 1
ATOM 2707 O O . ALA A 1 352 ? -17.274 13.751 20.163 1.00 58.47 352 ALA A O 1
ATOM 2708 N N . ARG A 1 353 ? -17.385 11.681 19.305 1.00 58.31 353 ARG A N 1
ATOM 2709 C CA . ARG A 1 353 ? -18.676 11.933 18.664 1.00 58.31 353 ARG A CA 1
ATOM 2710 C C . ARG A 1 353 ? -19.787 11.834 19.696 1.00 58.31 353 ARG A C 1
ATOM 2712 O O . ARG A 1 353 ? -19.841 10.840 20.417 1.00 58.31 353 ARG A O 1
ATOM 2719 N N . PRO A 1 354 ? -20.700 12.816 19.750 1.00 43.59 354 PRO A N 1
ATOM 2720 C CA . PRO A 1 354 ? -21.916 12.667 20.520 1.00 43.59 354 PRO A CA 1
ATOM 2721 C C . PRO A 1 354 ? -22.749 11.577 19.844 1.00 43.59 354 PRO A C 1
ATOM 2723 O O . PRO A 1 354 ? -23.525 11.841 18.928 1.00 43.59 354 PRO A O 1
ATOM 2726 N N . THR A 1 355 ? -22.575 10.328 20.274 1.00 46.03 355 THR A N 1
ATOM 2727 C CA . THR A 1 355 ? -23.627 9.340 20.097 1.00 46.03 355 THR A CA 1
ATOM 2728 C C . THR A 1 355 ? -24.812 9.905 20.864 1.00 46.03 355 THR A C 1
ATOM 2730 O O . THR A 1 355 ? -24.717 10.184 22.060 1.00 46.03 355 THR A O 1
ATOM 2733 N N . GLY A 1 356 ? -25.918 10.163 20.165 1.00 40.09 356 GLY A N 1
ATOM 2734 C CA . GLY A 1 356 ? -27.114 10.777 20.747 1.00 40.09 356 GLY A CA 1
ATOM 2735 C C . GLY A 1 356 ? -27.661 10.026 21.964 1.00 40.09 356 GLY A C 1
ATOM 2736 O O . GLY A 1 356 ? -28.533 10.550 22.647 1.00 40.09 356 GLY A O 1
ATOM 2737 N N . HIS A 1 357 ? -27.147 8.833 22.266 1.00 41.31 357 HIS A N 1
ATOM 2738 C CA . HIS A 1 357 ? -27.358 8.075 23.489 1.00 41.31 357 HIS A CA 1
ATOM 2739 C C . HIS A 1 357 ? -25.993 7.614 24.041 1.00 41.31 357 HIS A C 1
ATOM 2741 O O . HIS A 1 357 ? -25.265 6.917 23.339 1.00 41.31 357 HIS A O 1
ATOM 2747 N N . CYS A 1 358 ? -25.635 8.058 25.257 1.00 34.50 358 CYS A N 1
ATOM 2748 C CA . CYS A 1 358 ? -24.864 7.345 26.301 1.00 34.50 358 CYS A CA 1
ATOM 2749 C C . CYS A 1 358 ? -24.117 8.323 27.227 1.00 34.50 358 CYS A C 1
ATOM 2751 O O . CYS A 1 358 ? -23.024 8.800 26.931 1.00 34.50 358 CYS A O 1
ATOM 2753 N N . GLY A 1 359 ? -24.668 8.536 28.425 1.00 32.91 359 GLY A N 1
ATOM 2754 C CA . GLY A 1 359 ? -24.008 9.218 29.543 1.00 32.91 359 GLY A CA 1
ATOM 2755 C C . GLY A 1 359 ? -22.882 8.420 30.227 1.00 32.91 359 GLY A C 1
ATOM 2756 O O . GLY A 1 359 ? -22.410 8.851 31.274 1.00 32.91 359 GLY A O 1
ATOM 2757 N N . SER A 1 360 ? -22.434 7.284 29.677 1.00 41.12 360 SER A N 1
ATOM 2758 C CA . SER A 1 360 ? -21.467 6.380 30.328 1.00 41.12 360 SER A CA 1
ATOM 2759 C C . SER A 1 360 ? -20.005 6.549 29.889 1.00 41.12 360 SER A C 1
ATOM 2761 O O . SER A 1 360 ? -19.110 6.096 30.597 1.00 41.12 360 SER A O 1
ATOM 2763 N N . TRP A 1 361 ? -19.711 7.246 28.785 1.00 39.50 361 TRP A N 1
ATOM 2764 C CA . TRP A 1 361 ? -18.321 7.422 28.321 1.00 39.50 361 TRP A CA 1
ATOM 2765 C C . TRP A 1 361 ? -17.503 8.418 29.164 1.00 39.50 361 TRP A C 1
ATOM 2767 O O . TRP A 1 361 ? -16.273 8.402 29.125 1.00 39.50 361 TRP A O 1
ATOM 2777 N N . ARG A 1 362 ? -18.152 9.277 29.968 1.00 32.31 362 ARG A N 1
ATOM 2778 C CA . ARG A 1 362 ? -17.453 10.301 30.775 1.00 32.31 362 ARG A CA 1
ATOM 2779 C C . ARG A 1 362 ? -16.788 9.756 32.042 1.00 32.31 362 ARG A C 1
ATOM 2781 O O . ARG A 1 362 ? -15.926 10.437 32.596 1.00 32.31 362 ARG A O 1
ATOM 2788 N N . THR A 1 363 ? -17.158 8.568 32.514 1.00 34.50 363 THR A N 1
ATOM 2789 C CA . THR A 1 363 ? -16.685 8.033 33.803 1.00 34.50 363 THR A CA 1
ATOM 2790 C C . THR A 1 363 ? -15.421 7.181 33.692 1.00 34.50 363 THR A C 1
ATOM 2792 O O . THR A 1 363 ? -14.638 7.174 34.636 1.00 34.50 363 THR A O 1
ATOM 2795 N N . ALA A 1 364 ? -15.141 6.552 32.545 1.00 35.69 364 ALA A N 1
ATOM 2796 C CA . ALA A 1 364 ? -13.949 5.708 32.378 1.00 35.69 364 ALA A CA 1
ATOM 2797 C C . ALA A 1 364 ? -12.642 6.498 32.135 1.00 35.69 364 ALA A C 1
ATOM 2799 O O . ALA A 1 364 ? -11.557 5.992 32.395 1.00 35.69 364 ALA A O 1
ATOM 2800 N N . VAL A 1 365 ? -12.725 7.757 31.685 1.00 36.62 365 VAL A N 1
ATOM 2801 C CA . VAL A 1 365 ? -11.546 8.598 31.367 1.00 36.62 365 VAL A CA 1
ATOM 2802 C C . VAL A 1 365 ? -11.138 9.509 32.541 1.00 36.62 365 VAL A C 1
ATOM 2804 O O . VAL A 1 365 ? -10.098 10.163 32.504 1.00 36.62 365 VAL A O 1
ATOM 2807 N N . ARG A 1 366 ? -11.922 9.554 33.628 1.00 31.69 366 ARG A N 1
ATOM 2808 C CA . ARG A 1 366 ? -11.693 10.487 34.747 1.00 31.69 366 ARG A CA 1
ATOM 2809 C C . ARG A 1 366 ? -10.718 10.005 35.826 1.00 31.69 366 ARG A C 1
ATOM 2811 O O . ARG A 1 366 ? -10.357 10.813 36.674 1.00 31.69 366 ARG A O 1
ATOM 2818 N N . THR A 1 367 ? -10.255 8.755 35.807 1.00 32.16 367 THR A N 1
ATOM 2819 C CA . THR A 1 367 ? -9.441 8.199 36.910 1.00 32.16 367 THR A CA 1
ATOM 2820 C C . THR A 1 367 ? -7.944 8.051 36.641 1.00 32.16 367 THR A C 1
ATOM 2822 O O . THR A 1 367 ? -7.245 7.589 37.535 1.00 32.16 367 THR A O 1
ATOM 2825 N N . ARG A 1 368 ? -7.413 8.512 35.498 1.00 27.92 368 ARG A N 1
ATOM 2826 C CA . ARG A 1 368 ? -5.983 8.854 35.296 1.00 27.92 368 ARG A CA 1
ATOM 2827 C C . ARG A 1 368 ? -5.797 9.460 33.898 1.00 27.92 368 ARG A C 1
ATOM 2829 O O . ARG A 1 368 ? -5.961 8.736 32.917 1.00 27.92 368 ARG A O 1
ATOM 2836 N N . PRO A 1 369 ? -5.438 10.746 33.752 1.00 29.28 369 PRO A N 1
ATOM 2837 C CA . PRO A 1 369 ? -5.041 11.260 32.452 1.00 29.28 369 PRO A CA 1
ATOM 2838 C C . PRO A 1 369 ? -3.677 10.659 32.095 1.00 29.28 369 PRO A C 1
ATOM 2840 O O . PRO A 1 369 ? -2.659 10.986 32.703 1.00 29.28 369 PRO A O 1
ATOM 2843 N N . ILE A 1 370 ? -3.641 9.773 31.099 1.00 31.95 370 ILE A N 1
ATOM 2844 C CA . ILE A 1 370 ? -2.401 9.488 30.376 1.00 31.95 370 ILE A CA 1
ATOM 2845 C C . ILE A 1 370 ? -2.123 10.746 29.551 1.00 31.95 370 ILE A C 1
ATOM 2847 O O . ILE A 1 370 ? -2.702 10.952 28.487 1.00 31.95 370 ILE A O 1
ATOM 2851 N N . CYS A 1 371 ? -1.298 11.642 30.093 1.00 24.67 371 CYS A N 1
ATOM 2852 C CA . CYS A 1 371 ? -0.838 12.840 29.402 1.00 24.67 371 CYS A CA 1
ATOM 2853 C C . CYS A 1 371 ? -0.104 12.456 28.109 1.00 24.67 371 CYS A C 1
ATOM 2855 O O . CYS A 1 371 ? 1.079 12.120 28.113 1.00 24.67 371 CYS A O 1
ATOM 2857 N N . CYS A 1 372 ? -0.798 12.555 26.978 1.00 28.48 372 CYS A N 1
ATOM 2858 C CA . CYS A 1 372 ? -0.210 12.540 25.645 1.00 28.48 372 CYS A CA 1
ATOM 2859 C C . CYS A 1 372 ? 0.421 13.907 25.329 1.00 28.48 372 CYS A C 1
ATOM 2861 O O . CYS A 1 372 ? -0.080 14.636 24.479 1.00 28.48 372 CYS A O 1
ATOM 2863 N N . CYS A 1 373 ? 1.502 14.287 26.016 1.00 25.62 373 CYS A N 1
ATOM 2864 C CA . CYS A 1 373 ? 2.317 15.434 25.604 1.00 25.62 373 CYS A CA 1
ATOM 2865 C C . CYS A 1 373 ? 3.735 15.348 26.197 1.00 25.62 373 CYS A C 1
ATOM 2867 O O . CYS A 1 373 ? 3.892 15.541 27.401 1.00 25.62 373 CYS A O 1
ATOM 2869 N N . PRO A 1 374 ? 4.793 15.091 25.404 1.00 30.83 374 PRO A N 1
ATOM 2870 C CA . PRO A 1 374 ? 6.160 15.269 25.857 1.00 30.83 374 PRO A CA 1
ATOM 2871 C C . PRO A 1 374 ? 6.586 16.697 25.499 1.00 30.83 374 PRO A C 1
ATOM 2873 O O . PRO A 1 374 ? 7.229 16.932 24.477 1.00 30.83 374 PRO A O 1
ATOM 2876 N N . ARG A 1 375 ? 6.194 17.674 26.316 1.00 27.58 375 ARG A N 1
ATOM 2877 C CA . ARG A 1 375 ? 6.881 18.970 26.362 1.00 27.58 375 ARG A CA 1
ATOM 2878 C C . ARG A 1 375 ? 7.423 19.159 27.777 1.00 27.58 375 ARG A C 1
ATOM 2880 O O . ARG A 1 375 ? 6.621 19.254 28.702 1.00 27.58 375 ARG A O 1
ATOM 2887 N N . PRO A 1 376 ? 8.750 19.192 27.974 1.00 28.91 376 PRO A N 1
ATOM 2888 C CA . PRO A 1 376 ? 9.308 19.594 29.253 1.00 28.91 376 PRO A CA 1
ATOM 2889 C C . PRO A 1 376 ? 9.096 21.107 29.398 1.00 28.91 376 PRO A C 1
ATOM 2891 O O . PRO A 1 376 ? 9.566 21.866 28.553 1.00 28.91 376 PRO A O 1
ATOM 2894 N N . GLY A 1 377 ? 8.358 21.547 30.423 1.00 32.84 377 GLY A N 1
ATOM 2895 C CA . GLY A 1 377 ? 8.341 22.968 30.804 1.00 32.84 377 GLY A CA 1
ATOM 2896 C C . GLY A 1 377 ? 7.021 23.600 31.251 1.00 32.84 377 GLY A C 1
ATOM 2897 O O . GLY A 1 377 ? 7.039 24.777 31.587 1.00 32.84 377 GLY A O 1
ATOM 2898 N N . CYS A 1 378 ? 5.893 22.890 31.301 1.00 31.19 378 CYS A N 1
ATOM 2899 C CA . CYS A 1 378 ? 4.668 23.461 31.881 1.00 31.19 378 CYS A CA 1
ATOM 2900 C C . CYS A 1 378 ? 4.490 22.947 33.315 1.00 31.19 378 CYS A C 1
ATOM 2902 O O . CYS A 1 378 ? 4.043 21.821 33.519 1.00 31.19 378 CYS A O 1
ATOM 2904 N N . GLY A 1 379 ? 4.925 23.757 34.286 1.00 35.47 379 GLY A N 1
ATOM 2905 C CA . GLY A 1 379 ? 4.625 23.576 35.708 1.00 35.47 379 GLY A CA 1
ATOM 2906 C C . GLY A 1 379 ? 3.147 23.838 36.010 1.00 35.47 379 GLY A C 1
ATOM 2907 O O . GLY A 1 379 ? 2.482 24.529 35.238 1.00 35.47 379 GLY A O 1
ATOM 2908 N N . CYS A 1 380 ? 2.678 23.210 37.090 1.00 36.84 380 CYS A N 1
ATOM 2909 C CA . CYS A 1 380 ? 1.294 23.153 37.564 1.00 36.84 380 CYS A CA 1
ATOM 2910 C C . CYS A 1 380 ? 0.599 24.507 37.716 1.00 36.84 380 CYS A C 1
ATOM 2912 O O . CYS A 1 380 ? 1.274 25.473 38.139 1.00 36.84 380 CYS A O 1
#

Secondary structure (DSSP, 8-state):
-----------------TTHHHHHHHTHHHHHHHHHHHT-HHHHHHHHHHHHHHHHHH-HHHHHHHHHTS-HHHHHH-HHHHHHHHHHHHHHHHHTT--SHHHHHHHHHHHHHHHHH--TTT---HHHHHHHHHHHHHHHHHTT-HHHHHHHHHHHHHHHHHH-SBTTB---SSTTHHHHHHHHHHHHHT-HHHHHHHHHHHHHHHTT-SS-THHHHHHHHHHHHHHHHTT-HHHHHHHHHHHHHSPPPPHHHHHHHHHHHHHHHHHHHHHTT-HHHHHHHHHHH-SS-S--TTHHHHHHHHHHHHHHHS-HHHHHHHHHHHHHHT-TTTTT-S--HHHHHHHHHHHHHHHTS--SS-TTHHHHSTT--------TT---

Sequence (380 aa):
MASAGIEQVSISSRVAVAGAPMAAFAEAPVVLRRFAAERDWAGLEALYDRYWIALAAEYPEELAAAVSEMPVSVLHERPRLLFAALAARQALACRNGEQLYPYLRQYQDIGARLANEFDPASESSADNLVVFGSAVLTWLRLQGRFAEGESLGSRVSDRLAELSPVRGVEPVPRPGWLALQRALTRTMSGDFPGAAEQYRVAHEQARTEDVAFYAGARAAANLAMLFAQLGHHGAVHHWLGQLRSYPPLGPGTRFIVGEGGRIAEGWQALDRYDRAAVDAVLDEIGDGTRQTELWPFVTALSVARALHFGDPVVALESLETIRLSHDPGVTGRVSRRRCWNVLARICCSRAARPTGHCGSWRTAVRTRPICCCPRPGCGC